Protein 4USO (pdb70)

Solvent-accessible surface area: 22766 Å² total; per-residue (Å²): 180,33,58,60,23,54,9,29,0,0,0,7,0,0,2,32,185,3,53,52,0,0,0,20,26,42,53,153,42,160,24,40,0,29,0,26,40,67,96,75,40,67,75,2,16,0,26,1,101,55,96,74,91,158,58,51,8,17,8,0,0,1,50,60,33,56,120,4,19,0,0,113,7,107,69,76,17,0,13,0,31,70,82,96,90,67,36,6,1,4,35,115,40,116,17,2,22,13,0,21,15,40,177,124,100,26,2,0,6,2,104,93,0,50,60,45,28,82,0,26,8,22,93,71,37,103,19,0,0,44,0,10,20,68,110,119,88,80,67,30,67,16,16,0,0,0,7,0,0,2,33,188,4,61,49,0,0,0,21,20,42,53,146,46,161,26,42,0,31,0,26,40,66,96,74,40,68,77,1,14,0,25,0,99,59,111,59,100,106,50,71,6,18,10,0,1,0,41,58,32,60,112,3,19,0,0,112,7,107,70,74,20,0,12,0,32,70,75,106,98,74,33,5,2,4,30,119,42,115,18,2,26,12,0,18,14,41,78,138,101,25,2,0,6,2,104,94,0,51,60,47,28,84,0,26,7,21,95,70,38,106,17,0,0,41,1,10,18,66,78,125,111,37,86,27,41,8,6,0,6,0,0,1,35,185,2,47,60,0,0,0,21,18,44,53,154,43,157,24,42,0,31,0,27,41,68,97,71,39,68,78,1,24,1,28,18,89,70,117,69,106,70,9,58,11,2,0,0,43,59,29,60,109,4,18,0,0,114,8,106,71,76,17,0,12,0,31,68,79,96,102,68,32,6,8,18,52,117,42,117,18,2,59,14,0,28,14,41,82,67,101,25,2,0,6,1,103,94,0,49,59,47,27,84,0,26,8,23,92,72,36,105,19,0,0,43,1,17,41,77,126,103,75,37,6,0,0,7,0,2,2,38,74,5,66,49,0,0,0,20,18,47,51,159,38,162,22,39,0,30,0,28,41,68,100,71,40,67,78,1,26,1,29,34,97,70,57,68,112,103,47,64,10,75,13,3,0,0,47,58,30,59,110,5,16,0,0,115,7,106,71,75,18,0,13,0,31,76,80,99,127,70,44,6,14,16,49,119,42,115,18,2,59,14,0,29,15,45,83,59,102,20,3,0,6,2,105,94,0,51,59,47,29,86,0,27,8,22,89,70,36,104,18,0,0,42,0,9,37,69,115

Organism: Coprinopsis cinerea (NCBI:txid5346)

Secondary structure (DSSP, 8-state):
---SEEEEEEESBPPTTS--EEEE--SSTTSB-EEEE----GGG-EEEEEEEGGGTEEEEEETTSTT-EEEEETTTEEEEES-S---EEEEEETTEEEEEETTS--EEE-SS--TTPBPEEES--TTTT-EEEEE-/--SEEEEEEESBPPTTS--EEEE--SSTTSB-EEEE----GGG-EEEEEEETTTTEEEEEETTSTT-EEEEETTTEEEEES-S---EEEEEETTEEEEEETTS--EEE-SS--TTPBPEEES--TTTT-EEEEE-/-EEEEEEESBPPTTS--EEEE--SSTTSB-EEEE----GGG-EEEEE----EEEEEETTSTT-EEEEETTTEEEEES-S---EEEEEETTEEEEEETTSS-EEE-SS--TTPBPEEES--TTTT-EEEE-/-BEEEESBPPTTS--EEEE--SSTTSB-EEEE----GGG-EEEEEEEGGGTEEEEEETTSTT-EEEEETTTEEEEES-S---EEEEEETTEEEEEETTSS-EEE-SS--TTPBPEEES--TTTT-EEEE-

B-factor: mean 49.51, std 18.44, range [16.22, 101.84]

Sequence (531 aa):
TLSAGNYIIYNRVLSPRGEKLALTYPGRQRTPVTVSPLDGSSEQAWILRSYDSNSNTWTISPVGSSPNSSQIGWGAGNVPVVLPPNNYVWTLTLTSGGYNIQDGKRTVSWSLNNATAGEEVSIGADATFSGRWVIEKVLSAGNYIIYNRVLSPRGEKLALTYPGRQRTPVTVSPLDGSSEQAWILRSYDSNSNTWTISPVGSPNSQIGWGAGNVPVVLPPNNYVWTLTLTSGGYNIQDGKRTVSWSLNNATAGEEVSIGADATFSGRWVIEKVAGNYIIYNRVLSPRGEKLALTYPGRQRTPVTVSPLDGSSEQAWILRSYDSNTWTISPVGSPNSQIGWGAGNVPVVLPPNNYVWTLTLTSGGYNIQDGKRTVSWSLNNATAGEEVSIGADATFSGRWVIEKNYIIYNRVLSPRGEKLALTYPGRQRTPVTVSPLDGSSEQAWILRSYDSNSNTWTISPVGSPNSQIGWGAGNVPVVLPPNNYVWTLTLTSGGYNIQDGKRTVSWSLNNATAGEEVSIGADATFSGRWVIEK

Structure (mmCIF, N/CA/C/O backbone):
data_4USO
#
_entry.id   4USO
#
_cell.length_a   121.680
_cell.length_b   121.680
_cell.length_c   144.907
_cell.angle_alpha   90.00
_cell.angle_beta   90.00
_cell.angle_gamma   120.00
#
_symmetry.space_group_name_H-M   'P 61 2 2'
#
loop_
_entity.id
_entity.type
_entity.pdbx_description
1 polymer 'CCL2 LECTIN'
2 branched 'N-acetyl-alpha-neuraminic acid-(2-3)-beta-D-galactopyranose-(1-4)-[alpha-L-fucopyranose-(1-3)]2-acetamido-2-deoxy-beta-D-glucopyranose'
3 water water
#
loop_
_atom_site.group_PDB
_atom_site.id
_atom_site.type_symbol
_atom_site.label_atom_id
_atom_site.label_alt_id
_atom_site.label_comp_id
_atom_site.label_asym_id
_atom_site.label_entity_id
_atom_site.label_seq_id
_atom_site.pdbx_PDB_ins_code
_atom_site.Cartn_x
_atom_site.Cartn_y
_atom_site.Cartn_z
_atom_site.occupancy
_atom_site.B_iso_or_equiv
_atom_site.auth_seq_id
_atom_site.auth_comp_id
_atom_site.auth_asym_id
_atom_site.auth_atom_id
_atom_site.pdbx_PDB_model_num
ATOM 1 N N . THR A 1 18 ? -52.909 100.361 26.721 1.00 57.56 7 THR A N 1
ATOM 2 C CA . THR A 1 18 ? -52.341 101.496 25.945 1.00 51.09 7 THR A CA 1
ATOM 3 C C . THR A 1 18 ? -52.464 102.787 26.796 1.00 46.30 7 THR A C 1
ATOM 4 O O . THR A 1 18 ? -53.480 103.063 27.388 1.00 48.37 7 THR A O 1
ATOM 8 N N . LEU A 1 19 ? -51.453 103.594 26.781 1.00 38.26 8 LEU A N 1
ATOM 9 C CA . LEU A 1 19 ? -51.408 104.794 27.626 1.00 35.14 8 LEU A CA 1
ATOM 10 C C . LEU A 1 19 ? -52.553 105.728 27.345 1.00 34.44 8 LEU A C 1
ATOM 11 O O . LEU A 1 19 ? -52.854 105.993 26.208 1.00 35.01 8 LEU A O 1
ATOM 16 N N . SER A 1 20 ? -53.170 106.270 28.375 1.00 31.83 9 SER A N 1
ATOM 17 C CA . SER A 1 20 ? -54.213 107.251 28.188 1.00 31.23 9 SER A CA 1
ATOM 18 C C . SER A 1 20 ? -53.813 108.569 28.879 1.00 27.97 9 SER A C 1
ATOM 19 O O . SER A 1 20 ? -52.970 108.571 29.812 1.00 26.89 9 SER A O 1
ATOM 22 N N . ALA A 1 21 ? -54.411 109.688 28.482 1.00 24.66 10 ALA A N 1
ATOM 23 C CA . ALA A 1 21 ? -54.084 110.981 29.110 1.00 24.20 10 ALA A CA 1
ATOM 24 C C . ALA A 1 21 ? -54.447 110.914 30.597 1.00 25.21 10 ALA A C 1
ATOM 25 O O . ALA A 1 21 ? -55.447 110.301 30.963 1.00 26.05 10 ALA A O 1
ATOM 27 N N . GLY A 1 22 ? -53.689 111.609 31.435 1.00 25.45 11 GLY A N 1
ATOM 28 C CA . GLY A 1 22 ? -54.036 111.638 32.891 1.00 26.68 11 GLY A CA 1
ATOM 29 C C . GLY A 1 22 ? -52.752 111.932 33.658 1.00 24.40 11 GLY A C 1
ATOM 30 O O . GLY A 1 22 ? -51.756 112.390 33.068 1.00 21.15 11 GLY A O 1
ATOM 31 N N . ASN A 1 23 ? -52.778 111.628 34.973 1.00 22.80 12 ASN A N 1
ATOM 32 C CA . ASN A 1 23 ? -51.629 111.919 35.864 1.00 22.26 12 ASN A CA 1
ATOM 33 C C . ASN A 1 23 ? -50.790 110.688 36.194 1.00 21.68 12 ASN A C 1
ATOM 34 O O . ASN A 1 23 ? -51.372 109.644 36.596 1.00 22.11 12 ASN A O 1
ATOM 39 N N . TYR A 1 24 ? -49.492 110.805 36.055 1.00 18.48 13 TYR A N 1
ATOM 40 C CA . TYR A 1 24 ? -48.591 109.696 36.107 1.00 19.80 13 TYR A CA 1
ATOM 41 C C . TYR A 1 24 ? -47.352 110.018 36.937 1.00 19.26 13 TYR A C 1
ATOM 42 O O . TYR A 1 24 ? -46.916 111.149 37.002 1.00 20.57 13 TYR A O 1
ATOM 51 N N . ILE A 1 25 ? -46.719 108.976 37.461 1.00 21.10 14 ILE A N 1
ATOM 52 C CA . ILE A 1 25 ? -45.326 109.029 37.897 1.00 20.62 14 ILE A CA 1
ATOM 53 C C . ILE A 1 25 ? -44.516 108.339 36.785 1.00 21.16 14 ILE A C 1
ATOM 54 O O . ILE A 1 25 ? -45.032 107.417 36.099 1.00 21.63 14 ILE A O 1
ATOM 59 N N . ILE A 1 26 ? -43.312 108.769 36.581 1.00 19.39 15 ILE A N 1
ATOM 60 C CA . ILE A 1 26 ? -42.429 108.258 35.495 1.00 20.32 15 ILE A CA 1
ATOM 61 C C . ILE A 1 26 ? -41.079 107.922 36.155 1.00 20.09 15 ILE A C 1
ATOM 62 O O . ILE A 1 26 ? -40.419 108.824 36.697 1.00 19.66 15 ILE A O 1
ATOM 67 N N . TYR A 1 27 ? -40.729 106.640 36.222 1.00 19.04 16 TYR A N 1
ATOM 68 C CA . TYR A 1 27 ? -39.473 106.279 36.866 1.00 19.48 16 TYR A CA 1
ATOM 69 C C . TYR A 1 27 ? -38.610 105.385 36.041 1.00 19.73 16 TYR A C 1
ATOM 70 O O . TYR A 1 27 ? -39.120 104.701 35.116 1.00 19.41 16 TYR A O 1
ATOM 79 N N . ASN A 1 28 ? -37.330 105.373 36.306 1.00 19.52 17 ASN A N 1
ATOM 80 C CA . ASN A 1 28 ? -36.407 104.646 35.467 1.00 19.60 17 ASN A CA 1
ATOM 81 C C . ASN A 1 28 ? -36.428 103.162 35.711 1.00 20.32 17 ASN A C 1
ATOM 82 O O . ASN A 1 28 ? -36.758 102.711 36.824 1.00 20.38 17 ASN A O 1
ATOM 87 N N . ARG A 1 29 ? -36.084 102.341 34.702 1.00 20.29 18 ARG A N 1
ATOM 88 C CA . ARG A 1 29 ? -35.896 100.930 34.930 1.00 23.57 18 ARG A CA 1
ATOM 89 C C . ARG A 1 29 ? -34.710 100.615 35.845 1.00 22.69 18 ARG A C 1
ATOM 90 O O . ARG A 1 29 ? -34.654 99.555 36.474 1.00 24.20 18 ARG A O 1
ATOM 98 N N . VAL A 1 30 ? -33.754 101.551 35.951 1.00 19.97 19 VAL A N 1
ATOM 99 C CA . VAL A 1 30 ? -32.569 101.293 36.746 1.00 22.24 19 VAL A CA 1
ATOM 100 C C . VAL A 1 30 ? -32.756 101.998 38.102 1.00 22.72 19 VAL A C 1
ATOM 101 O O . VAL A 1 30 ? -32.962 103.211 38.159 1.00 21.79 19 VAL A O 1
ATOM 105 N N . LEU A 1 31 ? -32.687 101.207 39.166 1.00 23.17 20 LEU A N 1
ATOM 106 C CA . LEU A 1 31 ? -32.770 101.719 40.534 1.00 23.54 20 LEU A CA 1
ATOM 107 C C . LEU A 1 31 ? -31.517 102.448 40.942 1.00 24.53 20 LEU A C 1
ATOM 108 O O . LEU A 1 31 ? -30.434 102.232 40.373 1.00 24.15 20 LEU A O 1
ATOM 113 N N . SER A 1 32 ? -31.617 103.283 41.952 1.00 25.14 21 SER A N 1
ATOM 114 C CA . SER A 1 32 ? -30.409 103.832 42.583 1.00 26.77 21 SER A CA 1
ATOM 115 C C . SER A 1 32 ? -29.569 102.735 43.174 1.00 28.62 21 SER A C 1
ATOM 116 O O . SER A 1 32 ? -30.031 101.602 43.362 1.00 27.03 21 SER A O 1
ATOM 119 N N . PRO A 1 33 ? -28.274 103.040 43.481 1.00 31.58 22 PRO A N 1
ATOM 120 C CA . PRO A 1 33 ? -27.466 102.019 44.121 1.00 33.35 22 PRO A CA 1
ATOM 121 C C . PRO A 1 33 ? -28.041 101.377 45.396 1.00 35.32 22 PRO A C 1
ATOM 122 O O . PRO A 1 33 ? -27.654 100.268 45.723 1.00 34.67 22 PRO A O 1
ATOM 126 N N . ARG A 1 34 ? -28.913 102.067 46.101 1.00 33.82 23 ARG A N 1
ATOM 127 C CA . ARG A 1 34 ? -29.540 101.557 47.278 1.00 37.39 23 ARG A CA 1
ATOM 128 C C . ARG A 1 34 ? -30.904 100.908 46.992 1.00 33.75 23 ARG A C 1
ATOM 129 O O . ARG A 1 34 ? -31.616 100.512 47.942 1.00 33.63 23 ARG A O 1
ATOM 137 N N . GLY A 1 35 ? -31.287 100.782 45.742 1.00 30.34 24 GLY A N 1
ATOM 138 C CA . GLY A 1 35 ? -32.498 100.060 45.446 1.00 30.59 24 GLY A CA 1
ATOM 139 C C . GLY A 1 35 ? -33.758 100.920 45.382 1.00 30.89 24 GLY A C 1
ATOM 140 O O . GLY A 1 35 ? -34.883 100.367 45.358 1.00 30.57 24 GLY A O 1
ATOM 141 N N . GLU A 1 36 ? -33.609 102.245 45.270 1.00 28.27 25 GLU A N 1
ATOM 142 C CA . GLU A 1 36 ? -34.781 103.120 45.191 1.00 28.17 25 GLU A CA 1
ATOM 143 C C . GLU A 1 36 ? -35.193 103.355 43.770 1.00 25.90 25 GLU A C 1
ATOM 144 O O . GLU A 1 36 ? -34.339 103.590 42.905 1.00 26.22 25 GLU A O 1
ATOM 150 N N . LYS A 1 37 ? -36.497 103.373 43.516 1.00 23.85 26 LYS A N 1
ATOM 151 C CA . LYS A 1 37 ? -37.028 103.760 42.251 1.00 23.53 26 LYS A CA 1
ATOM 152 C C . LYS A 1 37 ? -36.803 105.241 42.021 1.00 23.44 26 LYS A C 1
ATOM 153 O O . LYS A 1 37 ? -37.023 106.052 42.925 1.00 23.12 26 LYS A O 1
ATOM 159 N N . LEU A 1 38 ? -36.265 105.598 40.863 1.00 21.12 27 LEU A N 1
ATOM 160 C CA . LEU A 1 38 ? -35.859 106.953 40.599 1.00 21.50 27 LEU A CA 1
ATOM 161 C C . LEU A 1 38 ? -36.872 107.645 39.691 1.00 20.95 27 LEU A C 1
ATOM 162 O O . LEU A 1 38 ? -36.926 107.354 38.491 1.00 20.82 27 LEU A O 1
ATOM 167 N N . ALA A 1 39 ? -37.651 108.532 40.255 1.00 20.13 28 ALA A N 1
ATOM 168 C CA . ALA A 1 39 ? -38.772 109.120 39.613 1.00 19.64 28 ALA A CA 1
ATOM 169 C C . ALA A 1 39 ? -38.449 110.540 39.106 1.00 20.18 28 ALA A C 1
ATOM 170 O O . ALA A 1 39 ? -37.790 111.330 39.771 1.00 20.78 28 ALA A O 1
ATOM 172 N N . LEU A 1 40 ? -38.970 110.808 37.917 1.00 18.75 29 LEU A N 1
ATOM 173 C CA . LEU A 1 40 ? -38.860 112.098 37.272 1.00 18.29 29 LEU A CA 1
ATOM 174 C C . LEU A 1 40 ? -39.414 113.179 38.197 1.00 18.80 29 LEU A C 1
ATOM 175 O O . LEU A 1 40 ? -40.515 113.036 38.768 1.00 17.18 29 LEU A O 1
ATOM 180 N N . THR A 1 41 ? -38.600 114.216 38.423 1.00 19.11 30 THR A N 1
ATOM 181 C CA . THR A 1 41 ? -38.845 115.192 39.491 1.00 20.01 30 THR A CA 1
ATOM 182 C C . THR A 1 41 ? -38.764 116.613 38.981 1.00 21.94 30 THR A C 1
ATOM 183 O O . THR A 1 41 ? -37.759 117.017 38.413 1.00 23.69 30 THR A O 1
ATOM 187 N N . TYR A 1 42 ? -39.832 117.385 39.191 1.00 20.33 31 TYR A N 1
ATOM 188 C CA . TYR A 1 42 ? -39.867 118.788 38.827 1.00 22.82 31 TYR A CA 1
ATOM 189 C C . TYR A 1 42 ? -38.965 119.587 39.748 1.00 23.62 31 TYR A C 1
ATOM 190 O O . TYR A 1 42 ? -39.150 119.490 40.957 1.00 23.63 31 TYR A O 1
ATOM 199 N N . PRO A 1 43 ? -38.045 120.435 39.224 1.00 25.24 32 PRO A N 1
ATOM 200 C CA . PRO A 1 43 ? -37.145 121.105 40.171 1.00 28.47 32 PRO A CA 1
ATOM 201 C C . PRO A 1 43 ? -37.730 122.344 40.855 1.00 28.41 32 PRO A C 1
ATOM 202 O O . PRO A 1 43 ? -37.063 122.996 41.629 1.00 29.87 32 PRO A O 1
ATOM 206 N N . GLY A 1 44 ? -38.996 122.620 40.664 1.00 27.99 33 GLY A N 1
ATOM 207 C CA . GLY A 1 44 ? -39.660 123.701 41.439 1.00 31.74 33 GLY A CA 1
ATOM 208 C C . GLY A 1 44 ? -39.783 125.019 40.646 1.00 33.40 33 GLY A C 1
ATOM 209 O O . GLY A 1 44 ? -40.362 125.974 41.149 1.00 31.78 33 GLY A O 1
ATOM 210 N N . ARG A 1 45 ? -39.121 125.111 39.490 1.00 29.80 34 ARG A N 1
ATOM 211 C CA . ARG A 1 45 ? -39.203 126.317 38.683 1.00 31.58 34 ARG A CA 1
ATOM 212 C C . ARG A 1 45 ? -38.799 125.990 37.249 1.00 28.97 34 ARG A C 1
ATOM 213 O O . ARG A 1 45 ? -38.302 124.914 36.989 1.00 26.64 34 ARG A O 1
ATOM 221 N N . GLN A 1 46 ? -39.054 126.910 36.350 1.00 28.67 35 GLN A N 1
ATOM 222 C CA . GLN A 1 46 ? -38.816 126.683 34.936 1.00 29.68 35 GLN A CA 1
ATOM 223 C C . GLN A 1 46 ? -37.358 126.854 34.551 1.00 28.69 35 GLN A C 1
ATOM 224 O O . GLN A 1 46 ? -36.566 127.373 35.349 1.00 27.42 35 GLN A O 1
ATOM 230 N N . ARG A 1 47 ? -37.022 126.342 33.370 1.00 25.47 36 ARG A N 1
ATOM 231 C CA . ARG A 1 47 ? -35.738 126.565 32.703 1.00 27.84 36 ARG A CA 1
ATOM 232 C C . ARG A 1 47 ? -34.563 125.876 33.416 1.00 28.17 36 ARG A C 1
ATOM 233 O O . ARG A 1 47 ? -33.409 126.205 33.147 1.00 28.12 36 ARG A O 1
ATOM 241 N N . THR A 1 48 ? -34.888 124.980 34.321 1.00 26.08 37 THR A N 1
ATOM 242 C CA . THR A 1 48 ? -33.943 124.296 35.178 1.00 27.95 37 THR A CA 1
ATOM 243 C C . THR A 1 48 ? -33.980 122.793 34.939 1.00 25.41 37 THR A C 1
ATOM 244 O O . THR A 1 48 ? -35.092 122.225 34.712 1.00 24.28 37 THR A O 1
ATOM 248 N N . PRO A 1 49 ? -32.796 122.118 34.967 1.00 25.59 38 PRO A N 1
ATOM 249 C CA . PRO A 1 49 ? -32.868 120.710 34.591 1.00 25.23 38 PRO A CA 1
ATOM 250 C C . PRO A 1 49 ? -33.803 119.860 35.433 1.00 24.60 38 PRO A C 1
ATOM 251 O O . PRO A 1 49 ? -33.814 119.927 36.675 1.00 23.94 38 PRO A O 1
ATOM 255 N N . VAL A 1 50 ? -34.522 118.980 34.752 1.00 23.34 39 VAL A N 1
ATOM 256 C CA . VAL A 1 50 ? -35.366 117.971 35.418 1.00 22.62 39 VAL A CA 1
ATOM 257 C C . VAL A 1 50 ? -34.477 116.792 35.822 1.00 23.39 39 VAL A C 1
ATOM 258 O O . VAL A 1 50 ? -33.595 116.352 35.061 1.00 23.60 39 VAL A O 1
ATOM 262 N N . THR A 1 51 ? -34.681 116.304 37.033 1.00 22.04 40 THR A N 1
ATOM 263 C CA . THR A 1 51 ? -33.871 115.274 37.632 1.00 23.45 40 THR A CA 1
ATOM 264 C C . THR A 1 51 ? -34.706 114.066 37.988 1.00 21.29 40 THR A C 1
ATOM 265 O O . THR A 1 51 ? -35.908 114.030 37.718 1.00 21.79 40 THR A O 1
ATOM 269 N N . VAL A 1 52 ? -34.070 113.048 38.506 1.00 22.01 41 VAL A N 1
ATOM 270 C CA . VAL A 1 52 ? -34.762 111.944 39.183 1.00 21.60 41 VAL A CA 1
ATOM 271 C C . VAL A 1 52 ? -34.386 111.890 40.661 1.00 24.71 41 VAL A C 1
ATOM 272 O O . VAL A 1 52 ? -33.326 112.307 41.045 1.00 23.90 41 VAL A O 1
ATOM 276 N N . SER A 1 53 ? -35.335 111.435 41.493 1.00 22.70 42 SER A N 1
ATOM 277 C CA . SER A 1 53 ? -35.104 111.288 42.891 1.00 23.84 42 SER A CA 1
ATOM 278 C C . SER A 1 53 ? -35.924 110.107 43.413 1.00 21.97 42 SER A C 1
ATOM 279 O O . SER A 1 53 ? -36.889 109.682 42.734 1.00 22.12 42 SER A O 1
ATOM 282 N N . PRO A 1 54 ? -35.583 109.588 44.587 1.00 24.17 43 PRO A N 1
ATOM 283 C CA . PRO A 1 54 ? -36.288 108.430 45.085 1.00 24.68 43 PRO A CA 1
ATOM 284 C C . PRO A 1 54 ? -37.768 108.677 45.151 1.00 25.41 43 PRO A C 1
ATOM 285 O O . PRO A 1 54 ? -38.228 109.709 45.608 1.00 24.02 43 PRO A O 1
ATOM 289 N N . LEU A 1 55 ? -38.506 107.694 44.701 1.00 25.84 44 LEU A N 1
ATOM 290 C CA . LEU A 1 55 ? -39.948 107.801 44.679 1.00 28.35 44 LEU A CA 1
ATOM 291 C C . LEU A 1 55 ? -40.481 108.092 46.044 1.00 29.31 44 LEU A C 1
ATOM 292 O O . LEU A 1 55 ? -40.107 107.440 46.997 1.00 29.01 44 LEU A O 1
ATOM 297 N N . ASP A 1 56 ? -41.249 109.168 46.211 1.00 29.16 45 ASP A N 1
ATOM 298 C CA . ASP A 1 56 ? -41.715 109.570 47.549 1.00 30.82 45 ASP A CA 1
ATOM 299 C C . ASP A 1 56 ? -43.118 110.128 47.631 1.00 30.51 45 ASP A C 1
ATOM 300 O O . ASP A 1 56 ? -43.510 110.640 48.662 1.00 31.07 45 ASP A O 1
ATOM 305 N N . GLY A 1 57 ? -43.866 110.046 46.553 1.00 29.22 46 GLY A N 1
ATOM 306 C CA . GLY A 1 57 ? -45.244 110.526 46.613 1.00 32.06 46 GLY A CA 1
ATOM 307 C C . GLY A 1 57 ? -45.441 112.042 46.592 1.00 32.24 46 GLY A C 1
ATOM 308 O O . GLY A 1 57 ? -46.566 112.500 46.673 1.00 31.57 46 GLY A O 1
ATOM 309 N N . SER A 1 58 ? -44.381 112.826 46.399 1.00 28.24 47 SER A N 1
ATOM 310 C CA . SER A 1 58 ? -44.513 114.263 46.401 1.00 27.61 47 SER A CA 1
ATOM 311 C C . SER A 1 58 ? -45.117 114.739 45.073 1.00 24.56 47 SER A C 1
ATOM 312 O O . SER A 1 58 ? -44.957 114.092 43.986 1.00 24.50 47 SER A O 1
ATOM 315 N N . SER A 1 59 ? -45.720 115.906 45.087 1.00 24.07 48 SER A N 1
ATOM 316 C CA . SER A 1 59 ? -46.348 116.437 43.909 1.00 23.75 48 SER A CA 1
ATOM 317 C C . SER A 1 59 ? -45.321 116.705 42.831 1.00 23.54 48 SER A C 1
ATOM 318 O O . SER A 1 59 ? -45.643 116.701 41.631 1.00 20.69 48 SER A O 1
ATOM 321 N N . GLU A 1 60 ? -44.087 116.972 43.242 1.00 22.12 49 GLU A N 1
ATOM 322 C CA . GLU A 1 60 ? -43.013 117.203 42.213 1.00 22.35 49 GLU A CA 1
ATOM 323 C C . GLU A 1 60 ? -42.766 115.993 41.317 1.00 20.97 49 GLU A C 1
ATOM 324 O O . GLU A 1 60 ? -42.147 116.117 40.250 1.00 20.15 49 GLU A O 1
ATOM 330 N N . GLN A 1 61 ? -43.174 114.821 41.762 1.00 20.41 50 GLN A N 1
ATOM 331 C CA . GLN A 1 61 ? -43.045 113.633 41.001 1.00 20.36 50 GLN A CA 1
ATOM 332 C C . GLN A 1 61 ? -44.272 113.243 40.180 1.00 21.40 50 GLN A C 1
ATOM 333 O O . GLN A 1 61 ? -44.273 112.208 39.529 1.00 20.37 50 GLN A O 1
ATOM 339 N N . ALA A 1 62 ? -45.300 114.057 40.220 1.00 20.93 51 ALA A N 1
ATOM 340 C CA . ALA A 1 62 ? -46.550 113.764 39.519 1.00 20.99 51 ALA A CA 1
ATOM 341 C C . ALA A 1 62 ? -46.647 114.651 38.253 1.00 20.76 51 ALA A C 1
ATOM 342 O O . ALA A 1 62 ? -46.386 115.845 38.287 1.00 21.20 51 ALA A O 1
ATOM 344 N N . TRP A 1 63 ? -46.965 114.021 37.115 1.00 18.34 52 TRP A N 1
ATOM 345 C CA . TRP A 1 63 ? -46.926 114.672 35.793 1.00 18.58 52 TRP A CA 1
ATOM 346 C C . TRP A 1 63 ? -48.228 114.403 35.015 1.00 19.43 52 TRP A C 1
ATOM 347 O O . TRP A 1 63 ? -48.837 113.351 35.148 1.00 19.13 52 TRP A O 1
ATOM 358 N N . ILE A 1 64 ? -48.672 115.435 34.306 1.00 18.86 53 ILE A N 1
ATOM 359 C CA . ILE A 1 64 ? -49.877 115.403 33.491 1.00 19.91 53 ILE A CA 1
ATOM 360 C C . ILE A 1 64 ? -49.430 115.089 32.076 1.00 20.72 53 ILE A C 1
ATOM 361 O O . ILE A 1 64 ? -48.663 115.844 31.445 1.00 19.97 53 ILE A O 1
ATOM 366 N N . LEU A 1 65 ? -49.918 113.969 31.582 1.00 20.14 54 LEU A N 1
ATOM 367 C CA . LEU A 1 65 ? -49.670 113.569 30.180 1.00 19.71 54 LEU A CA 1
ATOM 368 C C . LEU A 1 65 ? -50.938 113.907 29.387 1.00 20.26 54 LEU A C 1
ATOM 369 O O . LEU A 1 65 ? -52.042 113.488 29.743 1.00 21.04 54 LEU A O 1
ATOM 374 N N . ARG A 1 66 ? -50.753 114.663 28.338 1.00 17.23 55 ARG A N 1
ATOM 375 C CA . ARG A 1 66 ? -51.828 115.028 27.435 1.00 19.10 55 ARG A CA 1
ATOM 376 C C . ARG A 1 66 ? -51.441 114.586 26.001 1.00 19.57 55 ARG A C 1
ATOM 377 O O . ARG A 1 66 ? -50.334 114.787 25.565 1.00 18.36 55 ARG A O 1
ATOM 385 N N . SER A 1 67 ? -52.379 113.950 25.339 1.00 20.06 56 SER A N 1
ATOM 386 C CA . SER A 1 67 ? -52.170 113.434 23.987 1.00 22.20 56 SER A CA 1
ATOM 387 C C . SER A 1 67 ? -52.155 114.615 23.016 1.00 22.14 56 SER A C 1
ATOM 388 O O . SER A 1 67 ? -53.091 115.361 22.964 1.00 22.60 56 SER A O 1
ATOM 391 N N . TYR A 1 68 ? -51.062 114.791 22.282 1.00 20.37 57 TYR A N 1
ATOM 392 C CA . TYR A 1 68 ? -50.988 115.903 21.342 1.00 21.96 57 TYR A CA 1
ATOM 393 C C . TYR A 1 68 ? -51.388 115.503 19.980 1.00 24.71 57 TYR A C 1
ATOM 394 O O . TYR A 1 68 ? -52.421 115.919 19.457 1.00 25.12 57 TYR A O 1
ATOM 403 N N . ASP A 1 69 ? -50.622 114.623 19.373 1.00 26.69 58 ASP A N 1
ATOM 404 C CA . ASP A 1 69 ? -50.963 114.112 18.035 1.00 32.16 58 ASP A CA 1
ATOM 405 C C . ASP A 1 69 ? -51.065 112.595 18.197 1.00 29.89 58 ASP A C 1
ATOM 406 O O . ASP A 1 69 ? -50.072 111.841 18.279 1.00 29.31 58 ASP A O 1
ATOM 411 N N . SER A 1 70 ? -52.265 112.075 18.411 1.00 34.22 59 SER A N 1
ATOM 412 C CA . SER A 1 70 ? -52.382 110.606 18.731 1.00 37.90 59 SER A CA 1
ATOM 413 C C . SER A 1 70 ? -51.891 109.678 17.615 1.00 42.87 59 SER A C 1
ATOM 414 O O . SER A 1 70 ? -51.455 108.533 17.865 1.00 44.47 59 SER A O 1
ATOM 417 N N . ASN A 1 71 ? -51.910 110.185 16.363 1.00 40.76 60 ASN A N 1
ATOM 418 C CA . ASN A 1 71 ? -51.469 109.413 15.230 1.00 44.66 60 ASN A CA 1
ATOM 419 C C . ASN A 1 71 ? -49.965 109.311 15.163 1.00 43.21 60 ASN A C 1
ATOM 420 O O . ASN A 1 71 ? -49.431 108.439 14.505 1.00 43.97 60 ASN A O 1
ATOM 425 N N . SER A 1 72 ? -49.264 110.201 15.829 1.00 36.69 61 SER A N 1
ATOM 426 C CA . SER A 1 72 ? -47.793 110.122 15.928 1.00 35.09 61 SER A CA 1
ATOM 427 C C . SER A 1 72 ? -47.368 109.644 17.314 1.00 30.53 61 SER A C 1
ATOM 428 O O . SER A 1 72 ? -46.197 109.653 17.627 1.00 29.65 61 SER A O 1
ATOM 431 N N . ASN A 1 73 ? -48.328 109.386 18.205 1.00 29.85 62 ASN A N 1
ATOM 432 C CA . ASN A 1 73 ? -48.002 109.014 19.560 1.00 28.28 62 ASN A CA 1
ATOM 433 C C . ASN A 1 73 ? -47.159 110.011 20.323 1.00 23.28 62 ASN A C 1
ATOM 434 O O . ASN A 1 73 ? -46.246 109.653 21.066 1.00 22.49 62 ASN A O 1
ATOM 439 N N . THR A 1 74 ? -47.492 111.306 20.150 1.00 22.97 63 THR A N 1
ATOM 440 C CA . THR A 1 74 ? -46.792 112.337 20.822 1.00 20.72 63 THR A CA 1
ATOM 441 C C . THR A 1 74 ? -47.663 112.939 21.933 1.00 20.63 63 THR A C 1
ATOM 442 O O . THR A 1 74 ? -48.919 112.959 21.828 1.00 20.83 63 THR A O 1
ATOM 446 N N . TRP A 1 75 ? -46.995 113.432 22.942 1.00 18.62 64 TRP A N 1
ATOM 447 C CA . TRP A 1 75 ? -47.612 113.861 24.236 1.00 18.80 64 TRP A CA 1
ATOM 448 C C . TRP A 1 75 ? -46.934 115.079 24.748 1.00 17.98 64 TRP A C 1
ATOM 449 O O . TRP A 1 75 ? -45.749 115.210 24.608 1.00 18.29 64 TRP A O 1
ATOM 460 N N . THR A 1 76 ? -47.683 115.961 25.399 1.00 18.58 65 THR A N 1
ATOM 461 C CA . THR A 1 76 ? -47.083 116.951 26.266 1.00 18.10 65 THR A CA 1
ATOM 462 C C . THR A 1 76 ? -47.020 116.414 27.673 1.00 20.51 65 THR A C 1
ATOM 463 O O . THR A 1 76 ? -47.827 115.570 28.076 1.00 19.38 65 THR A O 1
ATOM 467 N N . ILE A 1 77 ? -46.027 116.880 28.430 1.00 18.46 66 ILE A N 1
ATOM 468 C CA . ILE A 1 77 ? -45.770 116.428 29.795 1.00 18.55 66 ILE A CA 1
ATOM 469 C C . ILE A 1 77 ? -45.607 117.668 30.686 1.00 18.79 66 ILE A C 1
ATOM 470 O O . ILE A 1 77 ? -44.759 118.500 30.423 1.00 19.22 66 ILE A O 1
ATOM 475 N N . SER A 1 78 ? -46.540 117.800 31.637 1.00 17.90 67 SER A N 1
ATOM 476 C CA . SER A 1 78 ? -46.597 118.992 32.472 1.00 19.03 67 SER A CA 1
ATOM 477 C C . SER A 1 78 ? -46.479 118.610 33.966 1.00 17.94 67 SER A C 1
ATOM 478 O O . SER A 1 78 ? -47.166 117.720 34.417 1.00 16.22 67 SER A O 1
ATOM 481 N N . PRO A 1 79 ? -45.779 119.468 34.764 1.00 19.46 68 PRO A N 1
ATOM 482 C CA . PRO A 1 79 ? -45.775 119.114 36.175 1.00 20.36 68 PRO A CA 1
ATOM 483 C C . PRO A 1 79 ? -47.165 119.406 36.787 1.00 21.84 68 PRO A C 1
ATOM 484 O O . PRO A 1 79 ? -47.795 120.436 36.457 1.00 22.19 68 PRO A O 1
ATOM 488 N N . VAL A 1 80 ? -47.633 118.541 37.700 1.00 20.57 69 VAL A N 1
ATOM 489 C CA . VAL A 1 80 ? -48.949 118.746 38.326 1.00 22.74 69 VAL A CA 1
ATOM 490 C C . VAL A 1 80 ? -49.026 120.069 39.053 1.00 24.37 69 VAL A C 1
ATOM 491 O O . VAL A 1 80 ? -50.083 120.726 39.111 1.00 25.76 69 VAL A O 1
ATOM 495 N N . GLY A 1 81 ? -47.899 120.513 39.618 1.00 22.87 70 GLY A N 1
ATOM 496 C CA . GLY A 1 81 ? -47.832 121.775 40.335 1.00 26.24 70 GLY A CA 1
ATOM 497 C C . GLY A 1 81 ? -47.816 123.000 39.434 1.00 29.20 70 GLY A C 1
ATOM 498 O O . GLY A 1 81 ? -48.068 124.066 39.927 1.00 29.97 70 GLY A O 1
ATOM 499 N N A SER A 1 82 ? -47.538 122.863 38.132 0.70 27.67 71 SER A N 1
ATOM 500 N N B SER A 1 82 ? -47.537 122.876 38.132 0.30 26.51 71 SER A N 1
ATOM 501 C CA A SER A 1 82 ? -47.510 124.041 37.198 0.70 28.25 71 SER A CA 1
ATOM 502 C CA B SER A 1 82 ? -47.544 124.039 37.209 0.30 26.03 71 SER A CA 1
ATOM 503 C C A SER A 1 82 ? -48.108 123.525 35.869 0.70 25.18 71 SER A C 1
ATOM 504 C C B SER A 1 82 ? -48.122 123.518 35.886 0.30 24.40 71 SER A C 1
ATOM 505 O O A SER A 1 82 ? -47.392 123.372 34.884 0.70 24.42 71 SER A O 1
ATOM 506 O O B SER A 1 82 ? -47.412 123.362 34.901 0.30 23.23 71 SER A O 1
ATOM 511 N N . PRO A 1 83 ? -49.425 123.225 35.888 1.00 24.22 72 PRO A N 1
ATOM 512 C CA . PRO A 1 83 ? -50.019 122.358 34.887 1.00 24.84 72 PRO A CA 1
ATOM 513 C C . PRO A 1 83 ? -50.075 122.963 33.480 1.00 25.76 72 PRO A C 1
ATOM 514 O O . PRO A 1 83 ? -50.332 122.221 32.557 1.00 26.16 72 PRO A O 1
ATOM 518 N N . ASN A 1 84 ? -49.823 124.252 33.359 1.00 26.09 73 ASN A N 1
ATOM 519 C CA . ASN A 1 84 ? -49.771 124.941 32.064 1.00 28.73 73 ASN A CA 1
ATOM 520 C C . ASN A 1 84 ? -48.383 124.882 31.383 1.00 26.51 73 ASN A C 1
ATOM 521 O O . ASN A 1 84 ? -48.284 125.164 30.192 1.00 28.72 73 ASN A O 1
ATOM 526 N N A SER A 1 85 ? -47.343 124.535 32.130 0.45 23.54 74 SER A N 1
ATOM 527 N N B SER A 1 85 ? -47.355 124.527 32.123 0.55 22.89 74 SER A N 1
ATOM 528 C CA A SER A 1 85 ? -45.983 124.430 31.585 0.45 22.15 74 SER A CA 1
ATOM 529 C CA B SER A 1 85 ? -46.009 124.446 31.587 0.55 21.42 74 SER A CA 1
ATOM 530 C C A SER A 1 85 ? -45.753 123.084 31.009 0.45 20.23 74 SER A C 1
ATOM 531 C C B SER A 1 85 ? -45.745 123.086 31.024 0.55 19.82 74 SER A C 1
ATOM 532 O O A SER A 1 85 ? -46.506 122.134 31.275 0.45 19.85 74 SER A O 1
ATOM 533 O O B SER A 1 85 ? -46.503 122.129 31.275 0.55 19.51 74 SER A O 1
ATOM 538 N N . GLN A 1 86 ? -44.698 122.983 30.215 1.00 19.75 75 GLN A N 1
ATOM 539 C CA . GLN A 1 86 ? -44.374 121.748 29.474 1.00 18.99 75 GLN A CA 1
ATOM 540 C C . GLN A 1 86 ? -42.896 121.436 29.529 1.00 19.88 75 GLN A C 1
ATOM 541 O O . GLN A 1 86 ? -42.049 122.353 29.542 1.00 20.24 75 GLN A O 1
ATOM 547 N N . ILE A 1 87 ? -42.571 120.161 29.570 1.00 17.58 76 ILE A N 1
ATOM 548 C CA . ILE A 1 87 ? -41.189 119.753 29.488 1.00 18.65 76 ILE A CA 1
ATOM 549 C C . ILE A 1 87 ? -40.727 119.998 28.082 1.00 20.41 76 ILE A C 1
ATOM 550 O O . ILE A 1 87 ? -41.327 119.434 27.107 1.00 19.90 76 ILE A O 1
ATOM 555 N N . GLY A 1 88 ? -39.689 120.792 27.950 1.00 20.53 77 GLY A N 1
ATOM 556 C CA . GLY A 1 88 ? -38.992 120.964 26.670 1.00 23.21 77 GLY A CA 1
ATOM 557 C C . GLY A 1 88 ? -37.503 120.545 26.704 1.00 23.78 77 GLY A C 1
ATOM 558 O O . GLY A 1 88 ? -36.988 119.981 27.664 1.00 22.19 77 GLY A O 1
ATOM 559 N N . TRP A 1 89 ? -36.813 120.796 25.604 1.00 24.60 78 TRP A N 1
ATOM 560 C CA . TRP A 1 89 ? -35.454 120.290 25.436 1.00 25.65 78 TRP A CA 1
ATOM 561 C C . TRP A 1 89 ? -34.499 121.404 25.809 1.00 26.61 78 TRP A C 1
ATOM 562 O O . TRP A 1 89 ? -34.432 122.395 25.138 1.00 28.79 78 TRP A O 1
ATOM 573 N N . GLY A 1 90 ? -33.733 121.220 26.887 1.00 25.32 79 GLY A N 1
ATOM 574 C CA . GLY A 1 90 ? -32.847 122.203 27.385 1.00 26.71 79 GLY A CA 1
ATOM 575 C C . GLY A 1 90 ? -31.481 122.182 26.751 1.00 28.81 79 GLY A C 1
ATOM 576 O O . GLY A 1 90 ? -31.055 121.152 26.241 1.00 29.29 79 GLY A O 1
ATOM 577 N N . ALA A 1 91 ? -30.786 123.294 26.787 1.00 31.73 80 ALA A N 1
ATOM 578 C CA . ALA A 1 91 ? -29.376 123.353 26.397 1.00 33.63 80 ALA A CA 1
ATOM 579 C C . ALA A 1 91 ? -28.532 122.420 27.263 1.00 35.32 80 ALA A C 1
ATOM 580 O O . ALA A 1 91 ? -28.822 122.208 28.443 1.00 34.68 80 ALA A O 1
ATOM 582 N N . GLY A 1 92 ? -27.560 121.794 26.636 1.00 36.16 81 GLY A N 1
ATOM 583 C CA . GLY A 1 92 ? -26.752 120.760 27.287 1.00 37.07 81 GLY A CA 1
ATOM 584 C C . GLY A 1 92 ? -27.496 119.435 27.333 1.00 35.18 81 GLY A C 1
ATOM 585 O O . GLY A 1 92 ? -27.090 118.523 28.032 1.00 35.24 81 GLY A O 1
ATOM 586 N N . ASN A 1 93 ? -28.578 119.316 26.558 1.00 32.90 82 ASN A N 1
ATOM 587 C CA . ASN A 1 93 ? -29.295 118.076 26.397 1.00 31.76 82 ASN A CA 1
ATOM 588 C C . ASN A 1 93 ? -29.814 117.478 27.698 1.00 29.74 82 ASN A C 1
ATOM 589 O O . ASN A 1 93 ? -29.573 116.287 28.016 1.00 27.52 82 ASN A O 1
ATOM 594 N N . VAL A 1 94 ? -30.633 118.280 28.387 1.00 26.79 83 VAL A N 1
ATOM 595 C CA . VAL A 1 94 ? -31.373 117.827 29.564 1.00 25.40 83 VAL A CA 1
ATOM 596 C C . VAL A 1 94 ? -32.786 118.431 29.438 1.00 24.76 83 VAL A C 1
ATOM 597 O O . VAL A 1 94 ? -32.918 119.463 28.809 1.00 23.85 83 VAL A O 1
ATOM 601 N N . PRO A 1 95 ? -33.829 117.725 29.940 1.00 23.23 84 PRO A N 1
ATOM 602 C CA . PRO A 1 95 ? -35.148 118.349 29.856 1.00 23.16 84 PRO A CA 1
ATOM 603 C C . PRO A 1 95 ? -35.267 119.507 30.852 1.00 23.41 84 PRO A C 1
ATOM 604 O O . PRO A 1 95 ? -34.662 119.464 31.934 1.00 22.75 84 PRO A O 1
ATOM 608 N N . VAL A 1 96 ? -35.997 120.536 30.461 1.00 22.65 85 VAL A N 1
ATOM 609 C CA . VAL A 1 96 ? -36.328 121.661 31.343 1.00 22.68 85 VAL A CA 1
ATOM 610 C C . VAL A 1 96 ? -37.797 121.983 31.163 1.00 22.82 85 VAL A C 1
ATOM 611 O O . VAL A 1 96 ? -38.381 121.684 30.108 1.00 23.29 85 VAL A O 1
ATOM 615 N N . VAL A 1 97 ? -38.427 122.592 32.155 1.00 21.32 86 VAL A N 1
ATOM 616 C CA . VAL A 1 97 ? -39.827 122.964 32.036 1.00 21.31 86 VAL A CA 1
ATOM 617 C C . VAL A 1 97 ? -39.931 124.410 31.556 1.00 22.90 86 VAL A C 1
ATOM 618 O O . VAL A 1 97 ? -39.244 125.331 32.063 1.00 22.37 86 VAL A O 1
ATOM 622 N N .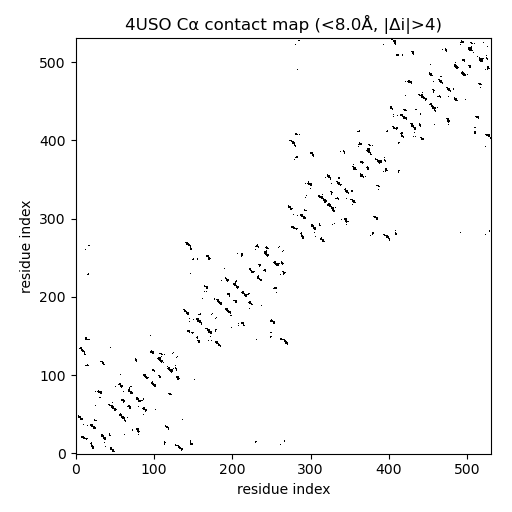 LEU A 1 98 ? -40.810 124.631 30.614 1.00 21.61 87 LEU A N 1
ATOM 623 C CA . LEU A 1 98 ? -40.918 125.861 29.904 1.00 22.94 87 LEU A CA 1
ATOM 624 C C . LEU A 1 98 ? -42.366 126.326 29.722 1.00 23.19 87 LEU A C 1
ATOM 625 O O . LEU A 1 98 ? -43.287 125.516 29.823 1.00 23.43 87 LEU A O 1
ATOM 630 N N . PRO A 1 99 ? -42.554 127.628 29.473 1.00 26.04 88 PRO A N 1
ATOM 631 C CA . PRO A 1 99 ? -43.871 128.098 29.048 1.00 26.02 88 PRO A CA 1
ATOM 632 C C . PRO A 1 99 ? -44.355 127.286 27.853 1.00 25.87 88 PRO A C 1
ATOM 633 O O . PRO A 1 99 ? -43.537 126.795 27.069 1.00 26.19 88 PRO A O 1
ATOM 637 N N . PRO A 1 100 ? -45.686 127.088 27.708 1.00 25.45 89 PRO A N 1
ATOM 638 C CA . PRO A 1 100 ? -46.090 126.145 26.650 1.00 24.04 89 PRO A CA 1
ATOM 639 C C . PRO A 1 100 ? -45.740 126.611 25.244 1.00 24.88 89 PRO A C 1
ATOM 640 O O . PRO A 1 100 ? -45.771 127.801 24.913 1.00 27.28 89 PRO A O 1
ATOM 644 N N . ASN A 1 101 ? -45.375 125.669 24.399 1.00 24.14 90 ASN A N 1
ATOM 645 C CA . ASN A 1 101 ? -45.117 125.954 23.017 1.00 26.29 90 ASN A CA 1
ATOM 646 C C . ASN A 1 101 ? -45.138 124.640 22.236 1.00 26.81 90 ASN A C 1
ATOM 647 O O . ASN A 1 101 ? -44.326 124.429 21.322 1.00 28.04 90 ASN A O 1
ATOM 652 N N . ASN A 1 102 ? -46.117 123.773 22.546 1.00 23.53 91 ASN A N 1
ATOM 653 C CA . ASN A 1 102 ? -46.269 122.531 21.806 1.00 23.42 91 ASN A CA 1
ATOM 654 C C . ASN A 1 102 ? -44.993 121.708 21.846 1.00 21.64 91 ASN A C 1
ATOM 655 O O . ASN A 1 102 ? -44.612 121.102 20.832 1.00 22.52 91 ASN A O 1
ATOM 660 N N . TYR A 1 103 ? -44.347 121.650 22.981 1.00 20.78 92 TYR A N 1
ATOM 661 C CA . TYR A 1 103 ? -43.195 120.741 23.179 1.00 20.77 92 TYR A CA 1
ATOM 662 C C . TYR A 1 103 ? -43.752 119.329 23.413 1.00 21.93 92 TYR A C 1
ATOM 663 O O . TYR A 1 103 ? -44.551 119.107 24.356 1.00 20.20 92 TYR A O 1
ATOM 672 N N . VAL A 1 104 ? -43.403 118.404 22.523 1.00 20.78 93 VAL A N 1
ATOM 673 C CA . VAL A 1 104 ? -43.942 117.073 22.643 1.00 20.74 93 VAL A CA 1
ATOM 674 C C . VAL A 1 104 ? -42.864 116.019 22.633 1.00 21.50 93 VAL A C 1
ATOM 675 O O . VAL A 1 104 ? -41.737 116.238 22.087 1.00 22.31 93 VAL A O 1
ATOM 679 N N . TRP A 1 105 ? -43.237 114.868 23.153 1.00 19.54 94 TRP A N 1
ATOM 680 C CA . TRP A 1 105 ? -42.365 113.689 23.241 1.00 20.01 94 TRP A CA 1
ATOM 681 C C . TRP A 1 105 ? -43.134 112.445 22.780 1.00 20.31 94 TRP A C 1
ATOM 682 O O . TRP A 1 105 ? -44.333 112.315 22.997 1.00 19.29 94 TRP A O 1
ATOM 693 N N . THR A 1 106 ? -42.413 111.563 22.146 1.00 20.21 95 THR A N 1
ATOM 694 C CA . THR A 1 106 ? -42.951 110.295 21.709 1.00 21.75 95 THR A CA 1
ATOM 695 C C . THR A 1 106 ? -42.783 109.343 22.850 1.00 21.47 95 THR A C 1
ATOM 696 O O . THR A 1 106 ? -41.675 109.183 23.366 1.00 21.89 95 THR A O 1
ATOM 700 N N . LEU A 1 107 ? -43.852 108.638 23.204 1.00 21.20 96 LEU A N 1
ATOM 701 C CA . LEU A 1 107 ? -43.811 107.692 24.291 1.00 21.30 96 LEU A CA 1
ATOM 702 C C . LEU A 1 107 ? -44.087 106.276 23.826 1.00 22.93 96 LEU A C 1
ATOM 703 O O . LEU A 1 107 ? -45.239 105.894 23.639 1.00 26.23 96 LEU A O 1
ATOM 708 N N . THR A 1 108 ? -43.044 105.529 23.514 1.00 21.43 97 THR A N 1
ATOM 709 C CA . THR A 1 108 ? -43.204 104.255 22.839 1.00 22.64 97 THR A CA 1
ATOM 710 C C . THR A 1 108 ? -43.047 103.115 23.847 1.00 22.54 97 THR A C 1
ATOM 711 O O . THR A 1 108 ? -41.994 103.009 24.451 1.00 23.96 97 THR A O 1
ATOM 715 N N . LEU A 1 109 ? -44.025 102.260 23.939 1.00 22.64 98 LEU A N 1
ATOM 716 C CA . LEU A 1 109 ? -43.926 101.055 24.804 1.00 23.65 98 LEU A CA 1
ATOM 717 C C . LEU A 1 109 ? -43.287 99.908 24.113 1.00 24.54 98 LEU A C 1
ATOM 718 O O . LEU A 1 109 ? -43.939 99.191 23.314 1.00 25.69 98 LEU A O 1
ATOM 723 N N . THR A 1 110 ? -41.997 99.762 24.338 1.00 23.01 99 THR A N 1
ATOM 724 C CA . THR A 1 110 ? -41.250 98.717 23.789 1.00 25.45 99 THR A CA 1
ATOM 725 C C . THR A 1 110 ? -41.332 97.463 24.717 1.00 27.45 99 THR A C 1
ATOM 726 O O . THR A 1 110 ? -41.826 97.546 25.810 1.00 26.02 99 THR A O 1
ATOM 730 N N . SER A 1 111 ? -40.835 96.351 24.242 1.00 29.01 100 SER A N 1
ATOM 731 C CA . SER A 1 111 ? -40.773 95.133 25.052 1.00 31.73 100 SER A CA 1
ATOM 732 C C . SER A 1 111 ? -39.878 95.365 26.298 1.00 30.63 100 SER A C 1
ATOM 733 O O . SER A 1 111 ? -40.023 94.630 27.267 1.00 30.61 100 SER A O 1
ATOM 736 N N . GLY A 1 112 ? -39.041 96.407 26.293 1.00 27.16 101 GLY A N 1
ATOM 737 C CA . GLY A 1 112 ? -38.190 96.761 27.416 1.00 26.79 101 GLY A CA 1
ATOM 738 C C . GLY A 1 112 ? -38.657 97.922 28.281 1.00 25.24 101 GLY A C 1
ATOM 739 O O . GLY A 1 112 ? -37.921 98.312 29.172 1.00 25.15 101 GLY A O 1
ATOM 740 N N . GLY A 1 113 ? -39.914 98.368 28.111 1.00 23.41 102 GLY A N 1
ATOM 741 C CA . GLY A 1 113 ? -40.443 99.512 28.793 1.00 22.49 102 GLY A CA 1
ATOM 742 C C . GLY A 1 113 ? -40.575 100.717 27.857 1.00 22.18 102 GLY A C 1
ATOM 743 O O . GLY A 1 113 ? -40.406 100.590 26.595 1.00 23.54 102 GLY A O 1
ATOM 744 N N . TYR A 1 114 ? -40.848 101.869 28.412 1.00 20.51 103 TYR A N 1
ATOM 745 C CA . TYR A 1 114 ? -41.099 103.084 27.615 1.00 20.67 103 TYR A CA 1
ATOM 746 C C . TYR A 1 114 ? -39.801 103.711 27.149 1.00 23.07 103 TYR A C 1
ATOM 747 O O . TYR A 1 114 ? -38.854 103.877 27.941 1.00 22.65 103 TYR A O 1
ATOM 756 N N . ASN A 1 115 ? -39.734 104.016 25.837 1.00 22.26 104 ASN A N 1
ATOM 757 C CA . ASN A 1 115 ? -38.656 104.783 25.229 1.00 22.51 104 ASN A CA 1
ATOM 758 C C . ASN A 1 115 ? -39.229 106.210 25.070 1.00 21.82 104 ASN A C 1
ATOM 759 O O . ASN A 1 115 ? -40.186 106.372 24.301 1.00 23.25 104 ASN A O 1
ATOM 764 N N . ILE A 1 116 ? -38.664 107.194 25.751 1.00 18.68 105 ILE A N 1
ATOM 765 C CA . ILE A 1 116 ? -39.145 108.535 25.699 1.00 20.43 105 ILE A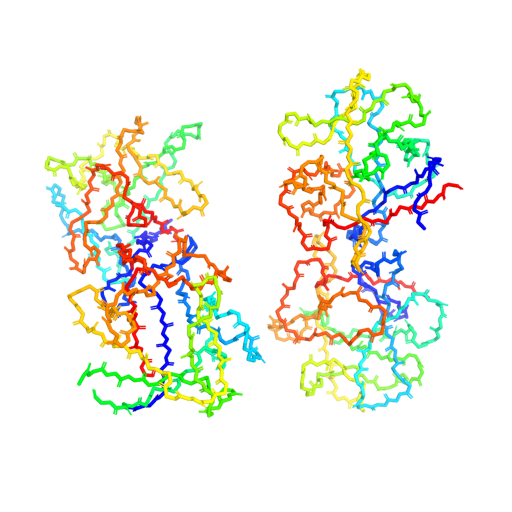 CA 1
ATOM 766 C C . ILE A 1 116 ? -38.220 109.293 24.725 1.00 20.83 105 ILE A C 1
ATOM 767 O O . ILE A 1 116 ? -37.014 109.405 24.971 1.00 20.21 105 ILE A O 1
ATOM 772 N N . GLN A 1 117 ? -38.786 109.731 23.601 1.00 19.74 106 GLN A N 1
ATOM 773 C CA . GLN A 1 117 ? -37.991 110.310 22.499 1.00 20.65 106 GLN A CA 1
ATOM 774 C C . GLN A 1 117 ? -38.565 111.619 22.085 1.00 21.98 106 GLN A C 1
ATOM 775 O O . GLN A 1 117 ? -39.710 111.944 22.402 1.00 20.12 106 GLN A O 1
ATOM 781 N N . ASP A 1 118 ? -37.772 112.365 21.339 1.00 23.22 107 ASP A N 1
ATOM 782 C CA . ASP A 1 118 ? -38.285 113.527 20.618 1.00 24.88 107 ASP A CA 1
ATOM 783 C C . ASP A 1 118 ? -39.327 113.096 19.606 1.00 26.03 107 ASP A C 1
ATOM 784 O O . ASP A 1 118 ? -39.455 111.890 19.261 1.00 26.11 107 ASP A O 1
ATOM 789 N N . GLY A 1 119 ? -39.996 114.068 18.987 1.00 29.42 108 GLY A N 1
ATOM 790 C CA . GLY A 1 119 ? -40.896 113.766 17.835 1.00 27.37 108 GLY A CA 1
ATOM 791 C C . GLY A 1 119 ? -40.356 113.010 16.705 1.00 33.08 108 GLY A C 1
ATOM 792 O O . GLY A 1 119 ? -41.046 112.168 16.128 1.00 34.97 108 GLY A O 1
ATOM 793 N N . LYS A 1 120 ? -39.090 113.247 16.339 1.00 34.43 109 LYS A N 1
ATOM 794 C CA . LYS A 1 120 ? -38.485 112.586 15.252 1.00 35.11 109 LYS A CA 1
ATOM 795 C C . LYS A 1 120 ? -37.753 111.280 15.563 1.00 34.26 109 LYS A C 1
ATOM 796 O O . LYS A 1 120 ? -37.079 110.708 14.688 1.00 36.09 109 LYS A O 1
ATOM 802 N N . ARG A 1 121 ? -37.820 110.859 16.816 1.00 32.01 110 ARG A N 1
ATOM 803 C CA . ARG A 1 121 ? -37.234 109.663 17.305 1.00 31.50 110 ARG A CA 1
ATOM 804 C C . ARG A 1 121 ? -35.723 109.620 17.035 1.00 33.99 110 ARG A C 1
ATOM 805 O O . ARG A 1 121 ? -35.196 108.608 16.505 1.00 33.97 110 ARG A O 1
ATOM 813 N N . THR A 1 122 ? -35.039 110.708 17.308 1.00 33.49 111 THR A N 1
ATOM 814 C CA . THR A 1 122 ? -33.594 110.818 17.035 1.00 34.80 111 THR A CA 1
ATOM 815 C C . THR A 1 122 ? -32.823 110.688 18.364 1.00 33.61 111 THR A C 1
ATOM 816 O O . THR A 1 122 ? -31.648 110.359 18.360 1.00 33.14 111 THR A O 1
ATOM 820 N N . VAL A 1 123 ? -33.477 110.966 19.490 1.00 28.88 112 VAL A N 1
ATOM 821 C CA . VAL A 1 123 ? -32.843 110.943 20.781 1.00 27.72 112 VAL A CA 1
ATOM 822 C C . VAL A 1 123 ? -33.789 110.314 21.817 1.00 27.47 112 VAL A C 1
ATOM 823 O O . VAL A 1 123 ? -35.018 110.376 21.648 1.00 28.00 112 VAL A O 1
ATOM 827 N N . SER A 1 124 ? -33.208 109.773 22.881 1.00 26.35 113 SER A N 1
ATOM 828 C CA . SER A 1 124 ? -33.926 109.188 23.993 1.00 25.29 113 SER A CA 1
ATOM 829 C C . SER A 1 124 ? -33.535 109.768 25.360 1.00 23.61 113 SER A C 1
ATOM 830 O O . SER A 1 124 ? -32.407 110.210 25.544 1.00 23.45 113 SER A O 1
ATOM 833 N N . TRP A 1 125 ? -34.452 109.771 26.301 1.00 20.09 114 TRP A N 1
ATOM 834 C CA . TRP A 1 125 ? -34.116 110.187 27.700 1.00 20.36 114 TRP A CA 1
ATOM 835 C C . TRP A 1 125 ? -33.490 108.994 28.401 1.00 21.43 114 TRP A C 1
ATOM 836 O O . TRP A 1 125 ? -33.963 107.836 28.232 1.00 21.63 114 TRP A O 1
ATOM 847 N N . SER A 1 126 ? -32.384 109.194 29.077 1.00 22.14 115 SER A N 1
ATOM 848 C CA . SER A 1 126 ? -31.749 108.112 29.832 1.00 22.77 115 SER A CA 1
ATOM 849 C C . SER A 1 126 ? -31.096 108.709 31.067 1.00 23.79 115 SER A C 1
ATOM 850 O O . SER A 1 126 ? -31.107 109.927 31.263 1.00 23.38 115 SER A O 1
ATOM 853 N N . LEU A 1 127 ? -30.531 107.849 31.882 1.00 22.87 116 LEU A N 1
ATOM 854 C CA . LEU A 1 127 ? -29.700 108.270 33.023 1.00 23.51 116 LEU A CA 1
ATOM 855 C C . LEU A 1 127 ? -28.309 107.722 32.884 1.00 25.97 116 LEU A C 1
ATOM 856 O O . LEU A 1 127 ? -28.126 106.552 32.475 1.00 26.56 116 LEU A O 1
ATOM 861 N N . ASN A 1 128 ? -27.315 108.570 33.079 1.00 27.15 117 ASN A N 1
ATOM 862 C CA . ASN A 1 128 ? -25.954 108.139 32.925 1.00 30.91 117 ASN A CA 1
ATOM 863 C C . ASN A 1 128 ? -25.524 107.183 34.015 1.00 30.23 117 ASN A C 1
ATOM 864 O O . ASN A 1 128 ? -24.961 106.132 33.724 1.00 28.28 117 ASN A O 1
ATOM 869 N N . ASN A 1 129 ? -25.754 107.527 35.268 1.00 29.19 118 ASN A N 1
ATOM 870 C CA . ASN A 1 129 ? -25.344 106.686 36.381 1.00 32.10 118 ASN A CA 1
ATOM 871 C C . ASN A 1 129 ? -26.525 106.109 37.209 1.00 32.19 118 ASN A C 1
ATOM 872 O O . ASN A 1 129 ? -26.291 105.224 38.040 1.00 30.86 118 ASN A O 1
ATOM 877 N N . ALA A 1 130 ? -27.720 106.618 37.002 1.00 28.82 119 ALA A N 1
ATOM 878 C CA . ALA A 1 130 ? -28.908 106.250 37.774 1.00 27.80 119 ALA A CA 1
ATOM 879 C C . ALA A 1 130 ? -28.708 106.432 39.249 1.00 27.99 119 ALA A C 1
ATOM 880 O O . ALA A 1 130 ? -28.755 105.454 40.024 1.00 26.78 119 ALA A O 1
ATOM 882 N N . THR A 1 131 ? -28.492 107.681 39.644 1.00 28.60 120 THR A N 1
ATOM 883 C CA . THR A 1 131 ? -28.332 108.053 41.031 1.00 29.23 120 THR A CA 1
ATOM 884 C C . THR A 1 131 ? -29.357 109.094 41.463 1.00 28.25 120 THR A C 1
ATOM 885 O O . THR A 1 131 ? -29.825 109.890 40.650 1.00 27.97 120 THR A O 1
ATOM 889 N N . ALA A 1 132 ? -29.653 109.152 42.766 1.00 28.18 121 ALA A N 1
ATOM 890 C CA . ALA A 1 132 ? -30.537 110.200 43.325 1.00 28.94 121 ALA A CA 1
AT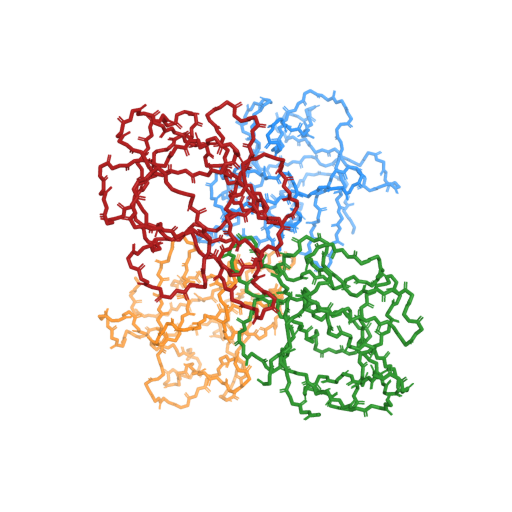OM 891 C C . ALA A 1 132 ? -30.061 111.614 43.005 1.00 28.29 121 ALA A C 1
ATOM 892 O O . ALA A 1 132 ? -28.866 111.934 43.218 1.00 27.50 121 ALA A O 1
ATOM 894 N N . GLY A 1 133 ? -30.939 112.412 42.426 1.00 27.25 122 GLY A N 1
ATOM 895 C CA . GLY A 1 133 ? -30.663 113.773 42.088 1.00 29.62 122 GLY A CA 1
ATOM 896 C C . GLY A 1 133 ? -30.024 113.967 40.732 1.00 30.87 122 GLY A C 1
ATOM 897 O O . GLY A 1 133 ? -29.744 115.074 40.352 1.00 30.56 122 GLY A O 1
ATOM 898 N N . GLU A 1 134 ? -29.822 112.884 39.967 1.00 27.85 123 GLU A N 1
ATOM 899 C CA . GLU A 1 134 ? -29.175 112.999 38.662 1.00 27.08 123 GLU A CA 1
ATOM 900 C C . GLU A 1 134 ? -30.066 113.719 37.664 1.00 24.83 123 GLU A C 1
ATOM 901 O O . GLU A 1 134 ? -31.284 113.494 37.642 1.00 22.70 123 GLU A O 1
ATOM 907 N N . GLU A 1 135 ? -29.487 114.540 36.797 1.00 24.23 124 GLU A N 1
ATOM 908 C CA . GLU A 1 135 ? -30.217 115.079 35.664 1.00 23.93 124 GLU A CA 1
ATOM 909 C C . GLU A 1 135 ? -30.542 114.013 34.625 1.00 23.83 124 GLU A C 1
ATOM 910 O O . GLU A 1 135 ? -29.726 113.160 34.348 1.00 24.96 124 GLU A O 1
ATOM 916 N N . VAL A 1 136 ? -31.694 114.095 34.008 1.00 22.21 125 VAL A N 1
ATOM 917 C CA . VAL A 1 136 ? -32.031 113.255 32.874 1.00 22.16 125 VAL A CA 1
ATOM 918 C C . VAL A 1 136 ? -31.259 113.683 31.620 1.00 23.45 125 VAL A C 1
ATOM 919 O O . VAL A 1 136 ? -31.118 114.878 31.348 1.00 22.52 125 VAL A O 1
ATOM 923 N N . SER A 1 137 ? -30.692 112.719 30.907 1.00 22.81 126 SER A N 1
ATOM 924 C CA . SER A 1 137 ? -29.918 113.022 29.708 1.00 25.14 126 SER A CA 1
ATOM 925 C C . SER A 1 137 ? -30.774 112.797 28.477 1.00 26.29 126 SER A C 1
ATOM 926 O O . SER A 1 137 ? -31.473 111.815 28.403 1.00 26.12 126 SER A O 1
ATOM 929 N N . ILE A 1 138 ? -30.646 113.681 27.487 1.00 25.52 127 ILE A N 1
ATOM 930 C CA . ILE A 1 138 ? -31.301 113.518 26.202 1.00 26.08 127 ILE A CA 1
ATOM 931 C C . ILE A 1 138 ? -30.257 113.179 25.169 1.00 28.22 127 ILE A C 1
ATOM 932 O O . ILE A 1 138 ? -29.382 114.009 24.904 1.00 30.32 127 ILE A O 1
ATOM 937 N N . GLY A 1 139 ? -30.301 111.979 24.614 1.00 27.41 128 GLY A N 1
ATOM 938 C CA . GLY A 1 139 ? -29.294 111.585 23.649 1.00 29.64 128 GLY A CA 1
ATOM 939 C C . GLY A 1 139 ? -29.412 110.130 23.257 1.00 31.37 128 GLY A C 1
ATOM 940 O O . GLY A 1 139 ? -30.483 109.658 22.917 1.00 28.30 128 GLY A O 1
ATOM 941 N N . ALA A 1 140 ? -28.289 109.440 23.227 1.00 34.68 129 ALA A N 1
ATOM 942 C CA . ALA A 1 140 ? -28.227 108.052 22.763 1.00 36.70 129 ALA A CA 1
ATOM 943 C C . ALA A 1 140 ? -29.097 107.154 23.648 1.00 33.59 129 ALA A C 1
ATOM 944 O O . ALA A 1 140 ? -29.304 107.399 24.841 1.00 34.87 129 ALA A O 1
ATOM 946 N N . ASP A 1 141 ? -29.706 106.159 23.031 1.00 35.19 130 ASP A N 1
ATOM 947 C CA . ASP A 1 141 ? -30.580 105.221 23.771 1.00 36.21 130 ASP A CA 1
ATOM 948 C C . ASP A 1 141 ? -29.781 104.185 24.625 1.00 38.68 130 ASP A C 1
ATOM 949 O O . ASP A 1 141 ? -29.369 103.153 24.131 1.00 48.42 130 ASP A O 1
ATOM 954 N N . ALA A 1 142 ? -29.665 104.399 25.906 1.00 35.97 131 ALA A N 1
ATOM 955 C CA . ALA A 1 142 ? -28.810 103.544 26.701 1.00 37.91 131 ALA A CA 1
ATOM 956 C C . ALA A 1 142 ? -29.522 102.287 27.172 1.00 35.85 131 ALA A C 1
ATOM 957 O O . ALA A 1 142 ? -30.714 102.275 27.534 1.00 33.08 131 ALA A O 1
ATOM 959 N N . THR A 1 143 ? -28.761 101.208 27.227 1.00 36.92 132 THR A N 1
ATOM 960 C CA . THR A 1 143 ? -29.332 99.948 27.662 1.00 38.35 132 THR A CA 1
ATOM 961 C C . THR A 1 143 ? -29.764 100.104 29.109 1.00 34.31 132 THR A C 1
ATOM 962 O O . THR A 1 143 ? -28.988 100.639 29.994 1.00 31.06 132 THR A O 1
ATOM 966 N N . PHE A 1 144 ? -31.017 99.720 29.314 1.00 30.81 133 PHE A N 1
ATOM 967 C CA . PHE A 1 144 ? -31.667 99.745 30.613 1.00 28.17 133 PHE A CA 1
ATOM 968 C C . PHE A 1 144 ? -32.029 101.135 31.052 1.00 24.86 133 PHE A C 1
ATOM 969 O O . PHE A 1 144 ? -33.197 101.386 31.285 1.00 25.14 133 PHE A O 1
ATOM 977 N N . SER A 1 145 ? -31.075 102.056 31.218 1.00 24.50 134 SER A N 1
ATOM 978 C CA . SER A 1 145 ? -31.430 103.391 31.778 1.00 24.65 134 SER A CA 1
ATOM 979 C C . SER A 1 145 ? -32.153 104.257 30.758 1.00 23.06 134 SER A C 1
ATOM 980 O O . SER A 1 145 ? -32.666 105.321 31.103 1.00 21.92 134 SER A O 1
ATOM 983 N N . GLY A 1 146 ? -32.191 103.788 29.531 1.00 22.69 135 GLY A N 1
ATOM 984 C CA . GLY A 1 146 ? -33.001 104.455 28.521 1.00 23.71 135 GLY A CA 1
ATOM 985 C C . GLY A 1 146 ? -34.443 103.964 28.504 1.00 24.86 135 GLY A C 1
ATOM 986 O O . GLY A 1 146 ? -35.176 104.288 27.566 1.00 23.99 135 GLY A O 1
ATOM 987 N N . ARG A 1 147 ? -34.847 103.124 29.459 1.00 23.13 136 ARG A N 1
ATOM 988 C CA . ARG A 1 147 ? -36.196 102.649 29.502 1.00 21.15 136 ARG A CA 1
ATOM 989 C C . ARG A 1 147 ? -36.851 103.045 30.808 1.00 22.44 136 ARG A C 1
ATOM 990 O O . ARG A 1 147 ? -36.192 103.087 31.856 1.00 22.13 136 ARG A O 1
ATOM 998 N N . TRP A 1 148 ? -38.149 103.353 30.727 1.00 20.02 137 TRP A N 1
ATOM 999 C CA . TRP A 1 148 ? -38.927 103.951 31.763 1.00 18.42 137 TRP A CA 1
ATOM 1000 C C . TRP A 1 148 ? -40.212 103.203 32.053 1.00 19.67 137 TRP A C 1
ATOM 1001 O O . TRP A 1 148 ? -40.752 102.486 31.204 1.00 20.40 137 TRP A O 1
ATOM 1012 N N . VAL A 1 149 ? -40.751 103.396 33.246 1.00 18.35 138 VAL A N 1
ATOM 1013 C CA . VAL A 1 149 ? -41.966 102.825 33.700 1.00 20.04 138 VAL A CA 1
ATOM 1014 C C . VAL A 1 149 ? -42.895 103.994 33.953 1.00 22.38 138 VAL A C 1
ATOM 1015 O O . VAL A 1 149 ? -42.541 104.968 34.666 1.00 21.35 138 VAL A O 1
ATOM 1019 N N . ILE A 1 150 ? -44.126 103.900 33.449 1.00 21.82 139 ILE A N 1
ATOM 1020 C CA . ILE A 1 150 ? -45.083 105.027 33.580 1.00 22.67 139 ILE A CA 1
ATOM 1021 C C . ILE A 1 150 ? -46.306 104.505 34.251 1.00 26.11 139 ILE A C 1
ATOM 1022 O O . ILE A 1 150 ? -46.958 103.595 33.698 1.00 27.18 139 ILE A O 1
ATOM 1027 N N . GLU A 1 151 ? -46.630 104.965 35.434 1.00 23.01 140 GLU A N 1
ATOM 1028 C CA . GLU A 1 151 ? -47.697 104.401 36.203 1.00 27.09 140 GLU A CA 1
ATOM 1029 C C . GLU A 1 151 ? -48.637 105.476 36.630 1.00 26.51 140 GLU A C 1
ATOM 1030 O O . GLU A 1 151 ? -48.236 106.525 37.067 1.00 23.64 140 GLU A O 1
ATOM 1036 N N . LYS A 1 152 ? -49.908 105.171 36.557 1.00 27.95 141 LYS A N 1
ATOM 1037 C CA . LYS A 1 152 ? -50.968 106.102 36.846 1.00 31.18 141 LYS A CA 1
ATOM 1038 C C . LYS A 1 152 ? -50.951 106.417 38.302 1.00 34.96 141 LYS A C 1
ATOM 1039 O O . LYS A 1 152 ? -50.648 105.573 39.145 1.00 34.21 141 LYS A O 1
ATOM 1045 N N . VAL A 1 153 ? -51.210 107.659 38.641 1.00 34.25 142 VAL A N 1
ATOM 1046 C CA . VAL A 1 153 ? -51.312 107.953 40.051 1.00 40.19 142 VAL A CA 1
ATOM 1047 C C . VAL A 1 153 ? -52.713 107.485 40.456 1.00 49.09 142 VAL A C 1
ATOM 1048 O O . VAL A 1 153 ? -52.897 106.944 41.558 1.00 56.62 142 VAL A O 1
ATOM 1053 N N . LEU B 1 19 ? -21.917 94.807 55.826 1.00 67.46 8 LEU B N 1
ATOM 1054 C CA . LEU B 1 19 ? -22.696 93.559 55.586 1.00 65.35 8 LEU B CA 1
ATOM 1055 C C . LEU B 1 19 ? -22.400 92.546 56.687 1.00 68.25 8 LEU B C 1
ATOM 1056 O O . LEU B 1 19 ? -21.257 92.157 56.879 1.00 71.56 8 LEU B O 1
ATOM 1061 N N . SER B 1 20 ? -23.422 92.121 57.416 1.00 67.47 9 SER B N 1
ATOM 1062 C CA . SER B 1 20 ? -23.232 91.154 58.503 1.00 69.64 9 SER B CA 1
ATOM 1063 C C . SER B 1 20 ? -23.979 89.879 58.102 1.00 66.60 9 SER B C 1
ATOM 1064 O O . SER B 1 20 ? -24.814 89.902 57.200 1.00 65.06 9 SER B O 1
ATOM 1067 N N . ALA B 1 21 ? -23.643 88.773 58.737 1.00 66.95 10 ALA B N 1
ATOM 1068 C CA . ALA B 1 21 ? -24.248 87.460 58.450 1.00 66.90 10 ALA B CA 1
ATOM 1069 C C . ALA B 1 21 ? -25.716 87.396 58.859 1.00 65.63 10 ALA B C 1
ATOM 1070 O O . ALA B 1 21 ? -26.121 88.011 59.831 1.00 68.44 10 ALA B O 1
ATOM 1072 N N . GLY B 1 22 ? -26.509 86.629 58.123 1.00 61.35 11 GLY B N 1
ATOM 1073 C CA . GLY B 1 22 ? -27.965 86.621 58.341 1.00 59.16 11 GLY B CA 1
ATOM 1074 C C . GLY B 1 22 ? -28.679 86.369 57.022 1.00 52.93 11 GLY B C 1
ATOM 1075 O O . GLY B 1 22 ? -28.060 85.908 56.060 1.00 49.30 11 GLY B O 1
ATOM 1076 N N . ASN B 1 23 ? -29.970 86.652 57.021 1.00 52.03 12 ASN B N 1
ATOM 1077 C CA . ASN B 1 23 ? -30.871 86.343 55.915 1.00 49.69 12 ASN B CA 1
ATOM 1078 C C . ASN B 1 23 ? -31.199 87.577 55.084 1.00 47.15 12 ASN B C 1
ATOM 1079 O O . ASN B 1 23 ? -31.605 88.613 55.620 1.00 47.60 12 ASN B O 1
ATOM 1084 N N . TYR B 1 24 ? -31.063 87.425 53.770 1.00 43.36 13 TYR B N 1
ATOM 1085 C CA . TYR B 1 24 ? -31.129 88.542 52.829 1.00 41.54 13 TYR B CA 1
ATOM 1086 C C . TYR B 1 24 ? -31.938 88.210 51.610 1.00 40.05 13 TYR B C 1
ATOM 1087 O O . TYR B 1 24 ? -32.004 87.050 51.224 1.00 38.88 13 TYR B O 1
ATOM 1096 N N . ILE B 1 25 ? -32.514 89.251 50.998 1.00 38.91 14 ILE B N 1
ATOM 1097 C CA . ILE B 1 25 ? -32.964 89.191 49.606 1.00 37.52 14 ILE B CA 1
ATOM 1098 C C . ILE B 1 25 ? -31.929 89.884 48.772 1.00 35.98 14 ILE B C 1
ATOM 1099 O O . ILE B 1 25 ? -31.215 90.784 49.263 1.00 36.88 14 ILE B O 1
ATOM 1104 N N . ILE B 1 26 ? -31.759 89.385 47.559 1.00 33.42 15 ILE B N 1
ATOM 1105 C CA . ILE B 1 26 ? -30.730 89.871 46.643 1.00 33.67 15 ILE B CA 1
ATOM 1106 C C . ILE B 1 26 ? -31.421 90.168 45.334 1.00 31.56 15 ILE B C 1
ATOM 1107 O O . ILE B 1 26 ? -31.956 89.266 44.690 1.00 30.89 15 ILE B O 1
ATOM 1112 N N . TYR B 1 27 ? -31.449 91.435 44.967 1.00 30.30 16 TYR B N 1
ATOM 1113 C CA . TYR B 1 27 ? -32.135 91.783 43.756 1.00 28.48 16 TYR B CA 1
ATOM 1114 C C . TYR B 1 27 ? -31.354 92.726 42.883 1.00 28.65 16 TYR B C 1
ATOM 1115 O O . TYR B 1 27 ? -30.455 93.419 43.346 1.00 28.77 16 TYR B O 1
ATOM 1124 N N . ASN B 1 28 ? -31.689 92.723 41.590 1.00 26.69 17 ASN B N 1
ATOM 1125 C CA . ASN B 1 28 ? -30.859 93.442 40.650 1.00 27.07 17 ASN B CA 1
ATOM 1126 C C . ASN B 1 28 ? -31.147 94.911 40.707 1.00 26.45 17 ASN B C 1
ATOM 1127 O O . ASN B 1 28 ? -32.282 95.299 41.049 1.00 25.97 17 ASN B O 1
ATOM 1132 N N . ARG B 1 29 ? -30.193 95.744 40.296 1.00 26.25 18 ARG B N 1
ATOM 1133 C CA . ARG B 1 29 ? -30.485 97.149 40.094 1.00 27.17 18 ARG B CA 1
ATOM 1134 C C . ARG B 1 29 ? -31.465 97.426 38.934 1.00 26.58 18 ARG B C 1
ATOM 1135 O O . ARG B 1 29 ? -32.099 98.460 38.910 1.00 26.34 18 ARG B O 1
ATOM 1143 N N . VAL B 1 30 ? -31.557 96.514 37.979 1.00 25.09 19 VAL B N 1
ATOM 1144 C CA . VAL B 1 30 ? -32.428 96.730 36.823 1.00 25.59 19 VAL B CA 1
ATOM 1145 C C . VAL B 1 30 ? -33.763 96.040 37.055 1.00 25.16 19 VAL B C 1
ATOM 1146 O O . VAL B 1 30 ? -33.772 94.808 37.280 1.00 25.53 19 VAL B O 1
ATOM 1150 N N . LEU B 1 31 ? -34.842 96.818 37.030 1.00 24.81 20 LEU B N 1
ATOM 1151 C CA . LEU B 1 31 ? -36.205 96.328 37.182 1.00 24.50 20 LEU B CA 1
ATOM 1152 C C . LEU B 1 31 ? -36.632 95.547 35.922 1.00 25.29 20 LEU B C 1
ATOM 1153 O O . LEU B 1 31 ? -36.101 95.774 34.813 1.00 24.31 20 LEU B O 1
ATOM 1158 N N . SER B 1 32 ? -37.657 94.738 36.066 1.00 25.04 21 SER B N 1
ATOM 1159 C CA . SER B 1 32 ? -38.333 94.187 34.922 1.00 25.62 21 SER B CA 1
ATOM 1160 C C . SER B 1 32 ? -38.954 95.303 34.074 1.00 26.24 21 SER B C 1
ATOM 1161 O O . SER B 1 32 ? -39.083 96.415 34.553 1.00 25.28 21 SER B O 1
ATOM 1164 N N . PRO B 1 33 ? -39.359 94.992 32.812 1.00 28.60 22 PRO B N 1
ATOM 1165 C CA . PRO B 1 33 ? -40.007 96.023 32.015 1.00 30.66 22 PRO B CA 1
ATOM 1166 C C . PRO B 1 33 ? -41.239 96.686 32.687 1.00 30.94 22 PRO B C 1
ATOM 1167 O O . PRO B 1 33 ? -41.575 97.799 32.320 1.00 31.86 22 PRO B O 1
ATOM 1171 N N . ARG B 1 34 ? -41.922 95.980 33.567 1.00 31.32 23 ARG B N 1
ATOM 1172 C CA . ARG B 1 34 ? -43.086 96.518 34.219 1.00 33.64 23 ARG B CA 1
ATOM 1173 C C . ARG B 1 34 ? -42.732 97.182 35.546 1.00 30.84 23 ARG B C 1
ATOM 1174 O O . ARG B 1 34 ? -43.591 97.598 36.246 1.00 30.05 23 ARG B O 1
ATOM 1182 N N . GLY B 1 35 ? -41.442 97.290 35.888 1.00 28.59 24 GLY B N 1
ATOM 1183 C CA . GLY B 1 35 ? -41.093 97.974 37.104 1.00 28.00 24 GLY B CA 1
ATOM 1184 C C . GLY B 1 35 ? -40.977 97.094 38.363 1.00 28.80 24 GLY B C 1
ATOM 1185 O O . GLY B 1 35 ? -40.922 97.629 39.465 1.00 28.50 24 GLY B O 1
ATOM 1186 N N . GLU B 1 36 ? -40.836 95.774 38.205 1.00 27.75 25 GLU B N 1
ATOM 1187 C CA . GLU B 1 36 ? -40.695 94.869 39.375 1.00 28.70 25 GLU B CA 1
ATOM 1188 C C . GLU B 1 36 ? -39.228 94.637 39.710 1.00 27.87 25 GLU B C 1
ATOM 1189 O O . GLU B 1 36 ? -38.417 94.434 38.823 1.00 25.90 25 GLU B O 1
ATOM 1195 N N . LYS B 1 37 ? -38.922 94.640 41.007 1.00 27.39 26 LYS B N 1
ATOM 1196 C CA . LYS B 1 37 ? -37.629 94.246 41.465 1.00 27.62 26 LYS B CA 1
ATOM 1197 C C . LYS B 1 37 ? -37.429 92.768 41.183 1.00 28.21 26 LYS B C 1
ATOM 1198 O O . LYS B 1 37 ? -38.320 91.963 41.467 1.00 29.81 26 LYS B O 1
ATOM 1204 N N . LEU B 1 38 ? -36.277 92.403 40.637 1.00 27.24 27 LEU B N 1
ATOM 1205 C CA . LEU B 1 38 ? -36.021 91.066 40.209 1.00 29.23 27 LEU B CA 1
ATOM 1206 C C . LEU B 1 38 ? -35.052 90.399 41.228 1.00 29.80 27 LEU B C 1
ATOM 1207 O O . LEU B 1 38 ? -33.869 90.697 41.237 1.00 27.36 27 LEU B O 1
ATOM 1212 N N . ALA B 1 39 ? -35.602 89.516 42.044 1.00 29.82 28 ALA B N 1
ATOM 1213 C CA . ALA B 1 39 ? -34.901 88.919 43.205 1.00 31.61 28 ALA B CA 1
ATOM 1214 C C . ALA B 1 39 ? -34.433 87.512 42.902 1.00 31.98 28 ALA B C 1
ATOM 1215 O O . ALA B 1 39 ? -35.106 86.732 42.203 1.00 32.08 28 ALA B O 1
ATOM 1217 N N . LEU B 1 40 ? -33.219 87.251 43.345 1.00 32.60 29 LEU B N 1
ATOM 1218 C CA . LEU B 1 40 ? -32.566 85.964 43.193 1.00 34.31 29 LEU B CA 1
ATOM 1219 C C . LEU B 1 40 ? -33.480 84.917 43.790 1.00 35.36 29 LEU B C 1
ATOM 1220 O O . LEU B 1 40 ? -34.001 85.071 44.916 1.00 35.88 29 LEU B O 1
ATOM 1225 N N . THR B 1 41 ? -33.726 83.868 43.015 1.00 37.37 30 THR B N 1
ATOM 1226 C CA . THR B 1 41 ? -34.763 82.884 43.336 1.00 38.91 30 THR B CA 1
ATOM 1227 C C . THR B 1 41 ? -34.212 81.465 43.254 1.00 41.07 30 THR B C 1
ATOM 1228 O O . THR B 1 41 ? -33.666 81.047 42.234 1.00 41.08 30 THR B O 1
ATOM 1232 N N . TYR B 1 42 ? -34.378 80.719 44.345 1.00 42.59 31 TYR B N 1
ATOM 1233 C CA . TYR B 1 42 ? -34.010 79.300 44.396 1.00 44.08 31 TYR B CA 1
ATOM 1234 C C . TYR B 1 42 ? -34.968 78.485 43.538 1.00 45.23 31 TYR B C 1
ATOM 1235 O O . TYR B 1 42 ? -36.156 78.548 43.742 1.00 44.64 31 TYR B O 1
ATOM 1244 N N . PRO B 1 43 ? -34.451 77.740 42.544 1.00 47.81 32 PRO B N 1
ATOM 1245 C CA . PRO B 1 43 ? -35.370 76.958 41.700 1.00 49.38 32 PRO B CA 1
ATOM 1246 C C . PRO B 1 43 ? -36.016 75.701 42.366 1.00 53.56 32 PRO B C 1
ATOM 1247 O O . PRO B 1 43 ? -36.751 74.980 41.708 1.00 54.50 32 PRO B O 1
ATOM 1251 N N . GLY B 1 44 ? -35.749 75.428 43.636 1.00 54.07 33 GLY B N 1
ATOM 1252 C CA . GLY B 1 44 ? -36.457 74.340 44.343 1.00 58.03 33 GLY B CA 1
ATOM 1253 C C . GLY B 1 44 ? -35.655 73.070 44.431 1.00 62.10 33 GLY B C 1
ATOM 1254 O O . GLY B 1 44 ? -36.083 72.107 45.083 1.00 65.51 33 GLY B O 1
ATOM 1255 N N . ARG B 1 45 ? -34.497 73.022 43.774 1.00 62.79 34 ARG B N 1
ATOM 1256 C CA . ARG B 1 45 ? -33.606 71.870 43.944 1.00 64.74 34 ARG B CA 1
ATOM 1257 C C . ARG B 1 45 ? -32.215 72.174 43.454 1.00 62.21 34 ARG B C 1
ATOM 1258 O O . ARG B 1 45 ? -31.983 73.253 42.904 1.00 58.79 34 ARG B O 1
ATOM 1266 N N . GLN B 1 46 ? -31.293 71.247 43.687 1.00 59.64 35 GLN B N 1
ATOM 1267 C CA . GLN B 1 46 ? -29.886 71.484 43.430 1.00 59.02 35 GLN B CA 1
ATOM 1268 C C . GLN B 1 46 ? -29.510 71.212 42.002 1.00 57.71 35 GLN B C 1
ATOM 1269 O O . GLN B 1 46 ? -30.330 70.722 41.222 1.00 55.23 35 GLN B O 1
ATOM 1275 N N . ARG B 1 47 ? -28.317 71.688 41.649 1.00 59.02 36 ARG B N 1
ATOM 1276 C CA . ARG B 1 47 ? -27.694 71.482 40.329 1.00 59.91 36 ARG B CA 1
ATOM 1277 C C . ARG B 1 47 ? -28.428 72.169 39.136 1.00 59.06 36 ARG B C 1
ATOM 1278 O O . ARG B 1 47 ? -28.168 71.850 37.985 1.00 61.97 36 ARG B O 1
ATOM 1286 N N . THR B 1 48 ? -29.316 73.102 39.447 1.00 56.15 37 THR B N 1
ATOM 1287 C CA . THR B 1 48 ? -30.256 73.743 38.497 1.00 56.17 37 THR B CA 1
ATOM 1288 C C . THR B 1 48 ? -30.077 75.267 38.485 1.00 51.50 37 THR B C 1
ATOM 1289 O O . THR B 1 48 ? -29.863 75.887 39.548 1.00 50.57 37 THR B O 1
ATOM 1293 N N . PRO B 1 49 ? -30.145 75.900 37.290 1.00 51.02 38 PRO B N 1
ATOM 1294 C CA . PRO B 1 49 ? -29.845 77.348 37.272 1.00 47.57 38 PRO B CA 1
ATOM 1295 C C . PRO B 1 49 ? -30.693 78.240 38.184 1.00 45.51 38 PRO B C 1
ATOM 1296 O O . PRO B 1 49 ? -31.924 78.140 38.256 1.00 46.93 38 PRO B O 1
ATOM 1300 N N . VAL B 1 50 ? -30.020 79.134 38.873 1.00 44.44 39 VAL B N 1
ATOM 1301 C CA . VAL B 1 50 ? -30.711 80.109 39.698 1.00 42.55 39 VAL B CA 1
ATOM 1302 C C . VAL B 1 50 ? -31.186 81.289 38.795 1.00 41.37 39 VAL B C 1
ATOM 1303 O O . VAL B 1 50 ? -30.427 81.745 37.947 1.00 39.49 39 VAL B O 1
ATOM 1307 N N . THR B 1 51 ? -32.410 81.753 39.036 1.00 40.38 40 THR B N 1
ATOM 1308 C CA . THR B 1 51 ? -33.051 82.753 38.219 1.00 39.90 40 THR B CA 1
ATOM 1309 C C . THR B 1 51 ? -33.408 83.957 39.077 1.00 37.82 40 THR B C 1
ATOM 1310 O O . THR B 1 51 ? -33.081 83.995 40.271 1.00 38.54 40 THR B O 1
ATOM 1314 N N . VAL B 1 52 ? -33.973 84.988 38.443 1.00 35.62 41 VAL B N 1
ATOM 1315 C CA . VAL B 1 52 ? -34.591 86.080 39.149 1.00 33.20 41 VAL B CA 1
ATOM 1316 C C . VAL B 1 52 ? -36.071 86.086 38.856 1.00 35.02 41 VAL B C 1
ATOM 1317 O O . VAL B 1 52 ? -36.495 85.656 37.778 1.00 38.15 41 VAL B O 1
ATOM 1321 N N . SER B 1 53 ? -36.865 86.557 39.799 1.00 35.33 42 SER B N 1
ATOM 1322 C CA . SER B 1 53 ? -38.287 86.692 39.628 1.00 36.95 42 SER B CA 1
ATOM 1323 C C . SER B 1 53 ? -38.767 87.882 40.465 1.00 36.00 42 SER B C 1
ATOM 1324 O O . SER B 1 53 ? -38.086 88.328 41.388 1.00 34.79 42 SER B O 1
ATOM 1327 N N . PRO B 1 54 ? -39.949 88.420 40.156 1.00 37.36 43 PRO B N 1
ATOM 1328 C CA . PRO B 1 54 ? -40.428 89.590 40.901 1.00 35.75 43 PRO B CA 1
ATOM 1329 C C . PRO B 1 54 ? -40.466 89.389 42.378 1.00 37.08 43 PRO B C 1
ATOM 1330 O O . PRO B 1 54 ? -40.908 88.336 42.848 1.00 36.41 43 PRO B O 1
ATOM 1334 N N . LEU B 1 55 ? -40.005 90.380 43.107 1.00 37.09 44 LEU B N 1
ATOM 1335 C CA . LEU B 1 55 ? -39.931 90.300 44.552 1.00 38.51 44 LEU B CA 1
ATOM 1336 C C . LEU B 1 55 ? -41.313 90.016 45.081 1.00 41.49 44 LEU B C 1
ATOM 1337 O O . LEU B 1 55 ? -42.286 90.682 44.709 1.00 38.15 44 LEU B O 1
ATOM 1342 N N . ASP B 1 56 ? -41.425 88.974 45.895 1.00 41.05 45 ASP B N 1
ATOM 1343 C CA . ASP B 1 56 ? -42.737 88.569 46.369 1.00 45.34 45 ASP B CA 1
ATOM 1344 C C . ASP B 1 56 ? -42.769 88.070 47.782 1.00 47.14 45 ASP B C 1
ATOM 1345 O O . ASP B 1 56 ? -43.810 87.661 48.229 1.00 52.62 45 ASP B O 1
ATOM 1350 N N . GLY B 1 57 ? -41.632 88.064 48.476 1.00 45.94 46 GLY B N 1
ATOM 1351 C CA . GLY B 1 57 ? -41.623 87.632 49.883 1.00 49.98 46 GLY B CA 1
ATOM 1352 C C . GLY B 1 57 ? -41.595 86.134 50.099 1.00 50.33 46 GLY B C 1
ATOM 1353 O O . GLY B 1 57 ? -41.652 85.705 51.218 1.00 51.74 46 GLY B O 1
ATOM 1354 N N . SER B 1 58 ? -41.451 85.335 49.047 1.00 50.90 47 SER B N 1
ATOM 1355 C CA . SER B 1 58 ? -41.415 83.897 49.209 1.00 53.57 47 SER B CA 1
ATOM 1356 C C . SER B 1 58 ? -40.060 83.412 49.761 1.00 51.14 47 SER B C 1
ATOM 1357 O O . SER B 1 58 ? -39.013 84.062 49.593 1.00 47.61 47 SER B O 1
ATOM 1360 N N . SER B 1 59 ? -40.068 82.242 50.396 1.00 50.49 48 SER B N 1
ATOM 1361 C CA . SER B 1 59 ? -38.836 81.731 51.024 1.00 50.04 48 SER B CA 1
ATOM 1362 C C . SER B 1 59 ? -37.804 81.401 49.981 1.00 48.15 48 SER B C 1
ATOM 1363 O O . SER B 1 59 ? -36.611 81.408 50.261 1.00 47.08 48 SER B O 1
ATOM 1366 N N . GLU B 1 60 ? -38.242 81.133 48.753 1.00 48.86 49 GLU B N 1
ATOM 1367 C CA . GLU B 1 60 ? -37.297 80.873 47.648 1.00 48.84 49 GLU B CA 1
ATOM 1368 C C . GLU B 1 60 ? -36.424 82.088 47.333 1.00 43.40 49 GLU B C 1
ATOM 1369 O O . GLU B 1 60 ? -35.386 81.971 46.668 1.00 40.88 49 GLU B O 1
ATOM 1375 N N . GLN B 1 61 ? -36.842 83.248 47.810 1.00 41.24 50 GLN B N 1
ATOM 1376 C CA . GLN B 1 61 ? -36.087 84.503 47.562 1.00 39.93 50 GLN B CA 1
ATOM 1377 C C . GLN B 1 61 ? -35.226 84.894 48.743 1.00 39.48 50 GLN B C 1
ATOM 1378 O O . GLN B 1 61 ? -34.597 85.911 48.734 1.00 36.70 50 GLN B O 1
ATOM 1384 N N . ALA B 1 62 ? -35.191 84.040 49.774 1.00 41.45 51 ALA B N 1
ATOM 1385 C CA . ALA B 1 62 ? -34.447 84.336 50.976 1.00 42.29 51 ALA B CA 1
ATOM 1386 C C . ALA B 1 62 ? -33.174 83.509 50.987 1.00 43.25 51 ALA B C 1
ATOM 1387 O O . ALA B 1 62 ? -33.210 82.291 50.771 1.00 43.35 51 ALA B O 1
ATOM 1389 N N . TRP B 1 63 ? -32.062 84.180 51.279 1.00 42.49 52 TRP B N 1
ATOM 1390 C CA . TRP B 1 63 ? -30.751 83.587 51.227 1.00 42.39 52 TRP B CA 1
ATOM 1391 C C . TRP B 1 63 ? -29.960 83.846 52.520 1.00 43.72 52 TRP B C 1
ATOM 1392 O O . TRP B 1 63 ? -30.054 84.911 53.111 1.00 43.59 52 TRP B O 1
ATOM 1403 N N . ILE B 1 64 ? -29.190 82.845 52.935 1.00 44.42 53 ILE B N 1
ATOM 1404 C CA . ILE B 1 64 ? -28.342 82.934 54.122 1.00 46.53 53 ILE B CA 1
ATOM 1405 C C . ILE B 1 64 ? -26.932 83.264 53.697 1.00 45.53 53 ILE B C 1
ATOM 1406 O O . ILE B 1 64 ? -26.334 82.526 52.898 1.00 45.10 53 ILE B O 1
ATOM 1411 N N . LEU B 1 65 ? -26.427 84.391 54.189 1.00 45.26 54 LEU B N 1
ATOM 1412 C CA . LEU B 1 65 ? -25.052 84.816 53.911 1.00 46.18 54 LEU B CA 1
ATOM 1413 C C . LEU B 1 65 ? -24.208 84.512 55.141 1.00 48.70 54 LEU B C 1
ATOM 1414 O O . LEU B 1 65 ? -24.580 84.925 56.239 1.00 49.66 54 LEU B O 1
ATOM 1419 N N . ARG B 1 66 ? -23.116 83.793 54.936 1.00 49.37 55 ARG B N 1
ATOM 1420 C CA . ARG B 1 66 ? -22.177 83.479 56.021 1.00 54.82 55 ARG B CA 1
ATOM 1421 C C . ARG B 1 66 ? -20.791 83.909 55.591 1.00 55.67 55 ARG B C 1
ATOM 1422 O O . ARG B 1 66 ? -20.369 83.639 54.465 1.00 54.66 55 ARG B O 1
ATOM 1430 N N . SER B 1 67 ? -20.135 84.671 56.453 1.00 59.29 56 SER B N 1
ATOM 1431 C CA . SER B 1 67 ? -18.809 85.200 56.151 1.00 62.79 56 SER B CA 1
ATOM 1432 C C . SER B 1 67 ? -17.875 84.017 56.064 1.00 65.44 56 SER B C 1
ATOM 1433 O O . SER B 1 67 ? -17.957 83.113 56.881 1.00 68.10 56 SER B O 1
ATOM 1436 N N . TYR B 1 68 ? -17.009 83.999 55.066 1.00 66.47 57 TYR B N 1
ATOM 1437 C CA . TYR B 1 68 ? -16.050 82.915 54.938 1.00 68.92 57 TYR B CA 1
ATOM 1438 C C . TYR B 1 68 ? -14.630 83.392 55.212 1.00 72.53 57 TYR B C 1
ATOM 1439 O O . TYR B 1 68 ? -13.943 82.828 56.027 1.00 74.20 57 TYR B O 1
ATOM 1448 N N . ASP B 1 69 ? -14.205 84.433 54.511 1.00 73.67 58 ASP B N 1
ATOM 1449 C CA . ASP B 1 69 ? -12.877 84.994 54.669 1.00 77.85 58 ASP B CA 1
ATOM 1450 C C . ASP B 1 69 ? -13.114 86.491 54.684 1.00 76.44 58 ASP B C 1
ATOM 1451 O O . ASP B 1 69 ? -13.135 87.134 53.652 1.00 71.80 58 ASP B O 1
ATOM 1456 N N . SER B 1 70 ? -13.304 87.059 55.867 1.00 78.94 59 SER B N 1
ATOM 1457 C CA . SER B 1 70 ? -13.592 88.492 55.939 1.00 76.66 59 SER B CA 1
ATOM 1458 C C . SER B 1 70 ? -12.407 89.337 55.395 1.00 79.62 59 SER B C 1
ATOM 1459 O O . SER B 1 70 ? -12.627 90.467 54.983 1.00 79.18 59 SER B O 1
ATOM 1462 N N . ASN B 1 71 ? -11.184 88.783 55.342 1.00 84.28 60 ASN B N 1
ATOM 1463 C CA . ASN B 1 71 ? -10.017 89.495 54.766 1.00 86.94 60 ASN B CA 1
ATOM 1464 C C . ASN B 1 71 ? -10.075 89.638 53.220 1.00 85.88 60 ASN B C 1
ATOM 1465 O O . ASN B 1 71 ? -9.509 90.575 52.659 1.00 90.01 60 ASN B O 1
ATOM 1467 N N . SER B 1 72 ? -10.751 88.713 52.546 1.00 79.76 61 SER B N 1
ATOM 1468 C CA . SER B 1 72 ? -10.956 88.771 51.104 1.00 78.25 61 SER B CA 1
ATOM 1469 C C . SER B 1 72 ? -12.438 89.133 50.780 1.00 73.39 61 SER B C 1
ATOM 1470 O O . SER B 1 72 ? -12.832 89.181 49.627 1.00 69.45 61 SER B O 1
ATOM 1473 N N . ASN B 1 73 ? -13.249 89.374 51.811 1.00 70.59 62 ASN B N 1
ATOM 1474 C CA . ASN B 1 73 ? -14.609 89.760 51.617 1.00 69.62 62 ASN B CA 1
ATOM 1475 C C . ASN B 1 73 ? -15.425 88.692 50.881 1.00 63.10 62 ASN B C 1
ATOM 1476 O O . ASN B 1 73 ? -16.235 88.992 50.005 1.00 59.74 62 ASN B O 1
ATOM 1481 N N . THR B 1 74 ? -15.214 87.444 51.269 1.00 60.67 63 THR B N 1
ATOM 1482 C CA . THR B 1 74 ? -15.903 86.339 50.643 1.00 58.26 63 THR B CA 1
ATOM 1483 C C . THR B 1 74 ? -16.947 85.740 51.589 1.00 57.21 63 THR B C 1
ATOM 1484 O O . THR B 1 74 ? -16.796 85.779 52.819 1.00 58.39 63 THR B O 1
ATOM 1488 N N . TRP B 1 75 ? -17.993 85.187 50.972 1.00 54.09 64 TRP B N 1
ATOM 1489 C CA . TRP B 1 75 ? -19.221 84.735 51.635 1.00 52.54 64 TRP B CA 1
ATOM 1490 C C . TRP B 1 75 ? -19.757 83.502 50.963 1.00 50.88 64 TRP B C 1
ATOM 1491 O O . TRP B 1 75 ? -19.587 83.317 49.770 1.00 51.46 64 TRP B O 1
ATOM 1502 N N . THR B 1 76 ? -20.409 82.636 51.718 1.00 52.19 65 THR B N 1
ATOM 1503 C CA . THR B 1 76 ? -21.199 81.549 51.131 1.00 50.78 65 THR B CA 1
ATOM 1504 C C . THR B 1 76 ? -22.621 82.044 51.123 1.00 49.59 65 THR B C 1
ATOM 1505 O O . THR B 1 76 ? -23.004 82.871 51.980 1.00 49.71 65 THR B O 1
ATOM 1509 N N . ILE B 1 77 ? -23.383 81.566 50.145 1.00 47.95 66 ILE B N 1
ATOM 1510 C CA . ILE B 1 77 ? -24.777 81.957 49.974 1.00 46.65 66 ILE B CA 1
ATOM 1511 C C . ILE B 1 77 ? -25.619 80.697 49.854 1.00 46.67 66 ILE B C 1
ATOM 1512 O O . ILE B 1 77 ? -25.385 79.872 48.962 1.00 46.43 66 ILE B O 1
ATOM 1517 N N . SER B 1 78 ? -26.574 80.558 50.757 1.00 46.72 67 SER B N 1
ATOM 1518 C CA . SER B 1 78 ? -27.365 79.339 50.851 1.00 48.72 67 SER B CA 1
ATOM 1519 C C . SER B 1 78 ? -28.849 79.641 50.843 1.00 48.07 67 SER B C 1
ATOM 1520 O O . SER B 1 78 ? -29.286 80.562 51.517 1.00 48.46 67 SER B O 1
ATOM 1523 N N . PRO B 1 79 ? -29.655 78.852 50.105 1.00 49.66 68 PRO B N 1
ATOM 1524 C CA . PRO B 1 79 ? -31.085 79.105 50.221 1.00 49.22 68 PRO B CA 1
ATOM 1525 C C . PRO B 1 79 ? -31.619 78.749 51.571 1.00 53.74 68 PRO B C 1
ATOM 1526 O O . PRO B 1 79 ? -31.210 77.710 52.155 1.00 55.56 68 PRO B O 1
ATOM 1530 N N . VAL B 1 80 ? -32.586 79.512 52.065 1.00 54.18 69 VAL B N 1
ATOM 1531 C CA . VAL B 1 80 ? -33.176 79.109 53.342 1.00 57.67 69 VAL B CA 1
ATOM 1532 C C . VAL B 1 80 ? -33.880 77.755 53.240 1.00 61.60 69 VAL B C 1
ATOM 1533 O O . VAL B 1 80 ? -33.928 77.029 54.231 1.00 62.36 69 VAL B O 1
ATOM 1537 N N . GLY B 1 81 ? -34.379 77.394 52.057 1.00 61.14 70 GLY B N 1
ATOM 1538 C CA . GLY B 1 81 ? -35.023 76.090 51.843 1.00 67.08 70 GLY B CA 1
ATOM 1539 C C . GLY B 1 81 ? -34.089 74.892 51.747 1.00 70.55 70 GLY B C 1
ATOM 1540 O O . GLY B 1 81 ? -34.540 73.781 51.516 1.00 74.88 70 GLY B O 1
ATOM 1541 N N . SER B 1 82 ? -32.786 75.116 51.896 1.00 69.22 71 SER B N 1
ATOM 1542 C CA . SER B 1 82 ? -31.797 74.035 51.948 1.00 69.77 71 SER B CA 1
ATOM 1543 C C . SER B 1 82 ? -30.517 74.636 52.518 1.00 66.11 71 SER B C 1
ATOM 1544 O O . SER B 1 82 ? -29.528 74.829 51.803 1.00 63.62 71 SER B O 1
ATOM 1547 N N . PRO B 1 83 ? -30.551 74.986 53.810 1.00 66.71 72 PRO B N 1
ATOM 1548 C CA . PRO B 1 83 ? -29.572 75.919 54.341 1.00 65.29 72 PRO B CA 1
ATOM 1549 C C . PRO B 1 83 ? -28.122 75.436 54.395 1.00 66.08 72 PRO B C 1
ATOM 1550 O O . PRO B 1 83 ? -27.238 76.238 54.641 1.00 64.17 72 PRO B O 1
ATOM 1554 N N . ASN B 1 84 ? -27.856 74.164 54.152 1.00 68.04 73 ASN B N 1
ATOM 1555 C CA . ASN B 1 84 ? -26.469 73.735 54.112 1.00 70.82 73 ASN B CA 1
ATOM 1556 C C . ASN B 1 84 ? -25.885 73.677 52.727 1.00 69.14 73 ASN B C 1
ATOM 1557 O O . ASN B 1 84 ? -24.691 73.494 52.571 1.00 70.44 73 ASN B O 1
ATOM 1562 N N . SER B 1 85 ? -26.731 73.841 51.711 1.00 67.29 74 SER B N 1
ATOM 1563 C CA . SER B 1 85 ? -26.275 73.886 50.343 1.00 64.75 74 SER B CA 1
ATOM 1564 C C . SER B 1 85 ? -25.780 75.311 50.027 1.00 58.94 74 SER B C 1
ATOM 1565 O O . SER B 1 85 ? -26.063 76.250 50.772 1.00 55.85 74 SER B O 1
ATOM 1568 N N . GLN B 1 86 ? -24.967 75.430 48.977 1.00 56.04 75 GLN B N 1
ATOM 1569 C CA . GLN B 1 86 ? -24.308 76.685 48.636 1.00 54.29 75 GLN B CA 1
ATOM 1570 C C . GLN B 1 86 ? -24.452 76.962 47.143 1.00 52.30 75 GLN B C 1
ATOM 1571 O O . GLN B 1 86 ? -24.448 76.020 46.323 1.00 52.22 75 GLN B O 1
ATOM 1577 N N . ILE B 1 87 ? -24.550 78.254 46.792 1.00 50.29 76 ILE B N 1
ATOM 1578 C CA . ILE B 1 87 ? -24.529 78.625 45.400 1.00 47.80 76 ILE B CA 1
ATOM 1579 C C . ILE B 1 87 ? -23.118 78.459 44.892 1.00 48.79 76 ILE B C 1
ATOM 1580 O O . ILE B 1 87 ? -22.152 78.992 45.489 1.00 49.16 76 ILE B O 1
ATOM 1585 N N . GLY B 1 88 ? -23.002 77.698 43.808 1.00 48.97 77 GLY B N 1
ATOM 1586 C CA . GLY B 1 88 ? -21.730 77.508 43.132 1.00 50.79 77 GLY B CA 1
ATOM 1587 C C . GLY B 1 88 ? -21.796 77.889 41.664 1.00 50.58 77 GLY B C 1
ATOM 1588 O O . GLY B 1 88 ? -22.821 78.305 41.154 1.00 52.22 77 GLY B O 1
ATOM 1589 N N . TRP B 1 89 ? -20.675 77.751 40.985 1.00 52.30 78 TRP B N 1
ATOM 1590 C CA . TRP B 1 89 ? -20.559 78.173 39.601 1.00 52.88 78 TRP B CA 1
ATOM 1591 C C . TRP B 1 89 ? -20.950 77.020 38.682 1.00 55.05 78 TRP B C 1
ATOM 1592 O O . TRP B 1 89 ? -20.259 75.997 38.612 1.00 57.52 78 TRP B O 1
ATOM 1603 N N . GLY B 1 90 ? -22.094 77.129 38.014 1.00 53.34 79 GLY B N 1
ATOM 1604 C CA . GLY B 1 90 ? -22.580 76.063 37.154 1.00 54.53 79 GLY B CA 1
ATOM 1605 C C . GLY B 1 90 ? -21.939 76.089 35.775 1.00 57.22 79 GLY B C 1
ATOM 1606 O O . GLY B 1 90 ? -21.489 77.120 35.283 1.00 55.17 79 GLY B O 1
ATOM 1607 N N . ALA B 1 91 ? -21.919 74.929 35.128 1.00 59.51 80 ALA B N 1
ATOM 1608 C CA . ALA B 1 91 ? -21.538 74.852 33.730 1.00 61.97 80 ALA B CA 1
ATOM 1609 C C . ALA B 1 91 ? -22.468 75.711 32.877 1.00 60.13 80 ALA B C 1
ATOM 1610 O O . ALA B 1 91 ? -23.650 75.849 33.161 1.00 59.50 80 ALA B O 1
ATOM 1612 N N . GLY B 1 92 ? -21.900 76.310 31.840 1.00 61.34 81 GLY B N 1
ATOM 1613 C CA . GLY B 1 92 ? -22.623 77.270 31.015 1.00 61.36 81 GLY B CA 1
ATOM 1614 C C . GLY B 1 92 ? -22.695 78.632 31.701 1.00 58.96 81 GLY B C 1
ATOM 1615 O O . GLY B 1 92 ? -23.439 79.499 31.273 1.00 59.38 81 GLY B O 1
ATOM 1616 N N . ASN B 1 93 ? -21.896 78.815 32.758 1.00 58.69 82 ASN B N 1
ATOM 1617 C CA . ASN B 1 93 ? -21.759 80.102 33.430 1.00 56.99 82 ASN B CA 1
ATOM 1618 C C . ASN B 1 93 ? -23.056 80.699 33.987 1.00 51.38 82 ASN B C 1
ATOM 1619 O O . ASN B 1 93 ? -23.440 81.837 33.666 1.00 47.26 82 ASN B O 1
ATOM 1624 N N . VAL B 1 94 ? -23.726 79.895 34.817 1.00 49.32 83 VAL B N 1
ATOM 1625 C CA . VAL B 1 94 ? -24.900 80.345 35.576 1.00 47.15 83 VAL B CA 1
ATOM 1626 C C . VAL B 1 94 ? -24.728 79.814 36.969 1.00 48.73 83 VAL B C 1
ATOM 1627 O O . VAL B 1 94 ? -24.098 78.740 37.135 1.00 49.15 83 VAL B O 1
ATOM 1631 N N . PRO B 1 95 ? -25.296 80.496 37.980 1.00 46.17 84 PRO B N 1
ATOM 1632 C CA . PRO B 1 95 ? -25.155 79.888 39.327 1.00 45.54 84 PRO B CA 1
ATOM 1633 C C . PRO B 1 95 ? -26.120 78.735 39.558 1.00 47.71 84 PRO B C 1
ATOM 1634 O O . PRO B 1 95 ? -27.208 78.702 38.982 1.00 47.13 84 PRO B O 1
ATOM 1638 N N . VAL B 1 96 ? -25.673 77.753 40.346 1.00 48.57 85 VAL B N 1
ATOM 1639 C CA . VAL B 1 96 ? -26.496 76.611 40.723 1.00 50.71 85 VAL B CA 1
ATOM 1640 C C . VAL B 1 96 ? -26.257 76.311 42.178 1.00 50.07 85 VAL B C 1
ATOM 1641 O O . VAL B 1 96 ? -25.179 76.603 42.692 1.00 52.43 85 VAL B O 1
ATOM 1645 N N . VAL B 1 97 ? -27.243 75.733 42.832 1.00 49.91 86 VAL B N 1
ATOM 1646 C CA . VAL B 1 97 ? -27.083 75.353 44.233 1.00 51.94 86 VAL B CA 1
ATOM 1647 C C . VAL B 1 97 ? -26.544 73.883 44.361 1.00 54.48 86 VAL B C 1
ATOM 1648 O O . VAL B 1 97 ? -27.016 72.964 43.702 1.00 56.08 86 VAL B O 1
ATOM 1652 N N . LEU B 1 98 ? -25.523 73.713 45.199 1.00 56.27 87 LEU B N 1
ATOM 1653 C CA . LEU B 1 98 ? -24.740 72.459 45.280 1.00 59.15 87 LEU B CA 1
ATOM 1654 C C . LEU B 1 98 ? -24.533 71.985 46.699 1.00 61.03 87 LEU B C 1
ATOM 1655 O O . LEU B 1 98 ? -24.621 72.809 47.623 1.00 60.60 87 LEU B O 1
ATOM 1660 N N . PRO B 1 99 ? -24.244 70.654 46.895 1.00 64.90 88 PRO B N 1
ATOM 1661 C CA . PRO B 1 99 ? -23.771 70.232 48.202 1.00 67.02 88 PRO B CA 1
ATOM 1662 C C . PRO B 1 99 ? -22.538 71.035 48.642 1.00 67.55 88 PRO B C 1
ATOM 1663 O O . PRO B 1 99 ? -21.729 71.443 47.777 1.00 68.96 88 PRO B O 1
ATOM 1667 N N . PRO B 1 100 ? -22.413 71.342 49.942 1.00 67.15 89 PRO B N 1
ATOM 1668 C CA . PRO B 1 100 ? -21.376 72.330 50.294 1.00 66.43 89 PRO B CA 1
ATOM 1669 C C . PRO B 1 100 ? -19.970 71.900 49.932 1.00 67.93 89 PRO B C 1
ATOM 1670 O O . PRO B 1 100 ? -19.652 70.723 49.978 1.00 71.86 89 PRO B O 1
ATOM 1674 N N . ASN B 1 101 ? -19.133 72.858 49.575 1.00 66.48 90 ASN B N 1
ATOM 1675 C CA . ASN B 1 101 ? -17.744 72.606 49.304 1.00 69.80 90 ASN B CA 1
ATOM 1676 C C . ASN B 1 101 ? -16.931 73.899 49.315 1.00 67.12 90 ASN B C 1
ATOM 1677 O O . ASN B 1 101 ? -16.047 74.103 48.495 1.00 66.03 90 ASN B O 1
ATOM 1682 N N . ASN B 1 102 ? -17.223 74.768 50.277 1.00 67.20 91 ASN B N 1
ATOM 1683 C CA . ASN B 1 102 ? -16.552 76.057 50.361 1.00 67.75 91 ASN B CA 1
ATOM 1684 C C . ASN B 1 102 ? -16.670 76.842 49.023 1.00 65.26 91 ASN B C 1
ATOM 1685 O O . ASN B 1 102 ? -15.682 77.412 48.548 1.00 64.39 91 ASN B O 1
ATOM 1690 N N . TYR B 1 103 ? -17.859 76.852 48.423 1.00 62.87 92 TYR B N 1
ATOM 1691 C CA . TYR B 1 103 ? -18.127 77.768 47.269 1.00 62.07 92 TYR B CA 1
ATOM 1692 C C . TYR B 1 103 ? -18.374 79.135 47.817 1.00 58.99 92 TYR B C 1
ATOM 1693 O O . TYR B 1 103 ? -19.287 79.342 48.629 1.00 60.57 92 TYR B O 1
ATOM 1702 N N . VAL B 1 104 ? -17.525 80.074 47.421 1.00 57.98 93 VAL B N 1
ATOM 1703 C CA . VAL B 1 104 ? -17.620 81.431 47.958 1.00 56.03 93 VAL B CA 1
ATOM 1704 C C . VAL B 1 104 ? -17.671 82.462 46.848 1.00 53.61 93 VAL B C 1
ATOM 1705 O O . VAL B 1 104 ? -17.219 82.205 45.715 1.00 54.14 93 VAL B O 1
ATOM 1709 N N . TRP B 1 105 ? -18.224 83.614 47.214 1.00 50.64 94 TRP B N 1
ATOM 1710 C CA . TRP B 1 105 ? -18.359 84.764 46.320 1.00 47.70 94 TRP B CA 1
ATOM 1711 C C . TRP B 1 105 ? -17.896 86.002 47.037 1.00 47.46 94 TRP B C 1
ATOM 1712 O O . TRP B 1 105 ? -18.120 86.181 48.266 1.00 46.36 94 TRP B O 1
ATOM 1723 N N . THR B 1 106 ? -17.244 86.869 46.272 1.00 46.21 95 THR B N 1
ATOM 1724 C CA . THR B 1 106 ? -16.832 88.138 46.788 1.00 47.23 95 THR B CA 1
ATOM 1725 C C . THR B 1 106 ? -18.025 89.083 46.644 1.00 46.14 95 THR B C 1
ATOM 1726 O O . THR B 1 106 ? -18.574 89.202 45.557 1.00 44.76 95 THR B O 1
ATOM 1730 N N . LEU B 1 107 ? -18.380 89.773 47.728 1.00 47.33 96 LEU B N 1
ATOM 1731 C CA . LEU B 1 107 ? -19.482 90.724 47.715 1.00 45.82 96 LEU B CA 1
ATOM 1732 C C . LEU B 1 107 ? -18.936 92.124 47.955 1.00 48.24 96 LEU B C 1
ATOM 1733 O O . LEU B 1 107 ? -18.787 92.561 49.088 1.00 53.40 96 LEU B O 1
ATOM 1738 N N . THR B 1 108 ? -18.572 92.814 46.894 1.00 46.58 97 THR B N 1
ATOM 1739 C CA . THR B 1 108 ? -17.922 94.129 47.035 1.00 47.17 97 THR B CA 1
ATOM 1740 C C . THR B 1 108 ? -18.920 95.271 46.893 1.00 45.96 97 THR B C 1
ATOM 1741 O O . THR B 1 108 ? -19.613 95.350 45.888 1.00 43.61 97 THR B O 1
ATOM 1745 N N . LEU B 1 109 ? -19.019 96.130 47.896 1.00 47.00 98 LEU B N 1
ATOM 1746 C CA . LEU B 1 109 ? -19.908 97.253 47.802 1.00 47.30 98 LEU B CA 1
ATOM 1747 C C . LEU B 1 109 ? -19.220 98.361 47.058 1.00 48.92 98 LEU B C 1
ATOM 1748 O O . LEU B 1 109 ? -18.203 98.873 47.522 1.00 52.07 98 LEU B O 1
ATOM 1753 N N . THR B 1 110 ? -19.700 98.658 45.845 1.00 45.88 99 THR B N 1
ATOM 1754 C CA . THR B 1 110 ? -19.175 99.764 45.035 1.00 44.66 99 THR B CA 1
ATOM 1755 C C . THR B 1 110 ? -20.095 100.934 45.095 1.00 43.90 99 THR B C 1
ATOM 1756 O O . THR B 1 110 ? -21.202 100.840 45.641 1.00 41.77 99 THR B O 1
ATOM 1760 N N . SER B 1 111 ? -19.659 102.066 44.536 1.00 44.83 100 SER B N 1
ATOM 1761 C CA . SER B 1 111 ? -20.521 103.238 44.484 1.00 45.71 100 SER B CA 1
ATOM 1762 C C . SER B 1 111 ? -21.803 102.930 43.640 1.00 42.29 100 SER B C 1
ATOM 1763 O O . SER B 1 111 ? -22.796 103.618 43.803 1.00 43.12 100 SER B O 1
ATOM 1766 N N . GLY B 1 112 ? -21.760 101.905 42.787 1.00 39.10 101 GLY B N 1
ATOM 1767 C CA . GLY B 1 112 ? -22.902 101.462 41.994 1.00 38.03 101 GLY B CA 1
ATOM 1768 C C . GLY B 1 112 ? -23.731 100.330 42.571 1.00 36.05 101 GLY B C 1
ATOM 1769 O O . GLY B 1 112 ? -24.641 99.835 41.897 1.00 33.86 101 GLY B O 1
ATOM 1770 N N . GLY B 1 113 ? -23.483 99.932 43.836 1.00 35.44 102 GLY B N 1
ATOM 1771 C CA . GLY B 1 113 ? -24.120 98.753 44.417 1.00 35.65 102 GLY B CA 1
ATOM 1772 C C . GLY B 1 113 ? -23.149 97.574 44.520 1.00 36.30 102 GLY B C 1
ATOM 1773 O O . GLY B 1 113 ? -21.908 97.723 44.339 1.00 38.06 102 GLY B O 1
ATOM 1774 N N . TYR B 1 114 ? -23.698 96.400 44.800 1.00 35.64 103 TYR B N 1
ATOM 1775 C CA . TYR B 1 114 ? -22.841 95.204 45.033 1.00 36.04 103 TYR B CA 1
ATOM 1776 C C . TYR B 1 114 ? -22.420 94.616 43.722 1.00 36.27 103 TYR B C 1
ATOM 1777 O O . TYR B 1 114 ? -23.261 94.348 42.836 1.00 34.12 103 TYR B O 1
ATOM 1786 N N . ASN B 1 115 ? -21.117 94.369 43.613 1.00 37.16 104 ASN B N 1
ATOM 1787 C CA . ASN B 1 115 ? -20.551 93.553 42.552 1.00 37.46 104 ASN B CA 1
ATOM 1788 C C . ASN B 1 115 ? -20.339 92.147 43.136 1.00 39.02 104 ASN B C 1
ATOM 1789 O O . ASN B 1 115 ? -19.565 91.973 44.077 1.00 39.82 104 ASN B O 1
ATOM 1794 N N . ILE B 1 116 ? -21.038 91.167 42.589 1.00 37.84 105 ILE B N 1
ATOM 1795 C CA . ILE B 1 116 ? -20.960 89.801 43.078 1.00 39.06 105 ILE B CA 1
ATOM 1796 C C . ILE B 1 116 ? -20.033 89.065 42.130 1.00 40.27 105 ILE B C 1
ATOM 1797 O O . ILE B 1 116 ? -20.360 88.881 40.953 1.00 37.75 105 ILE B O 1
ATOM 1802 N N . GLN B 1 117 ? -18.869 88.673 42.652 1.00 42.16 106 GLN B N 1
ATOM 1803 C CA . GLN B 1 117 ? -17.838 88.045 41.835 1.00 44.27 106 GLN B CA 1
ATOM 1804 C C . GLN B 1 117 ? -17.365 86.732 42.438 1.00 45.37 106 GLN B C 1
ATOM 1805 O O . GLN B 1 117 ? -17.684 86.416 43.575 1.00 43.86 106 GLN B O 1
ATOM 1811 N N . ASP B 1 118 ? -16.628 85.984 41.630 1.00 46.66 107 ASP B N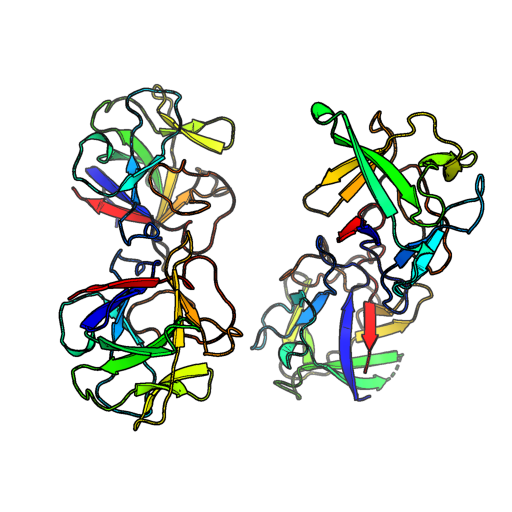 1
ATOM 1812 C CA . ASP B 1 118 ? -15.930 84.772 42.150 1.00 49.36 107 ASP B CA 1
ATOM 1813 C C . ASP B 1 118 ? -14.894 85.192 43.162 1.00 50.38 107 ASP B C 1
ATOM 1814 O O . ASP B 1 118 ? -14.584 86.381 43.305 1.00 48.50 107 ASP B O 1
ATOM 1819 N N . GLY B 1 119 ? -14.327 84.200 43.844 1.00 54.07 108 GLY B N 1
ATOM 1820 C CA . GLY B 1 119 ? -13.267 84.434 44.803 1.00 56.70 108 GLY B CA 1
ATOM 1821 C C . GLY B 1 119 ? -12.076 85.111 44.161 1.00 59.53 108 GLY B C 1
ATOM 1822 O O . GLY B 1 119 ? -11.440 85.937 44.809 1.00 62.69 108 GLY B O 1
ATOM 1823 N N . LYS B 1 120 ? -11.788 84.803 42.892 1.00 60.83 109 LYS B N 1
ATOM 1824 C CA . LYS B 1 120 ? -10.634 85.386 42.203 1.00 62.90 109 LYS B CA 1
ATOM 1825 C C . LYS B 1 120 ? -10.916 86.744 41.561 1.00 62.44 109 LYS B C 1
ATOM 1826 O O . LYS B 1 120 ? -10.019 87.356 40.965 1.00 64.31 109 LYS B O 1
ATOM 1828 N N . ARG B 1 121 ? -12.159 87.212 41.663 1.00 59.61 110 ARG B N 1
ATOM 1829 C CA . ARG B 1 121 ? -12.563 88.487 41.092 1.00 57.52 110 ARG B CA 1
ATOM 1830 C C . ARG B 1 121 ? -12.240 88.581 39.610 1.00 57.48 110 ARG B C 1
ATOM 1831 O O . ARG B 1 121 ? -11.709 89.582 39.144 1.00 61.17 110 ARG B O 1
ATOM 1839 N N . THR B 1 122 ? -12.647 87.565 38.864 1.00 56.77 111 THR B N 1
ATOM 1840 C CA . THR B 1 122 ? -12.506 87.545 37.410 1.00 59.09 111 THR B CA 1
ATOM 1841 C C . THR B 1 122 ? -13.826 87.660 36.660 1.00 56.68 111 THR B C 1
ATOM 1842 O O . THR B 1 122 ? -13.850 88.020 35.488 1.00 58.07 111 THR B O 1
ATOM 1846 N N . VAL B 1 123 ? -14.935 87.359 37.326 1.00 53.89 112 VAL B N 1
ATOM 1847 C CA . VAL B 1 123 ? -16.254 87.376 36.696 1.00 51.06 112 VAL B CA 1
ATOM 1848 C C . VAL B 1 123 ? -17.264 87.935 37.672 1.00 48.05 112 VAL B C 1
ATOM 1849 O O . VAL B 1 123 ? -17.047 87.918 38.883 1.00 47.26 112 VAL B O 1
ATOM 1853 N N . SER B 1 124 ? -18.368 88.442 37.112 1.00 45.89 113 SER B N 1
ATOM 1854 C CA . SER B 1 124 ? -19.463 89.047 37.886 1.00 42.66 113 SER B CA 1
ATOM 1855 C C . SER B 1 124 ? -20.799 88.403 37.531 1.00 39.13 113 SER B C 1
ATOM 1856 O O . SER B 1 124 ? -21.020 87.967 36.399 1.00 38.53 113 SER B O 1
ATOM 1859 N N . TRP B 1 125 ? -21.729 88.399 38.469 1.00 36.68 114 TRP B N 1
ATOM 1860 C CA . TRP B 1 125 ? -23.076 88.029 38.153 1.00 35.78 114 TRP B CA 1
ATOM 1861 C C . TRP B 1 125 ? -23.806 89.229 37.497 1.00 35.33 114 TRP B C 1
ATOM 1862 O O . TRP B 1 125 ? -23.686 90.370 37.963 1.00 35.26 114 TRP B O 1
ATOM 1873 N N . SER B 1 126 ? -24.595 88.962 36.465 1.00 35.16 115 SER B N 1
ATOM 1874 C CA . SER B 1 126 ? -25.420 90.026 35.851 1.00 34.92 115 SER B CA 1
ATOM 1875 C C . SER B 1 126 ? -26.638 89.404 35.235 1.00 35.85 115 SER B C 1
ATOM 1876 O O . SER B 1 126 ? -26.811 88.185 35.257 1.00 34.60 115 SER B O 1
ATOM 1879 N N . LEU B 1 127 ? -27.488 90.243 34.670 1.00 33.92 116 LEU B N 1
ATOM 1880 C CA . LEU B 1 127 ? -28.632 89.818 33.905 1.00 34.88 116 LEU B CA 1
ATOM 1881 C C . LEU B 1 127 ? -28.559 90.369 32.497 1.00 37.98 116 LEU B C 1
ATOM 1882 O O . LEU B 1 127 ? -28.192 91.541 32.279 1.00 36.02 116 LEU B O 1
ATOM 1887 N N . ASN B 1 128 ? -28.860 89.509 31.505 1.00 39.65 117 ASN B N 1
ATOM 1888 C CA . ASN B 1 128 ? -28.738 89.952 30.108 1.00 42.31 117 ASN B CA 1
ATOM 1889 C C . ASN B 1 128 ? -29.851 90.897 29.687 1.00 41.48 117 ASN B C 1
ATOM 1890 O O . ASN B 1 128 ? -29.569 91.948 29.129 1.00 39.07 117 ASN B O 1
ATOM 1895 N N . ASN B 1 129 ? -31.088 90.534 29.976 1.00 39.37 118 ASN B N 1
ATOM 1896 C CA . ASN B 1 129 ? -32.230 91.369 29.612 1.00 42.51 118 ASN B CA 1
ATOM 1897 C C . ASN B 1 129 ? -33.014 91.913 30.787 1.00 37.59 118 ASN B C 1
ATOM 1898 O O . ASN B 1 129 ? -33.839 92.782 30.607 1.00 37.82 118 ASN B O 1
ATOM 1903 N N . ALA B 1 130 ? -32.761 91.395 31.988 1.00 34.27 119 ALA B N 1
ATOM 1904 C CA . ALA B 1 130 ? -33.468 91.780 33.199 1.00 30.89 119 ALA B CA 1
ATOM 1905 C C . ALA B 1 130 ? -34.942 91.590 33.052 1.00 32.27 119 ALA B C 1
ATOM 1906 O O . ALA B 1 130 ? -35.759 92.541 33.182 1.00 30.32 119 ALA B O 1
ATOM 1908 N N . THR B 1 131 ? -35.329 90.329 32.804 1.00 33.33 120 THR B N 1
ATOM 1909 C CA . THR B 1 131 ? -36.745 89.955 32.749 1.00 34.70 120 THR B CA 1
ATOM 1910 C C . THR B 1 131 ? -37.125 88.843 33.767 1.00 36.49 120 THR B C 1
ATOM 1911 O O . THR B 1 131 ? -36.260 88.103 34.220 1.00 36.90 120 THR B O 1
ATOM 1915 N N . ALA B 1 132 ? -38.404 88.782 34.129 1.00 36.04 121 ALA B N 1
ATOM 1916 C CA . ALA B 1 132 ? -38.900 87.788 35.066 1.00 38.76 121 ALA B CA 1
ATOM 1917 C C . ALA B 1 132 ? -38.535 86.389 34.556 1.00 38.68 121 ALA B C 1
ATOM 1918 O O . ALA B 1 132 ? -38.772 86.055 33.388 1.00 39.49 121 ALA B O 1
ATOM 1920 N N . GLY B 1 133 ? -37.898 85.620 35.406 1.00 39.58 122 GLY B N 1
ATOM 1921 C CA . GLY B 1 133 ? -37.567 84.217 35.108 1.00 42.90 122 GLY B CA 1
ATOM 1922 C C . GLY B 1 133 ? -36.217 84.040 34.436 1.00 43.96 122 GLY B C 1
ATOM 1923 O O . GLY B 1 133 ? -35.790 82.918 34.202 1.00 43.83 122 GLY B O 1
ATOM 1924 N N . GLU B 1 134 ? -35.486 85.119 34.219 1.00 39.60 123 GLU B N 1
ATOM 1925 C CA . GLU B 1 134 ? -34.175 84.994 33.561 1.00 41.65 123 GLU B CA 1
ATOM 1926 C C . GLU B 1 134 ? -33.125 84.297 34.432 1.00 42.42 123 GLU B C 1
ATOM 1927 O O . GLU B 1 134 ? -33.095 84.532 35.637 1.00 37.99 123 GLU B O 1
ATOM 1933 N N . GLU B 1 135 ? -32.245 83.482 33.819 1.00 42.91 124 GLU B N 1
ATOM 1934 C CA . GLU B 1 135 ? -31.100 82.909 34.535 1.00 44.14 124 GLU B CA 1
ATOM 1935 C C . GLU B 1 135 ? -30.066 83.975 34.779 1.00 44.25 124 GLU B C 1
ATOM 1936 O O . GLU B 1 135 ? -29.844 84.827 33.944 1.00 42.43 124 GLU B O 1
ATOM 1942 N N . VAL B 1 136 ? -29.445 83.942 35.944 1.00 41.67 125 VAL B N 1
ATOM 1943 C CA . VAL B 1 136 ? -28.311 84.842 36.220 1.00 41.52 125 VAL B CA 1
ATOM 1944 C C . VAL B 1 136 ? -27.077 84.423 35.428 1.00 42.77 125 VAL B C 1
ATOM 1945 O O . VAL B 1 136 ? -26.781 83.220 35.310 1.00 45.93 125 VAL B O 1
ATOM 1949 N N . SER B 1 137 ? -26.383 85.385 34.836 1.00 41.90 126 SER B N 1
ATOM 1950 C CA . SER B 1 137 ? -25.189 85.116 34.026 1.00 43.46 126 SER B CA 1
ATOM 1951 C C . SER B 1 137 ? -23.953 85.368 34.824 1.00 44.45 126 SER B C 1
ATOM 1952 O O . SER B 1 137 ? -23.896 86.348 35.554 1.00 43.61 126 SER B O 1
ATOM 1955 N N . ILE B 1 138 ? -22.957 84.494 34.665 1.00 45.60 127 ILE B N 1
ATOM 1956 C CA . ILE B 1 138 ? -21.664 84.688 35.312 1.00 46.89 127 ILE B CA 1
ATOM 1957 C C . ILE B 1 138 ? -20.690 85.033 34.205 1.00 48.69 127 ILE B C 1
ATOM 1958 O O . ILE B 1 138 ? -20.422 84.207 33.340 1.00 51.55 127 ILE B O 1
ATOM 1963 N N . GLY B 1 139 ? -20.131 86.227 34.231 1.00 48.12 128 GLY B N 1
ATOM 1964 C CA . GLY B 1 139 ? -19.169 86.613 33.226 1.00 51.20 128 GLY B CA 1
ATOM 1965 C C . GLY B 1 139 ? -18.790 88.071 33.318 1.00 49.97 128 GLY B C 1
ATOM 1966 O O . GLY B 1 139 ? -18.518 88.579 34.397 1.00 48.48 128 GLY B O 1
ATOM 1967 N N . ALA B 1 140 ? -18.775 88.742 32.177 1.00 52.67 129 ALA B N 1
ATOM 1968 C CA . ALA B 1 140 ? -18.388 90.147 32.115 1.00 55.43 129 ALA B CA 1
ATOM 1969 C C . ALA B 1 140 ? -19.289 90.998 32.971 1.00 50.39 129 ALA B C 1
ATOM 1970 O O . ALA B 1 140 ? -20.486 90.746 33.151 1.00 50.62 129 ALA B O 1
ATOM 1972 N N . ASP B 1 141 ? -18.698 92.042 33.532 1.00 52.73 130 ASP B N 1
ATOM 1973 C CA . ASP B 1 141 ? -19.421 92.970 34.397 1.00 50.90 130 ASP B CA 1
ATOM 1974 C C . ASP B 1 141 ? -20.264 93.989 33.620 1.00 54.67 130 ASP B C 1
ATOM 1975 O O . ASP B 1 141 ? -19.710 94.899 33.028 1.00 62.52 130 ASP B O 1
ATOM 1980 N N . ALA B 1 142 ? -21.579 93.886 33.654 1.00 48.88 131 ALA B N 1
ATOM 1981 C CA . ALA B 1 142 ? -22.409 94.770 32.810 1.00 47.70 131 ALA B CA 1
ATOM 1982 C C . ALA B 1 142 ? -22.854 96.032 33.573 1.00 44.17 131 ALA B C 1
ATOM 1983 O O . ALA B 1 142 ? -23.169 95.977 34.772 1.00 41.79 131 ALA B O 1
ATOM 1985 N N . THR B 1 143 ? -22.874 97.146 32.873 1.00 42.67 132 THR B N 1
ATOM 1986 C CA . THR B 1 143 ? -23.325 98.372 33.465 1.00 43.52 132 THR B CA 1
ATOM 1987 C C . THR B 1 143 ? -24.797 98.137 33.857 1.00 37.98 132 THR B C 1
ATOM 1988 O O . THR B 1 143 ? -25.625 97.573 33.080 1.00 36.58 132 THR B O 1
ATOM 1992 N N . PHE B 1 144 ? -25.041 98.490 35.098 1.00 34.07 133 PHE B N 1
ATOM 1993 C CA . PHE B 1 144 ? -26.310 98.383 35.730 1.00 31.25 133 PHE B CA 1
ATOM 1994 C C . PHE B 1 144 ? -26.693 96.969 36.124 1.00 30.05 133 PHE B C 1
ATOM 1995 O O . PHE B 1 144 ? -26.901 96.721 37.303 1.00 29.16 133 PHE B O 1
ATOM 2003 N N . SER B 1 145 ? -26.906 96.056 35.172 1.00 30.35 134 SER B N 1
ATOM 2004 C CA . SER B 1 145 ? -27.428 94.743 35.514 1.00 30.52 134 SER B CA 1
ATOM 2005 C C . SER B 1 145 ? -26.365 93.878 36.196 1.00 33.34 134 SER B C 1
ATOM 2006 O O . SER B 1 145 ? -26.705 92.808 36.703 1.00 32.18 134 SER B O 1
ATOM 2009 N N . GLY B 1 146 ? -25.132 94.356 36.223 1.00 33.61 135 GLY B N 1
ATOM 2010 C CA . GLY B 1 146 ? -24.070 93.714 37.003 1.00 35.89 135 GLY B CA 1
ATOM 2011 C C . GLY B 1 146 ? -23.972 94.230 38.404 1.00 35.48 135 GLY B C 1
ATOM 2012 O O . GLY B 1 146 ? -23.016 93.917 39.118 1.00 34.95 135 GLY B O 1
ATOM 2013 N N . ARG B 1 147 ? -24.972 95.016 38.855 1.00 31.46 136 ARG B N 1
ATOM 2014 C CA . ARG B 1 147 ? -24.958 95.496 40.204 1.00 31.64 136 ARG B CA 1
ATOM 2015 C C . ARG B 1 147 ? -26.242 95.085 40.929 1.00 30.71 136 ARG B C 1
ATOM 2016 O O . ARG B 1 147 ? -27.324 95.028 40.324 1.00 29.25 136 ARG B O 1
ATOM 2024 N N . TRP B 1 148 ? -26.104 94.814 42.223 1.00 30.19 137 TRP B N 1
ATOM 2025 C CA . TRP B 1 148 ? -27.134 94.194 43.015 1.00 28.73 137 TRP B CA 1
ATOM 2026 C C . TRP B 1 148 ? -27.358 94.926 44.306 1.00 28.28 137 TRP B C 1
ATOM 2027 O O . TRP B 1 148 ? -26.528 95.687 44.789 1.00 30.64 137 TRP B O 1
ATOM 2038 N N . VAL B 1 149 ? -28.549 94.742 44.845 1.00 27.90 138 VAL B N 1
ATOM 2039 C CA . VAL B 1 149 ? -28.953 95.318 46.105 1.00 29.68 138 VAL B CA 1
ATOM 2040 C C . VAL B 1 149 ? -29.163 94.136 47.071 1.00 32.34 138 VAL B C 1
ATOM 2041 O O . VAL B 1 149 ? -29.867 93.166 46.741 1.00 31.09 138 VAL B O 1
ATOM 2045 N N . ILE B 1 150 ? -28.563 94.230 48.241 1.00 34.58 139 ILE B N 1
ATOM 2046 C CA . ILE B 1 150 ? -28.642 93.129 49.250 1.00 37.05 139 ILE B CA 1
ATOM 2047 C C . ILE B 1 150 ? -29.265 93.649 50.524 1.00 39.43 139 ILE B C 1
ATOM 2048 O O . ILE B 1 150 ? -28.713 94.509 51.166 1.00 41.74 139 ILE B O 1
ATOM 2053 N N . GLU B 1 151 ? -30.488 93.233 50.829 1.00 40.31 140 GLU B N 1
ATOM 2054 C CA . GLU B 1 151 ? -31.236 93.807 51.958 1.00 43.38 140 GLU B CA 1
ATOM 2055 C C . GLU B 1 151 ? -31.563 92.719 52.922 1.00 46.06 140 GLU B C 1
ATOM 2056 O O . GLU B 1 151 ? -31.980 91.644 52.503 1.00 43.82 140 GLU B O 1
ATOM 2062 N N . LYS B 1 152 ? -31.446 93.023 54.214 1.00 51.35 141 LYS B N 1
ATOM 2063 C CA . LYS B 1 152 ? -31.784 92.076 55.253 1.00 56.35 141 LYS B CA 1
ATOM 2064 C C . LYS B 1 152 ? -33.253 91.754 55.116 1.00 58.61 141 LYS B C 1
ATOM 2065 O O . LYS B 1 152 ? -34.050 92.582 54.705 1.00 59.96 141 LYS B O 1
ATOM 2067 N N . VAL B 1 153 ? -33.622 90.537 55.447 1.00 65.99 142 VAL B N 1
ATOM 2068 C CA . VAL B 1 153 ? -35.033 90.223 55.471 1.00 72.60 142 VAL B CA 1
ATOM 2069 C C . VAL B 1 153 ? -35.441 89.460 56.742 1.00 81.68 142 VAL B C 1
ATOM 2070 O O . VAL B 1 153 ? -34.918 89.702 57.847 1.00 88.52 142 VAL B O 1
ATOM 2075 N N . ALA C 1 21 ? -4.371 77.199 4.383 1.00 101.84 10 ALA C N 1
ATOM 2076 C CA . ALA C 1 21 ? -5.650 76.865 5.065 1.00 99.02 10 ALA C CA 1
ATOM 2077 C C . ALA C 1 21 ? -5.376 76.643 6.554 1.00 98.66 10 ALA C C 1
ATOM 2078 O O . ALA C 1 21 ? -4.291 76.210 6.920 1.00 100.05 10 ALA C O 1
ATOM 2080 N N . GLY C 1 22 ? -6.354 76.923 7.408 1.00 93.88 11 GLY C N 1
ATOM 2081 C CA . GLY C 1 22 ? -6.175 76.747 8.856 1.00 93.46 11 GLY C CA 1
ATOM 2082 C C . GLY C 1 22 ? -7.047 77.729 9.613 1.00 87.36 11 GLY C C 1
ATOM 2083 O O . GLY C 1 22 ? -7.931 78.342 9.011 1.00 82.48 11 GLY C O 1
ATOM 2084 N N . ASN C 1 23 ? -6.771 77.880 10.914 1.00 86.78 12 ASN C N 1
ATOM 2085 C CA . ASN C 1 23 ? -7.522 78.757 11.809 1.00 82.76 12 ASN C CA 1
ATOM 2086 C C . ASN C 1 23 ? -6.815 80.078 12.055 1.00 80.89 12 ASN C C 1
ATOM 2087 O O . ASN C 1 23 ? -5.633 80.104 12.424 1.00 81.35 12 ASN C O 1
ATOM 2092 N N . TYR C 1 24 ? -7.578 81.157 11.885 1.00 73.25 13 TYR C N 1
ATOM 2093 C CA . TYR C 1 24 ? -7.061 82.501 11.881 1.00 72.12 13 TYR C CA 1
ATOM 2094 C C . TYR C 1 24 ? -7.940 83.446 12.666 1.00 68.17 13 TYR C C 1
ATOM 2095 O O . TYR C 1 24 ? -9.155 83.244 12.780 1.00 67.37 13 TYR C O 1
ATOM 2098 N N . ILE C 1 25 ? -7.315 84.468 13.232 1.00 67.19 14 ILE C N 1
ATOM 2099 C CA . ILE C 1 25 ? -8.040 85.667 13.656 1.00 64.68 14 ILE C CA 1
ATOM 2100 C C . ILE C 1 25 ? -7.813 86.691 12.552 1.00 63.20 14 ILE C C 1
ATOM 2101 O O . ILE C 1 25 ? -6.775 86.670 11.864 1.00 63.89 14 ILE C O 1
ATOM 2106 N N . ILE C 1 26 ? -8.781 87.576 12.399 1.00 58.83 15 ILE C N 1
ATOM 2107 C CA . ILE C 1 26 ? -8.767 88.576 11.366 1.00 57.86 15 ILE C CA 1
ATOM 2108 C C . ILE C 1 26 ? -9.124 89.862 12.055 1.00 55.56 15 ILE C C 1
ATOM 2109 O O . ILE C 1 26 ? -10.255 90.024 12.557 1.00 54.15 15 ILE C O 1
ATOM 2114 N N . TYR C 1 27 ? -8.186 90.793 12.081 1.00 53.14 16 TYR C N 1
ATOM 2115 C CA . TYR C 1 27 ? -8.445 92.040 12.746 1.00 51.76 16 TYR C CA 1
ATOM 2116 C C . TYR C 1 27 ? -8.015 93.244 11.922 1.00 52.83 16 TYR C C 1
ATOM 2117 O O . TYR C 1 27 ? -7.223 93.144 10.957 1.00 56.40 16 TYR C O 1
ATOM 2119 N N . ASN C 1 28 ? -8.609 94.386 12.230 1.00 51.24 17 ASN C N 1
ATOM 2120 C CA . ASN C 1 28 ? -8.427 95.541 11.363 1.00 51.36 17 ASN C CA 1
ATOM 2121 C C . ASN C 1 28 ? -7.113 96.188 11.625 1.00 52.68 17 ASN C C 1
ATOM 2122 O O . ASN C 1 28 ? -6.603 96.098 12.743 1.00 54.52 17 ASN C O 1
ATOM 2127 N N . ARG C 1 29 ? -6.580 96.903 10.629 1.00 53.89 18 ARG C N 1
ATOM 2128 C CA . ARG C 1 29 ? -5.402 97.765 10.882 1.00 55.76 18 ARG C CA 1
ATOM 2129 C C . ARG C 1 29 ? -5.706 98.928 11.825 1.00 54.34 18 ARG C C 1
ATOM 2130 O O . ARG C 1 29 ? -4.822 99.452 12.464 1.00 55.49 18 ARG C O 1
ATOM 2138 N N . VAL C 1 30 ? -6.973 99.333 11.916 1.00 50.79 19 VAL C N 1
ATOM 2139 C CA . VAL C 1 30 ? -7.317 100.461 12.769 1.00 50.21 19 VAL C CA 1
ATOM 2140 C C . VAL C 1 30 ? -7.842 99.962 14.096 1.00 50.14 19 VAL C C 1
ATOM 2141 O O . VAL C 1 30 ? -8.824 99.208 14.145 1.00 48.23 19 VAL C O 1
ATOM 2145 N N . LEU C 1 31 ? -7.210 100.417 15.165 1.00 52.11 20 LEU C N 1
ATOM 2146 C CA . LEU C 1 31 ? -7.619 100.089 16.523 1.00 53.22 20 LEU C CA 1
ATOM 2147 C C . LEU C 1 31 ? -8.861 100.860 16.952 1.00 52.86 20 LEU C C 1
ATOM 2148 O O . LEU C 1 31 ? -9.183 101.903 16.394 1.00 51.74 20 LEU C O 1
ATOM 2153 N N . SER C 1 32 ? -9.540 100.354 17.973 1.00 52.86 21 SER C N 1
ATOM 2154 C CA . SER C 1 32 ? -10.600 101.122 18.620 1.00 52.48 21 SER C CA 1
ATOM 2155 C C . SER C 1 32 ? -10.009 102.405 19.189 1.00 53.76 21 SER C C 1
ATOM 2156 O O . SER C 1 32 ? -8.794 102.507 19.340 1.00 55.11 21 SER C O 1
ATOM 2159 N N . PRO C 1 33 ? -10.865 103.386 19.521 1.00 54.39 22 PRO C N 1
ATOM 2160 C CA . PRO C 1 33 ? -10.344 104.614 20.103 1.00 57.37 22 PRO C CA 1
ATOM 2161 C C . PRO C 1 33 ? -9.513 104.443 21.352 1.00 61.38 22 PRO C C 1
ATOM 2162 O O . PRO C 1 33 ? -8.681 105.292 21.628 1.00 64.63 22 PRO C O 1
ATOM 2166 N N . ARG C 1 34 ? -9.697 103.355 22.083 1.00 62.43 23 ARG C N 1
ATOM 2167 C CA . ARG C 1 34 ? -8.850 103.110 23.246 1.00 65.96 23 ARG C CA 1
ATOM 2168 C C . ARG C 1 34 ? -7.748 102.061 22.993 1.00 66.16 23 ARG C C 1
ATOM 2169 O O . ARG C 1 34 ? -7.083 101.615 23.924 1.00 68.42 23 ARG C O 1
ATOM 2177 N N . GLY C 1 35 ? -7.498 101.737 21.729 1.00 62.80 24 GLY C N 1
ATOM 2178 C CA . GLY C 1 35 ? -6.296 100.994 21.404 1.00 63.88 24 GLY C CA 1
ATOM 2179 C C . GLY C 1 35 ? -6.467 99.503 21.347 1.00 62.66 24 GLY C C 1
ATOM 2180 O O . GLY C 1 35 ? -5.483 98.777 21.332 1.00 62.90 24 GLY C O 1
ATOM 2181 N N . GLU C 1 36 ? -7.710 99.041 21.279 1.00 61.00 25 GLU C N 1
ATOM 2182 C CA . GLU C 1 36 ? -7.963 97.604 21.200 1.00 60.57 25 GLU C CA 1
ATOM 2183 C C . GLU C 1 36 ? -7.988 97.139 19.746 1.00 57.19 25 GLU C C 1
ATOM 2184 O O . GLU C 1 36 ? -8.531 97.804 18.881 1.00 55.71 25 GLU C O 1
ATOM 2190 N N . LYS C 1 37 ? -7.380 95.992 19.479 1.00 56.61 26 LYS C N 1
ATOM 2191 C CA . LYS C 1 37 ? -7.448 95.377 18.185 1.00 54.97 26 LYS C CA 1
ATOM 2192 C C . LYS C 1 37 ? -8.874 94.882 17.986 1.00 53.41 26 LYS C C 1
ATOM 2193 O O . LYS C 1 37 ? -9.443 94.278 18.873 1.00 54.62 26 LYS C O 1
ATOM 2199 N N . LEU C 1 38 ? -9.408 95.143 16.811 1.00 50.97 27 LEU C N 1
ATOM 2200 C CA . LEU C 1 38 ? -10.771 94.877 16.506 1.00 47.64 27 LEU C CA 1
ATOM 2201 C C . LEU C 1 38 ? -10.849 93.672 15.594 1.00 47.26 27 LEU C C 1
ATOM 2202 O O . LEU C 1 38 ? -10.560 93.761 14.401 1.00 46.20 27 LEU C O 1
ATOM 2207 N N . ALA C 1 39 ? -11.296 92.554 16.163 1.00 48.16 28 ALA C N 1
ATOM 2208 C CA . ALA C 1 39 ? -11.263 91.264 15.496 1.00 48.65 28 ALA C CA 1
ATOM 2209 C C . ALA C 1 39 ? -12.668 90.894 15.010 1.00 47.22 28 ALA C C 1
ATOM 2210 O O . ALA C 1 39 ? -13.668 91.113 15.708 1.00 47.27 28 ALA C O 1
ATOM 2212 N N . LEU C 1 40 ? -12.686 90.283 13.830 1.00 46.86 29 LEU C N 1
ATOM 2213 C CA . LEU C 1 40 ? -13.862 89.803 13.218 1.00 46.70 29 LEU C CA 1
ATOM 2214 C C . LEU C 1 40 ? -14.529 88.824 14.186 1.00 48.26 29 LEU C C 1
ATOM 2215 O O . LEU C 1 40 ? -13.862 87.903 14.687 1.00 47.51 29 LEU C O 1
ATOM 2220 N N . THR C 1 41 ? -15.839 89.004 14.410 1.00 45.16 30 THR C N 1
ATOM 2221 C CA . THR C 1 41 ? -16.559 88.289 15.457 1.00 47.37 30 THR C CA 1
ATOM 2222 C C . THR C 1 41 ? -17.868 87.694 14.940 1.00 48.03 30 THR C C 1
ATOM 2223 O O . THR C 1 41 ? -18.688 88.395 14.345 1.00 46.44 30 THR C O 1
ATOM 2227 N N . TYR C 1 42 ? -18.038 86.392 15.144 1.00 49.31 31 TYR C N 1
ATOM 2228 C CA . TYR C 1 42 ? -19.264 85.684 14.756 1.00 48.90 31 TYR C CA 1
ATOM 2229 C C . TYR C 1 42 ? -20.385 86.099 15.692 1.00 47.55 31 TYR C C 1
ATOM 2230 O O . TYR C 1 42 ? -20.210 86.002 16.895 1.00 48.48 31 TYR C O 1
ATOM 2239 N N . PRO C 1 43 ? -21.545 86.552 15.156 1.00 44.74 32 PRO C N 1
ATOM 2240 C CA . PRO C 1 43 ? -22.581 86.985 16.091 1.00 44.07 32 PRO C CA 1
ATOM 2241 C C . PRO C 1 43 ? -23.352 85.857 16.771 1.00 45.71 32 PRO C C 1
ATOM 2242 O O . PRO C 1 43 ? -24.274 86.127 17.553 1.00 47.56 32 PRO C O 1
ATOM 2246 N N . GLY C 1 44 ? -23.025 84.603 16.493 1.00 45.27 33 GLY C N 1
ATOM 2247 C CA . GLY C 1 44 ? -23.636 83.487 17.254 1.00 48.10 33 GLY C CA 1
ATOM 2248 C C . GLY C 1 44 ? -24.748 82.774 16.499 1.00 47.53 33 GLY C C 1
ATOM 2249 O O . GLY C 1 44 ? -25.268 81.782 16.963 1.00 47.04 33 GLY C O 1
ATOM 2250 N N . ARG C 1 45 ? -25.152 83.314 15.350 1.00 45.85 34 ARG C N 1
ATOM 2251 C CA . ARG C 1 45 ? -26.110 82.646 14.503 1.00 45.46 34 ARG C CA 1
ATOM 2252 C C . ARG C 1 45 ? -25.960 83.102 13.075 1.00 41.84 34 ARG C C 1
ATOM 2253 O O . ARG C 1 45 ? -25.288 84.068 12.832 1.00 40.23 34 ARG C O 1
ATOM 2261 N N . GLN C 1 46 ? -26.627 82.412 12.151 1.00 41.86 35 GLN C N 1
ATOM 2262 C CA . GLN C 1 46 ? -26.522 82.761 10.743 1.00 41.52 35 GLN C CA 1
ATOM 2263 C C . GLN C 1 46 ? -27.405 83.991 10.375 1.00 38.57 35 GLN C C 1
ATOM 2264 O O . GLN C 1 46 ? -28.259 84.394 11.161 1.00 35.90 35 GLN C O 1
ATOM 2270 N N . ARG C 1 47 ? -27.130 84.536 9.188 1.00 36.51 36 ARG C N 1
ATOM 2271 C CA . ARG C 1 47 ? -27.989 85.537 8.504 1.00 35.64 36 ARG C CA 1
ATOM 2272 C C . ARG C 1 47 ? -27.982 86.855 9.248 1.00 35.06 36 ARG C C 1
ATOM 2273 O O . ARG C 1 47 ? -28.807 87.747 8.953 1.00 34.74 36 ARG C O 1
ATOM 2281 N N . THR C 1 48 ? -27.017 87.023 10.142 1.00 34.75 37 THR C N 1
ATOM 2282 C CA . THR C 1 48 ? -26.890 88.146 11.030 1.00 35.01 37 THR C CA 1
ATOM 2283 C C . THR C 1 48 ? -25.556 88.879 10.840 1.00 35.33 37 THR C C 1
ATOM 2284 O O . THR C 1 48 ? -24.531 88.241 10.592 1.00 36.52 37 THR C O 1
ATOM 2288 N N . PRO C 1 49 ? -25.562 90.234 10.857 1.00 34.32 38 PRO C N 1
ATOM 2289 C CA . PRO C 1 49 ? -24.325 90.911 10.513 1.00 34.79 38 PRO C CA 1
ATOM 2290 C C . PRO C 1 49 ? -23.095 90.510 11.360 1.00 36.19 38 PRO C C 1
ATOM 2291 O O . PRO C 1 49 ? -23.158 90.474 12.604 1.00 36.37 38 PRO C O 1
ATOM 2295 N N . VAL C 1 50 ? -22.002 90.315 10.660 1.00 36.56 39 VAL C N 1
ATOM 2296 C CA . VAL C 1 50 ? -20.682 90.090 11.363 1.00 38.59 39 VAL C CA 1
ATOM 2297 C C . VAL C 1 50 ? -20.092 91.409 11.803 1.00 39.02 39 VAL C C 1
ATOM 2298 O O . VAL C 1 50 ? -20.095 92.401 11.027 1.00 39.68 39 VAL C O 1
ATOM 2302 N N . THR C 1 51 ? -19.592 91.445 13.023 1.00 39.12 40 THR C N 1
ATOM 2303 C CA . THR C 1 51 ? -19.081 92.652 13.614 1.00 41.10 40 THR C CA 1
ATOM 2304 C C . THR C 1 51 ? -17.582 92.517 13.947 1.00 41.87 40 THR C C 1
ATOM 2305 O O . THR C 1 51 ? -16.968 91.485 13.677 1.00 43.01 40 THR C O 1
ATOM 2309 N N . VAL C 1 52 ? -17.014 93.570 14.507 1.00 42.82 41 VAL C N 1
ATOM 2310 C CA . VAL C 1 52 ? -15.677 93.460 15.135 1.00 43.46 41 VAL C CA 1
ATOM 2311 C C . VAL C 1 52 ? -15.797 93.784 16.598 1.00 44.72 41 VAL C C 1
ATOM 2312 O O . VAL C 1 52 ? -16.676 94.552 17.005 1.00 43.25 41 VAL C O 1
ATOM 2316 N N . SER C 1 53 ? -14.942 93.152 17.415 1.00 45.88 42 SER C N 1
ATOM 2317 C CA . SER C 1 53 ? -14.926 93.411 18.841 1.00 48.34 42 SER C CA 1
ATOM 2318 C C . SER C 1 53 ? -13.496 93.229 19.354 1.00 50.03 42 SER C C 1
ATOM 2319 O O . SER C 1 53 ? -12.664 92.613 18.669 1.00 51.57 42 SER C O 1
ATOM 2322 N N . PRO C 1 54 ? -13.182 93.837 20.506 1.00 51.96 43 PRO C N 1
ATOM 2323 C CA . PRO C 1 54 ? -11.803 93.761 21.021 1.00 55.45 43 PRO C CA 1
ATOM 2324 C C . PRO C 1 54 ? -11.287 92.341 21.094 1.00 58.32 43 PRO C C 1
ATOM 2325 O O . PRO C 1 54 ? -12.004 91.417 21.539 1.00 59.57 43 PRO C O 1
ATOM 2329 N N . LEU C 1 55 ? -10.073 92.163 20.616 1.00 60.72 44 LEU C N 1
ATOM 2330 C CA . LEU C 1 55 ? -9.450 90.850 20.555 1.00 64.58 44 LEU C CA 1
ATOM 2331 C C . LEU C 1 55 ? -9.435 90.236 21.943 1.00 67.04 44 LEU C C 1
ATOM 2332 O O . LEU C 1 55 ? -9.048 90.899 22.902 1.00 67.65 44 LEU C O 1
ATOM 2337 N N . ASP C 1 56 ? -9.959 89.015 22.068 1.00 68.43 45 ASP C N 1
ATOM 2338 C CA . ASP C 1 56 ? -10.065 88.384 23.375 1.00 72.19 45 ASP C CA 1
ATOM 2339 C C . ASP C 1 56 ? -9.882 86.873 23.379 1.00 75.23 45 ASP C C 1
ATOM 2340 O O . ASP C 1 56 ? -10.080 86.253 24.418 1.00 76.86 45 ASP C O 1
ATOM 2345 N N . GLY C 1 57 ? -9.545 86.273 22.239 1.00 75.51 46 GLY C N 1
ATOM 2346 C CA . GLY C 1 57 ? -9.262 84.844 22.201 1.00 76.16 46 GLY C CA 1
ATOM 2347 C C . GLY C 1 57 ? -10.490 83.967 22.289 1.00 76.06 46 GLY C C 1
ATOM 2348 O O . GLY C 1 57 ? -10.358 82.763 22.462 1.00 79.09 46 GLY C O 1
ATOM 2349 N N . SER C 1 58 ? -11.685 84.544 22.188 1.00 72.54 47 SER C N 1
ATOM 2350 C CA . SER C 1 58 ? -12.919 83.758 22.211 1.00 71.28 47 SER C CA 1
ATOM 2351 C C . SER C 1 58 ? -13.105 83.035 20.873 1.00 68.86 47 SER C C 1
ATOM 2352 O O . SER C 1 58 ? -12.594 83.446 19.823 1.00 70.36 47 SER C O 1
ATOM 2355 N N . SER C 1 59 ? -13.841 81.939 20.898 1.00 69.12 48 SER C N 1
ATOM 2356 C CA . SER C 1 59 ? -13.975 81.120 19.693 1.00 66.74 48 SER C CA 1
ATOM 2357 C C . SER C 1 59 ? -14.782 81.862 18.642 1.00 62.39 48 SER C C 1
ATOM 2358 O O . SER C 1 59 ? -14.649 81.574 17.461 1.00 58.16 48 SER C O 1
ATOM 2361 N N . GLU C 1 60 ? -15.600 82.823 19.073 1.00 60.23 49 GLU C N 1
ATOM 2362 C CA . GLU C 1 60 ? -16.348 83.665 18.111 1.00 59.46 49 GLU C CA 1
ATOM 2363 C C . GLU C 1 60 ? -15.411 84.502 17.211 1.00 57.87 49 GLU C C 1
ATOM 2364 O O . GLU C 1 60 ? -15.815 84.961 16.146 1.00 53.03 49 GLU C O 1
ATOM 2370 N N . GLN C 1 61 ? -14.145 84.649 17.633 1.00 59.42 50 GLN C N 1
ATOM 2371 C CA . GLN C 1 61 ? -13.127 85.388 16.864 1.00 59.86 50 GLN C CA 1
ATOM 2372 C C . GLN C 1 61 ? -12.205 84.492 16.061 1.00 61.85 50 GLN C C 1
ATOM 2373 O O . GLN C 1 61 ? -11.314 84.978 15.387 1.00 62.39 50 GLN C O 1
ATOM 2379 N N . ALA C 1 62 ? -12.489 83.189 16.055 1.00 63.91 51 ALA C N 1
ATOM 2380 C CA . ALA C 1 62 ? -11.676 82.235 15.318 1.00 63.48 51 ALA C CA 1
ATOM 2381 C C . ALA C 1 62 ? -12.386 81.771 14.054 1.00 60.73 51 ALA C C 1
ATOM 2382 O O . ALA C 1 62 ? -13.563 81.415 14.087 1.00 59.76 51 ALA C O 1
ATOM 2384 N N . TRP C 1 63 ? -11.661 81.798 12.942 1.00 60.91 52 TRP C N 1
ATOM 2385 C CA . TRP C 1 63 ? -12.222 81.566 11.623 1.00 59.87 52 TRP C CA 1
ATOM 2386 C C . TRP C 1 63 ? -11.411 80.559 10.873 1.00 62.76 52 TRP C C 1
ATOM 2387 O O . TRP C 1 63 ? -10.161 80.513 10.987 1.00 64.99 52 TRP C O 1
ATOM 2398 N N . ILE C 1 64 ? -12.103 79.735 10.102 1.00 62.56 53 ILE C N 1
ATOM 2399 C CA . ILE C 1 64 ? -11.460 78.697 9.314 1.00 67.45 53 ILE C CA 1
ATOM 2400 C C . ILE C 1 64 ? -11.383 79.219 7.903 1.00 67.14 53 ILE C C 1
ATOM 2401 O O . ILE C 1 64 ? -12.403 79.529 7.270 1.00 62.66 53 ILE C O 1
ATOM 2406 N N . LEU C 1 65 ? -10.157 79.321 7.408 1.00 68.63 54 LEU C N 1
ATOM 2407 C CA . LEU C 1 65 ? -9.919 79.736 6.031 1.00 70.29 54 LEU C CA 1
ATOM 2408 C C . LEU C 1 65 ? -9.649 78.485 5.205 1.00 73.86 54 LEU C C 1
ATOM 2409 O O . LEU C 1 65 ? -8.785 77.672 5.559 1.00 75.28 54 LEU C O 1
ATOM 2411 N N . ARG C 1 66 ? -10.390 78.324 4.110 1.00 73.84 55 ARG C N 1
ATOM 2412 C CA . ARG C 1 66 ? -10.180 77.206 3.200 1.00 78.35 55 ARG C CA 1
ATOM 2413 C C . ARG C 1 66 ? -9.999 77.751 1.798 1.00 78.97 55 ARG C C 1
ATOM 2414 O O . ARG C 1 66 ? -10.786 78.579 1.308 1.00 73.88 55 ARG C O 1
ATOM 2422 N N . SER C 1 67 ? -8.934 77.298 1.149 1.00 81.01 56 SER C N 1
ATOM 2423 C CA . SER C 1 67 ? -8.633 77.739 -0.200 1.00 83.71 56 SER C CA 1
ATOM 2424 C C . SER C 1 67 ? -9.735 77.229 -1.092 1.00 83.83 56 SER C C 1
ATOM 2425 O O . SER C 1 67 ? -10.276 76.158 -0.868 1.00 83.93 56 SER C O 1
ATOM 2427 N N . TYR C 1 68 ? -10.087 78.006 -2.103 1.00 85.78 57 TYR C N 1
ATOM 2428 C CA . TYR C 1 68 ? -11.046 77.540 -3.070 1.00 88.30 57 TYR C CA 1
ATOM 2429 C C . TYR C 1 68 ? -10.531 77.597 -4.536 1.00 92.51 57 TYR C C 1
ATOM 2430 O O . TYR C 1 68 ? -10.850 76.720 -5.310 1.00 95.35 57 TYR C O 1
ATOM 2439 N N . ASP C 1 69 ? -9.727 78.595 -4.910 1.00 95.36 58 ASP C N 1
ATOM 2440 C CA . ASP C 1 69 ? -9.137 78.682 -6.280 1.00 100.02 58 ASP C CA 1
ATOM 2441 C C . ASP C 1 69 ? -8.011 79.738 -6.348 1.00 101.10 58 ASP C C 1
ATOM 2442 O O . ASP C 1 69 ? -8.252 80.896 -6.782 1.00 99.06 58 ASP C O 1
ATOM 2444 N N . SER C 1 72 ? -7.148 82.174 -8.850 1.00 98.02 61 SER C N 1
ATOM 2445 C CA . SER C 1 72 ? -7.999 83.356 -8.540 1.00 93.04 61 SER C CA 1
ATOM 2446 C C . SER C 1 72 ? -7.729 84.032 -7.182 1.00 89.77 61 SER C C 1
ATOM 2447 O O . SER C 1 72 ? -8.197 85.154 -6.907 1.00 91.12 61 SER C O 1
ATOM 2449 N N . ASN C 1 73 ? -7.045 83.320 -6.296 1.00 88.55 62 ASN C N 1
ATOM 2450 C CA . ASN C 1 73 ? -6.839 83.770 -4.933 1.00 85.94 62 ASN C CA 1
ATOM 2451 C C . ASN C 1 73 ? -8.130 83.984 -4.116 1.00 80.38 62 ASN C C 1
ATOM 2452 O O . ASN C 1 73 ? -8.307 85.008 -3.459 1.00 75.04 62 ASN C O 1
ATOM 2457 N N . THR C 1 74 ? -9.002 82.988 -4.143 1.00 77.34 63 THR C N 1
ATOM 2458 C CA . THR C 1 74 ? -10.233 83.062 -3.394 1.00 73.86 63 THR C CA 1
ATOM 2459 C C . THR C 1 74 ? -10.291 81.993 -2.297 1.00 71.94 63 THR C C 1
ATOM 2460 O O . THR C 1 74 ? -9.697 80.910 -2.419 1.00 72.62 63 THR C O 1
ATOM 2464 N N . TRP C 1 75 ? -11.044 82.330 -1.250 1.00 67.37 64 TRP C N 1
ATOM 2465 C CA . TRP C 1 75 ? -11.135 81.545 -0.006 1.00 66.22 64 TRP C CA 1
ATOM 2466 C C . TRP C 1 75 ? -12.579 81.565 0.539 1.00 62.81 64 TRP C C 1
ATOM 2467 O O . TRP C 1 75 ? -13.262 82.547 0.356 1.00 62.63 64 TRP C O 1
ATOM 2478 N N . THR C 1 76 ? -12.988 80.507 1.235 1.00 61.35 65 THR C N 1
ATOM 2479 C CA . THR C 1 76 ? -14.201 80.546 2.029 1.00 60.33 65 THR C CA 1
ATOM 2480 C C . THR C 1 76 ? -13.718 80.811 3.448 1.00 60.38 65 THR C C 1
ATOM 2481 O O . THR C 1 76 ? -12.576 80.454 3.829 1.00 59.72 65 THR C O 1
ATOM 2485 N N . ILE C 1 77 ? -14.570 81.459 4.216 1.00 56.18 66 ILE C N 1
ATOM 2486 C CA . ILE C 1 77 ? -14.276 81.806 5.601 1.00 56.84 66 ILE C CA 1
ATOM 2487 C C . ILE C 1 77 ? -15.430 81.318 6.470 1.00 57.20 66 ILE C C 1
ATOM 2488 O O . ILE C 1 77 ? -16.597 81.748 6.239 1.00 55.08 66 ILE C O 1
ATOM 2493 N N . SER C 1 78 ? -15.136 80.448 7.441 1.00 57.48 67 SER C N 1
ATOM 2494 C CA . SER C 1 78 ? -16.160 79.811 8.257 1.00 56.10 67 SER C CA 1
ATOM 2495 C C . SER C 1 78 ? -15.907 80.024 9.756 1.00 56.90 67 SER C C 1
ATOM 2496 O O . SER C 1 78 ? -14.764 79.915 10.209 1.00 57.02 67 SER C O 1
ATOM 2499 N N . PRO C 1 79 ? -16.957 80.319 10.552 1.00 55.16 68 PRO C N 1
ATOM 2500 C CA . PRO C 1 79 ? -16.676 80.414 11.996 1.00 56.96 68 PRO C CA 1
ATOM 2501 C C . PRO C 1 79 ? -16.394 79.047 12.607 1.00 62.63 68 PRO C C 1
ATOM 2502 O O . PRO C 1 79 ? -17.004 78.041 12.203 1.00 64.20 68 PRO C O 1
ATOM 2506 N N . VAL C 1 80 ? -15.489 78.979 13.581 1.00 67.33 69 VAL C N 1
ATOM 2507 C CA . VAL C 1 80 ? -15.218 77.662 14.209 1.00 72.06 69 VAL C CA 1
ATOM 2508 C C . VAL C 1 80 ? -16.454 77.139 14.926 1.00 73.56 69 VAL C C 1
ATOM 2509 O O . VAL C 1 80 ? -16.631 75.936 15.011 1.00 76.02 69 VAL C O 1
ATOM 2513 N N . GLY C 1 81 ? -17.312 78.045 15.408 1.00 72.60 70 GLY C N 1
ATOM 2514 C CA . GLY C 1 81 ? -18.572 77.675 16.054 1.00 72.23 70 GLY C CA 1
ATOM 2515 C C . GLY C 1 81 ? -19.683 77.195 15.132 1.00 71.76 70 GLY C C 1
ATOM 2516 O O . GLY C 1 81 ? -20.774 76.890 15.595 1.00 76.09 70 GLY C O 1
ATOM 2517 N N . SER C 1 82 ? -19.413 77.118 13.831 1.00 70.04 71 SER C N 1
ATOM 2518 C CA . SER C 1 82 ? -20.356 76.546 12.851 1.00 66.37 71 SER C CA 1
ATOM 2519 C C . SER C 1 82 ? -19.579 76.291 11.567 1.00 63.71 71 SER C C 1
ATOM 2520 O O . SER C 1 82 ? -19.726 76.992 10.566 1.00 59.17 71 SER C O 1
ATOM 2523 N N . PRO C 1 83 ? -18.698 75.283 11.601 1.00 63.54 72 PRO C N 1
ATOM 2524 C CA . PRO C 1 83 ? -17.590 75.262 10.642 1.00 65.56 72 PRO C CA 1
ATOM 2525 C C . PRO C 1 83 ? -17.965 74.955 9.212 1.00 64.33 72 PRO C C 1
ATOM 2526 O O . PRO C 1 83 ? -17.144 75.078 8.328 1.00 65.96 72 PRO C O 1
ATOM 2530 N N . ASN C 1 84 ? -19.184 74.563 8.960 1.00 63.43 73 ASN C N 1
ATOM 2531 C CA . ASN C 1 84 ? -19.576 74.373 7.578 1.00 63.72 73 ASN C CA 1
ATOM 2532 C C . ASN C 1 84 ? -20.255 75.595 6.963 1.00 61.68 73 ASN C C 1
ATOM 2533 O O . ASN C 1 84 ? -20.530 75.602 5.754 1.00 59.73 73 ASN C O 1
ATOM 2538 N N . SER C 1 85 ? -20.573 76.594 7.787 1.00 59.48 74 SER C N 1
ATOM 2539 C CA . SER C 1 85 ? -21.172 77.844 7.271 1.00 57.33 74 SER C CA 1
ATOM 2540 C C . SER C 1 85 ? -20.076 78.717 6.723 1.00 55.42 74 SER C C 1
ATOM 2541 O O . SER C 1 85 ? -18.909 78.479 7.012 1.00 56.10 74 SER C O 1
ATOM 2544 N N . GLN C 1 86 ? -20.468 79.667 5.900 1.00 52.86 75 GLN C N 1
ATOM 2545 C CA . GLN C 1 86 ? -19.544 80.540 5.216 1.00 52.87 75 GLN C CA 1
ATOM 2546 C C . GLN C 1 86 ? -20.010 81.985 5.324 1.00 50.38 75 GLN C C 1
ATOM 2547 O O . GLN C 1 86 ? -21.239 82.275 5.283 1.00 48.79 75 GLN C O 1
ATOM 2553 N N . ILE C 1 87 ? -19.047 82.895 5.400 1.00 47.59 76 ILE C N 1
ATOM 2554 C CA . ILE C 1 87 ? -19.361 84.310 5.303 1.00 46.21 76 ILE C CA 1
ATOM 2555 C C . ILE C 1 87 ? -19.764 84.654 3.885 1.00 45.90 76 ILE C C 1
ATOM 2556 O O . ILE C 1 87 ? -19.038 84.366 2.924 1.00 46.41 76 ILE C O 1
ATOM 2561 N N . GLY C 1 88 ? -20.955 85.239 3.757 1.00 42.02 77 GLY C N 1
ATOM 2562 C CA . GLY C 1 88 ? -21.487 85.740 2.490 1.00 41.58 77 GLY C CA 1
ATOM 2563 C C . GLY C 1 88 ? -21.831 87.241 2.542 1.00 40.71 77 GLY C C 1
ATOM 2564 O O . GLY C 1 88 ? -21.667 87.889 3.546 1.00 40.53 77 GLY C O 1
ATOM 2565 N N . TRP C 1 89 ? -22.320 87.770 1.439 1.00 41.60 78 TRP C N 1
ATOM 2566 C CA . TRP C 1 89 ? -22.606 89.163 1.292 1.00 42.08 78 TRP C CA 1
ATOM 2567 C C . TRP C 1 89 ? -24.092 89.453 1.702 1.00 40.95 78 TRP C C 1
ATOM 2568 O O . TRP C 1 89 ? -25.008 89.022 1.022 1.00 41.74 78 TRP C O 1
ATOM 2579 N N . GLY C 1 90 ? -24.289 90.137 2.822 1.00 37.87 79 GLY C N 1
ATOM 2580 C CA . GLY C 1 90 ? -25.644 90.383 3.305 1.00 36.61 79 GLY C CA 1
ATOM 2581 C C . GLY C 1 90 ? -26.295 91.605 2.720 1.00 35.48 79 GLY C C 1
ATOM 2582 O O . GLY C 1 90 ? -25.599 92.517 2.252 1.00 34.67 79 GLY C O 1
ATOM 2583 N N . ALA C 1 91 ? -27.620 91.642 2.753 1.00 34.56 80 ALA C N 1
ATOM 2584 C CA . ALA C 1 91 ? -28.335 92.852 2.447 1.00 35.48 80 ALA C CA 1
ATOM 2585 C C . ALA C 1 91 ? -27.862 94.017 3.330 1.00 35.12 80 ALA C C 1
ATOM 2586 O O . ALA C 1 91 ? -27.524 93.835 4.494 1.00 33.99 80 ALA C O 1
ATOM 2588 N N . GLY C 1 92 ? -27.833 95.215 2.758 1.00 36.64 81 GLY C N 1
ATOM 2589 C CA . GLY C 1 92 ? -27.311 96.383 3.473 1.00 36.27 81 GLY C 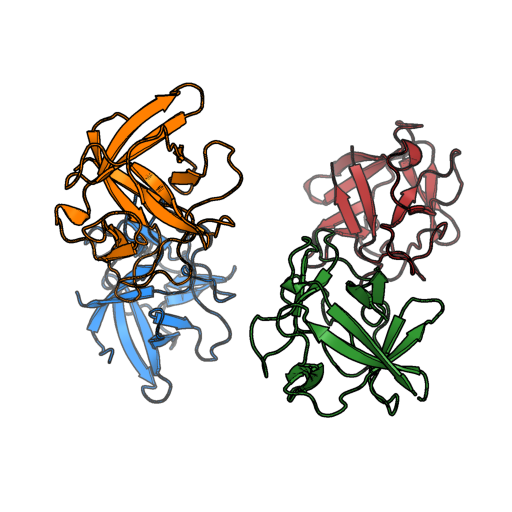CA 1
ATOM 2590 C C . GLY C 1 92 ? -25.802 96.403 3.481 1.00 37.13 81 GLY C C 1
ATOM 2591 O O . GLY C 1 92 ? -25.182 97.209 4.180 1.00 37.81 81 GLY C O 1
ATOM 2592 N N . ASN C 1 93 ? -25.192 95.557 2.650 1.00 37.89 82 ASN C N 1
ATOM 2593 C CA . ASN C 1 93 ? -23.762 95.536 2.478 1.00 39.37 82 ASN C CA 1
ATOM 2594 C C . ASN C 1 93 ? -22.917 95.335 3.725 1.00 38.10 82 ASN C C 1
ATOM 2595 O O . ASN C 1 93 ? -22.016 96.115 4.044 1.00 37.31 82 ASN C O 1
ATOM 2600 N N . VAL C 1 94 ? -23.196 94.210 4.389 1.00 36.42 83 VAL C N 1
ATOM 2601 C CA . VAL C 1 94 ? -22.465 93.773 5.550 1.00 35.00 83 VAL C CA 1
ATOM 2602 C C . VAL C 1 94 ? -22.322 92.270 5.398 1.00 35.89 83 VAL C C 1
ATOM 2603 O O . VAL C 1 94 ? -23.177 91.646 4.769 1.00 34.99 83 VAL C O 1
ATOM 2607 N N . PRO C 1 95 ? -21.233 91.691 5.957 1.00 37.09 84 PRO C N 1
ATOM 2608 C CA . PRO C 1 95 ? -21.144 90.250 5.818 1.00 38.53 84 PRO C CA 1
ATOM 2609 C C . PRO C 1 95 ? -22.093 89.548 6.796 1.00 35.75 84 PRO C C 1
ATOM 2610 O O . PRO C 1 95 ? -22.314 90.024 7.895 1.00 34.94 84 PRO C O 1
ATOM 2614 N N . VAL C 1 96 ? -22.602 88.424 6.364 1.00 36.06 85 VAL C N 1
ATOM 2615 C CA . VAL C 1 96 ? -23.394 87.536 7.221 1.00 37.07 85 VAL C CA 1
ATOM 2616 C C . VAL C 1 96 ? -22.945 86.083 6.998 1.00 39.73 85 VAL C C 1
ATOM 2617 O O . VAL C 1 96 ? -22.449 85.764 5.935 1.00 42.53 85 VAL C O 1
ATOM 2621 N N . VAL C 1 97 ? -23.150 85.228 7.981 1.00 40.55 86 VAL C N 1
ATOM 2622 C CA . VAL C 1 97 ? -22.816 83.811 7.843 1.00 43.44 86 VAL C CA 1
ATOM 2623 C C . VAL C 1 97 ? -24.024 83.043 7.322 1.00 44.54 86 VAL C C 1
ATOM 2624 O O . VAL C 1 97 ? -25.169 83.179 7.837 1.00 42.97 86 VAL C O 1
ATOM 2628 N N . LEU C 1 98 ? -23.787 82.242 6.293 1.00 43.83 87 LEU C N 1
ATOM 2629 C CA . LEU C 1 98 ? -24.841 81.566 5.582 1.00 44.29 87 LEU C CA 1
ATOM 2630 C C . LEU C 1 98 ? -24.599 80.068 5.461 1.00 48.60 87 LEU C C 1
ATOM 2631 O O . LEU C 1 98 ? -23.432 79.620 5.558 1.00 48.48 87 LEU C O 1
ATOM 2636 N N . PRO C 1 99 ? -25.674 79.283 5.240 1.00 50.59 88 PRO C N 1
ATOM 2637 C CA . PRO C 1 99 ? -25.446 77.903 4.847 1.00 53.82 88 PRO C CA 1
ATOM 2638 C C . PRO C 1 99 ? -24.502 77.890 3.636 1.00 55.73 88 PRO C C 1
ATOM 2639 O O . PRO C 1 99 ? -24.564 78.806 2.813 1.00 54.79 88 PRO C O 1
ATOM 2643 N N . PRO C 1 100 ? -23.624 76.867 3.525 1.00 59.43 89 PRO C N 1
ATOM 2644 C CA . PRO C 1 100 ? -22.640 76.954 2.427 1.00 61.51 89 PRO C CA 1
ATOM 2645 C C . PRO C 1 100 ? -23.240 77.003 1.022 1.00 61.71 89 PRO C C 1
ATOM 2646 O O . PRO C 1 100 ? -24.259 76.393 0.738 1.00 63.62 89 PRO C O 1
ATOM 2650 N N . ASN C 1 101 ? -22.601 77.764 0.164 1.00 62.64 90 ASN C N 1
ATOM 2651 C CA . ASN C 1 101 ? -22.978 77.822 -1.233 1.00 64.26 90 ASN C CA 1
ATOM 2652 C C . ASN C 1 101 ? -21.843 78.452 -2.051 1.00 66.18 90 ASN C C 1
ATOM 2653 O O . ASN C 1 101 ? -22.076 79.252 -2.959 1.00 66.45 90 ASN C O 1
ATOM 2658 N N . ASN C 1 102 ? -20.615 78.066 -1.744 1.00 68.09 91 ASN C N 1
ATOM 2659 C CA . ASN C 1 102 ? -19.452 78.606 -2.456 1.00 71.65 91 ASN C CA 1
ATOM 2660 C C . ASN C 1 102 ? -19.392 80.145 -2.404 1.00 68.48 91 ASN C C 1
ATOM 2661 O O . ASN C 1 102 ? -19.156 80.795 -3.422 1.00 71.28 91 ASN C O 1
ATOM 2666 N N . TYR C 1 103 ? -19.624 80.712 -1.230 1.00 63.67 92 TYR C N 1
ATOM 2667 C CA . TYR C 1 103 ? -19.381 82.138 -1.027 1.00 60.34 92 TYR C CA 1
ATOM 2668 C C . TYR C 1 103 ? -17.898 82.291 -0.795 1.00 60.49 92 TYR C C 1
ATOM 2669 O O . TYR C 1 103 ? -17.318 81.712 0.136 1.00 58.77 92 TYR C O 1
ATOM 2678 N N . VAL C 1 104 ? -17.270 83.059 -1.666 1.00 62.55 93 VAL C N 1
ATOM 2679 C CA . VAL C 1 104 ? -15.818 83.241 -1.567 1.00 64.72 93 VAL C CA 1
ATOM 2680 C C . VAL C 1 104 ? -15.425 84.697 -1.586 1.00 63.38 93 VAL C C 1
ATOM 2681 O O . VAL C 1 104 ? -16.169 85.560 -2.093 1.00 63.80 93 VAL C O 1
ATOM 2685 N N . TRP C 1 105 ? -14.221 84.931 -1.055 1.00 62.71 94 TRP C N 1
ATOM 2686 C CA . TRP C 1 105 ? -13.619 86.254 -0.979 1.00 60.21 94 TRP C CA 1
ATOM 2687 C C . TRP C 1 105 ? -12.184 86.188 -1.486 1.00 62.12 94 TRP C C 1
ATOM 2688 O O . TRP C 1 105 ? -11.445 85.206 -1.230 1.00 61.15 94 TRP C O 1
ATOM 2699 N N . THR C 1 106 ? -11.804 87.262 -2.171 1.00 63.26 95 THR C N 1
ATOM 2700 C CA . THR C 1 106 ? -10.432 87.428 -2.634 1.00 64.08 95 THR C CA 1
ATOM 2701 C C . THR C 1 106 ? -9.657 88.042 -1.508 1.00 64.01 95 THR C C 1
ATOM 2702 O O . THR C 1 106 ? -10.065 89.066 -0.945 1.00 60.10 95 THR C O 1
ATOM 2706 N N . LEU C 1 107 ? -8.547 87.409 -1.146 1.00 66.17 96 LEU C N 1
ATOM 2707 C CA . LEU C 1 107 ? -7.699 87.911 -0.066 1.00 67.87 96 LEU C CA 1
ATOM 2708 C C . LEU C 1 107 ? -6.342 88.399 -0.640 1.00 72.97 96 LEU C C 1
ATOM 2709 O O . LEU C 1 107 ? -5.348 87.669 -0.614 1.00 76.65 96 LEU C O 1
ATOM 2714 N N . THR C 1 108 ? -6.310 89.643 -1.131 1.00 75.19 97 THR C N 1
ATOM 2715 C CA . THR C 1 108 ? -5.123 90.171 -1.808 1.00 76.75 97 THR C CA 1
ATOM 2716 C C . THR C 1 108 ? -4.215 90.802 -0.777 1.00 76.97 97 THR C C 1
ATOM 2717 O O . THR C 1 108 ? -4.599 91.697 -0.048 1.00 73.72 97 THR C O 1
ATOM 2721 N N . LEU C 1 109 ? -2.972 90.365 -0.716 1.00 81.29 98 LEU C N 1
ATOM 2722 C CA . LEU C 1 109 ? -2.013 91.020 0.162 1.00 82.39 98 LEU C CA 1
ATOM 2723 C C . LEU C 1 109 ? -1.371 92.193 -0.550 1.00 84.54 98 LEU C C 1
ATOM 2724 O O . LEU C 1 109 ? -0.645 91.987 -1.526 1.00 90.30 98 LEU C O 1
ATOM 2729 N N . THR C 1 110 ? -1.605 93.399 -0.028 1.00 80.83 99 THR C N 1
ATOM 2730 C CA . THR C 1 110 ? -0.957 94.622 -0.510 1.00 82.23 99 THR C CA 1
ATOM 2731 C C . THR C 1 110 ? 0.147 95.091 0.431 1.00 83.33 99 THR C C 1
ATOM 2732 O O . THR C 1 110 ? 0.319 94.540 1.509 1.00 82.51 99 THR C O 1
ATOM 2736 N N . SER C 1 111 ? 0.885 96.125 0.015 1.00 86.44 100 SER C N 1
ATOM 2737 C CA . SER C 1 111 ? 1.895 96.770 0.868 1.00 87.23 100 SER C CA 1
ATOM 2738 C C . SER C 1 111 ? 1.285 97.275 2.173 1.00 82.52 100 SER C C 1
ATOM 2739 O O . SER C 1 111 ? 1.973 97.403 3.191 1.00 80.20 100 SER C O 1
ATOM 2742 N N . GLY C 1 112 ? -0.029 97.533 2.138 1.00 78.93 101 GLY C N 1
ATOM 2743 C CA . GLY C 1 112 ? -0.756 98.024 3.297 1.00 76.21 101 GLY C CA 1
ATOM 2744 C C . GLY C 1 112 ? -1.512 96.990 4.120 1.00 73.72 101 GLY C C 1
ATOM 2745 O O . GLY C 1 112 ? -2.231 97.366 5.037 1.00 70.22 101 GLY C O 1
ATOM 2746 N N . GLY C 1 113 ? -1.323 95.700 3.827 1.00 74.65 102 GLY C N 1
ATOM 2747 C CA . GLY C 1 113 ? -2.069 94.631 4.496 1.00 72.34 102 GLY C CA 1
ATOM 2748 C C . GLY C 1 113 ? -3.072 93.999 3.560 1.00 70.76 102 GLY C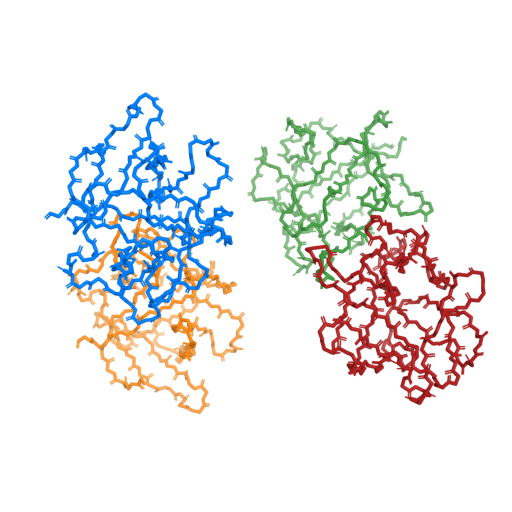 C 1
ATOM 2749 O O . GLY C 1 113 ? -3.031 94.219 2.315 1.00 72.47 102 GLY C O 1
ATOM 2750 N N . TYR C 1 114 ? -4.007 93.233 4.137 1.00 68.41 103 TYR C N 1
ATOM 2751 C CA . TYR C 1 114 ? -4.945 92.471 3.304 1.00 65.35 103 TYR C CA 1
ATOM 2752 C C . TYR C 1 114 ? -6.100 93.312 2.847 1.00 63.23 103 TYR C C 1
ATOM 2753 O O . TYR C 1 114 ? -6.694 93.971 3.688 1.00 60.89 103 TYR C O 1
ATOM 2762 N N . ASN C 1 115 ? -6.388 93.272 1.536 1.00 62.64 104 ASN C N 1
ATOM 2763 C CA . ASN C 1 115 ? -7.601 93.809 0.947 1.00 62.25 104 ASN C CA 1
ATOM 2764 C C . ASN C 1 115 ? -8.581 92.646 0.742 1.00 62.07 104 ASN C C 1
ATOM 2765 O O . ASN C 1 115 ? -8.306 91.712 -0.021 1.00 64.01 104 ASN C O 1
ATOM 2770 N N . ILE C 1 116 ? -9.689 92.658 1.471 1.00 60.59 105 ILE C N 1
ATOM 2771 C CA . ILE C 1 116 ? -10.683 91.555 1.412 1.00 60.19 105 ILE C CA 1
ATOM 2772 C C . ILE C 1 116 ? -11.788 92.012 0.488 1.00 59.68 105 ILE C C 1
ATOM 2773 O O . ILE C 1 116 ? -12.493 92.966 0.807 1.00 62.33 105 ILE C O 1
ATOM 2778 N N . GLN C 1 117 ? -11.920 91.365 -0.659 1.00 59.90 106 GLN C N 1
ATOM 2779 C CA . GLN C 1 117 ? -12.889 91.780 -1.675 1.00 58.75 106 GLN C CA 1
ATOM 2780 C C . GLN C 1 117 ? -13.727 90.601 -2.109 1.00 58.17 106 GLN C C 1
ATOM 2781 O O . GLN C 1 117 ? -13.456 89.465 -1.753 1.00 55.37 106 GLN C O 1
ATOM 2787 N N . ASP C 1 118 ? -14.761 90.910 -2.891 1.00 60.54 107 ASP C N 1
ATOM 2788 C CA . ASP C 1 118 ? -15.579 89.875 -3.525 1.00 62.37 107 ASP C CA 1
ATOM 2789 C C . ASP C 1 118 ? -14.748 89.202 -4.613 1.00 66.59 107 ASP C C 1
ATOM 2790 O O . ASP C 1 118 ? -13.656 89.658 -4.952 1.00 66.97 107 ASP C O 1
ATOM 2795 N N . GLY C 1 119 ? -15.270 88.090 -5.130 1.00 67.55 108 GLY C N 1
ATOM 2796 C CA . GLY C 1 119 ? -14.618 87.343 -6.193 1.00 69.60 108 GLY C CA 1
ATOM 2797 C C . GLY C 1 119 ? -14.393 88.176 -7.420 1.00 71.92 108 GLY C C 1
ATOM 2798 O O . GLY C 1 119 ? -13.363 88.022 -8.065 1.00 73.96 108 GLY C O 1
ATOM 2799 N N . LYS C 1 120 ? -15.319 89.091 -7.721 1.00 71.18 109 LYS C N 1
ATOM 2800 C CA . LYS C 1 120 ? -15.193 89.938 -8.921 1.00 73.18 109 LYS C CA 1
ATOM 2801 C C . LYS C 1 120 ? -14.416 91.259 -8.629 1.00 73.09 109 LYS C C 1
ATOM 2802 O O . LYS C 1 120 ? -14.262 92.093 -9.519 1.00 74.04 109 LYS C O 1
ATOM 2804 N N . ARG C 1 121 ? -13.893 91.418 -7.401 1.00 71.49 110 ARG C N 1
ATOM 2805 C CA . ARG C 1 121 ? -13.034 92.568 -7.000 1.00 71.73 110 ARG C CA 1
ATOM 2806 C C . ARG C 1 121 ? -13.684 93.916 -7.326 1.00 72.13 110 ARG C C 1
ATOM 2807 O O . ARG C 1 121 ? -13.062 94.801 -7.897 1.00 74.82 110 ARG C O 1
ATOM 2810 N N . THR C 1 122 ? -14.946 94.047 -6.938 1.00 71.14 111 THR C N 1
ATOM 2811 C CA . THR C 1 122 ? -15.715 95.276 -7.122 1.00 70.20 111 THR C CA 1
ATOM 2812 C C . THR C 1 122 ? -15.859 96.032 -5.791 1.00 65.68 111 THR C C 1
ATOM 2813 O O . THR C 1 122 ? -16.114 97.226 -5.791 1.00 66.65 111 THR C O 1
ATOM 2817 N N . VAL C 1 123 ? -15.732 95.333 -4.665 1.00 62.12 112 VAL C N 1
ATOM 2818 C CA . VAL C 1 123 ? -15.940 95.929 -3.346 1.00 57.59 112 VAL C CA 1
ATOM 2819 C C . VAL C 1 123 ? -14.931 95.368 -2.345 1.00 56.32 112 VAL C C 1
ATOM 2820 O O . VAL C 1 123 ? -14.396 94.273 -2.552 1.00 54.73 112 VAL C O 1
ATOM 2824 N N . SER C 1 124 ? -14.742 96.098 -1.234 1.00 53.35 113 SER C N 1
ATOM 2825 C CA . SER C 1 124 ? -13.839 95.715 -0.131 1.00 52.76 113 SER C CA 1
ATOM 2826 C C . SER C 1 124 ? -14.507 95.769 1.249 1.00 49.21 113 SER C C 1
ATOM 2827 O O . SER C 1 124 ? -15.408 96.555 1.465 1.00 47.46 113 SER C O 1
ATOM 2830 N N . TRP C 1 125 ? -14.010 94.993 2.200 1.00 48.22 114 TRP C N 1
ATOM 2831 C CA . TRP C 1 125 ? -14.443 95.112 3.587 1.00 45.95 114 TRP C CA 1
ATOM 2832 C C . TRP C 1 125 ? -13.701 96.226 4.245 1.00 44.96 114 TRP C C 1
ATOM 2833 O O . TRP C 1 125 ? -12.478 96.324 4.110 1.00 44.39 114 TRP C O 1
ATOM 2844 N N . SER C 1 126 ? -14.404 97.024 5.027 1.00 41.82 115 SER C N 1
ATOM 2845 C CA . SER C 1 126 ? -13.745 98.049 5.806 1.00 42.48 115 SER C CA 1
ATOM 2846 C C . SER C 1 126 ? -14.571 98.330 7.039 1.00 41.11 115 SER C C 1
ATOM 2847 O O . SER C 1 126 ? -15.631 97.714 7.253 1.00 38.99 115 SER C O 1
ATOM 2850 N N . LEU C 1 127 ? -14.094 99.250 7.856 1.00 41.04 116 LEU C N 1
ATOM 2851 C CA . LEU C 1 127 ? -14.822 99.716 9.008 1.00 41.30 116 LEU C CA 1
ATOM 2852 C C . LEU C 1 127 ? -15.009 101.203 8.870 1.00 42.28 116 LEU C C 1
ATOM 2853 O O . LEU C 1 127 ? -14.082 101.919 8.501 1.00 41.68 116 LEU C O 1
ATOM 2858 N N . ASN C 1 128 ? -16.229 101.679 9.129 1.00 41.29 117 ASN C N 1
ATOM 2859 C CA . ASN C 1 128 ? -16.478 103.108 8.992 1.00 43.52 117 ASN C CA 1
ATOM 2860 C C . ASN C 1 128 ? -15.828 103.917 10.052 1.00 43.65 117 ASN C C 1
ATOM 2861 O O . ASN C 1 128 ? -15.192 104.890 9.762 1.00 46.43 117 ASN C O 1
ATOM 2866 N N . ASN C 1 129 ? -15.998 103.535 11.298 1.00 43.97 118 ASN C N 1
ATOM 2867 C CA . ASN C 1 129 ? -15.435 104.289 12.422 1.00 46.50 118 ASN C CA 1
ATOM 2868 C C . ASN C 1 129 ? -14.404 103.519 13.255 1.00 47.35 118 ASN C C 1
ATOM 2869 O O . ASN C 1 129 ? -13.739 104.123 14.096 1.00 51.70 118 ASN C O 1
ATOM 2874 N N . ALA C 1 130 ? -14.304 102.214 13.027 1.00 46.11 119 ALA C N 1
ATOM 2875 C CA . ALA C 1 130 ? -13.415 101.333 13.759 1.00 47.99 119 ALA C CA 1
ATOM 2876 C C . ALA C 1 130 ? -13.681 101.396 15.261 1.00 49.65 119 ALA C C 1
ATOM 2877 O O . ALA C 1 130 ? -12.797 101.784 16.054 1.00 47.40 119 ALA C O 1
ATOM 2879 N N . THR C 1 131 ? -14.910 101.014 15.641 1.00 46.59 120 THR C N 1
ATOM 2880 C CA . THR C 1 131 ? -15.299 100.961 17.043 1.00 48.78 120 THR C CA 1
ATOM 2881 C C . THR C 1 131 ? -15.754 99.575 17.450 1.00 49.45 120 THR C C 1
ATOM 2882 O O . THR C 1 131 ? -16.200 98.781 16.622 1.00 49.48 120 THR C O 1
ATOM 2886 N N . ALA C 1 132 ? -15.650 99.278 18.741 1.00 49.01 121 ALA C N 1
ATOM 2887 C CA . ALA C 1 132 ? -16.118 98.004 19.275 1.00 48.92 121 ALA C CA 1
ATOM 2888 C C . ALA C 1 132 ? -17.609 97.766 18.934 1.00 46.86 121 ALA C C 1
ATOM 2889 O O . ALA C 1 132 ? -18.440 98.647 19.147 1.00 45.33 121 ALA C O 1
ATOM 2891 N N . GLY C 1 133 ? -17.892 96.579 18.395 1.00 44.68 122 GLY C N 1
ATOM 2892 C CA . GLY C 1 133 ? -19.243 96.176 18.086 1.00 44.74 122 GLY C CA 1
ATOM 2893 C C . GLY C 1 133 ? -19.694 96.646 16.709 1.00 43.85 122 GLY C C 1
ATOM 2894 O O . GLY C 1 133 ? -20.811 96.368 16.325 1.00 40.87 122 GLY C O 1
ATOM 2895 N N . GLU C 1 134 ? -18.846 97.362 15.957 1.00 42.13 123 GLU C N 1
ATOM 2896 C CA . GLU C 1 134 ? -19.236 97.887 14.639 1.00 41.77 123 GLU C CA 1
ATOM 2897 C C . GLU C 1 134 ? -19.435 96.770 13.641 1.00 39.76 123 GLU C C 1
ATOM 2898 O O . GLU C 1 134 ? -18.696 95.804 13.626 1.00 39.04 123 GLU C O 1
ATOM 2904 N N . GLU C 1 135 ? -20.461 96.884 12.793 1.00 37.83 124 GLU C N 1
ATOM 2905 C CA . GLU C 1 135 ? -20.609 95.979 11.665 1.00 36.86 124 GLU C CA 1
ATOM 2906 C C . GLU C 1 135 ? -19.532 96.232 10.616 1.00 37.75 124 GLU C C 1
ATOM 2907 O O . GLU C 1 135 ? -19.186 97.366 10.355 1.00 37.36 124 GLU C O 1
ATOM 2913 N N . VAL C 1 136 ? -19.045 95.178 9.978 1.00 37.55 125 VAL C N 1
ATOM 2914 C CA . VAL C 1 136 ? -18.139 95.323 8.856 1.00 38.25 125 VAL C CA 1
ATOM 2915 C C . VAL C 1 136 ? -18.895 95.826 7.625 1.00 38.23 125 VAL C C 1
ATOM 2916 O O . VAL C 1 136 ? -20.011 95.366 7.347 1.00 37.45 125 VAL C O 1
ATOM 2920 N N . SER C 1 137 ? -18.319 96.785 6.910 1.00 38.64 126 SER C N 1
ATOM 2921 C CA . SER C 1 137 ? -18.967 97.332 5.720 1.00 39.91 126 SER C CA 1
ATOM 2922 C C . SER C 1 137 ? -18.391 96.683 4.474 1.00 41.09 126 SER C C 1
ATOM 2923 O O . SER C 1 137 ? -17.170 96.552 4.369 1.00 41.36 126 SER C O 1
ATOM 2926 N N . ILE C 1 138 ? -19.248 96.418 3.495 1.00 40.39 127 ILE C N 1
ATOM 2927 C CA . ILE C 1 138 ? -18.819 95.962 2.171 1.00 42.69 127 ILE C CA 1
ATOM 2928 C C . ILE C 1 138 ? -19.061 97.055 1.136 1.00 43.69 127 ILE C C 1
ATOM 2929 O O . ILE C 1 138 ? -20.182 97.460 0.916 1.00 43.44 127 ILE C O 1
ATOM 2934 N N . GLY C 1 139 ? -17.985 97.587 0.540 1.00 44.45 128 GLY C N 1
ATOM 2935 C CA . GLY C 1 139 ? -18.125 98.668 -0.402 1.00 45.84 128 GLY C CA 1
ATOM 2936 C C . GLY C 1 139 ? -16.775 99.282 -0.807 1.00 48.90 128 GLY C C 1
ATOM 2937 O O . GLY C 1 139 ? -15.842 98.564 -1.114 1.00 47.20 128 GLY C O 1
ATOM 2938 N N . ALA C 1 140 ? -16.692 100.605 -0.707 1.00 50.61 129 ALA C N 1
ATOM 2939 C CA . ALA C 1 140 ? -15.487 101.342 -1.110 1.00 56.23 129 ALA C CA 1
ATOM 2940 C C . ALA C 1 140 ? -14.291 100.946 -0.274 1.00 55.83 129 ALA C C 1
ATOM 2941 O O . ALA C 1 140 ? -14.387 100.638 0.917 1.00 54.43 129 ALA C O 1
ATOM 2943 N N . ASP C 1 141 ? -13.145 100.958 -0.910 1.00 62.33 130 ASP C N 1
ATOM 2944 C CA . ASP C 1 141 ? -11.906 100.615 -0.236 1.00 64.13 130 ASP C CA 1
ATOM 2945 C C . ASP C 1 141 ? -11.360 101.777 0.602 1.00 66.13 130 ASP C C 1
ATOM 2946 O O . ASP C 1 141 ? -10.807 102.717 0.061 1.00 73.40 130 ASP C O 1
ATOM 2951 N N . ALA C 1 142 ? -11.457 101.706 1.925 1.00 64.62 131 ALA C N 1
ATOM 2952 C CA . ALA C 1 142 ? -11.093 102.867 2.749 1.00 64.56 131 ALA C CA 1
ATOM 2953 C C . ALA C 1 142 ? -9.640 102.833 3.182 1.00 66.05 131 ALA C C 1
ATOM 2954 O O . ALA C 1 142 ? -9.077 101.769 3.482 1.00 66.38 131 ALA C O 1
ATOM 2956 N N . THR C 1 143 ? -9.013 104.001 3.201 1.00 67.68 132 THR C N 1
ATOM 2957 C CA . THR C 1 143 ? -7.636 104.067 3.638 1.00 68.13 132 THR C CA 1
ATOM 2958 C C . THR C 1 143 ? -7.607 103.616 5.093 1.00 63.52 132 THR C C 1
ATOM 2959 O O . THR C 1 143 ? -8.448 104.038 5.938 1.00 59.77 132 THR C O 1
ATOM 2963 N N . PHE C 1 144 ? -6.680 102.701 5.338 1.00 59.43 133 PHE C N 1
ATOM 2964 C CA . PHE C 1 144 ? -6.424 102.122 6.638 1.00 56.38 133 PHE C CA 1
ATOM 2965 C C . PHE C 1 144 ? -7.470 101.115 7.085 1.00 55.26 133 PHE C C 1
ATOM 2966 O O . PHE C 1 144 ? -7.133 99.950 7.265 1.00 55.84 133 PHE C O 1
ATOM 2974 N N . SER C 1 145 ? -8.736 101.512 7.262 1.00 51.91 134 SER C N 1
ATOM 2975 C CA . SER C 1 145 ? -9.725 100.567 7.778 1.00 50.23 134 SER C CA 1
ATOM 2976 C C . SER C 1 145 ? -10.143 99.551 6.749 1.00 50.05 134 SER C C 1
ATOM 2977 O O . SER C 1 145 ? -10.864 98.611 7.082 1.00 49.94 134 SER C O 1
ATOM 2980 N N . GLY C 1 146 ? -9.771 99.773 5.497 1.00 50.84 135 GLY C N 1
ATOM 2981 C CA . GLY C 1 146 ? -9.969 98.789 4.454 1.00 51.40 135 GLY C CA 1
ATOM 2982 C C . GLY C 1 146 ? -8.841 97.782 4.365 1.00 53.54 135 GLY C C 1
ATOM 2983 O O . GLY C 1 146 ? -8.787 97.003 3.414 1.00 55.79 135 GLY C O 1
ATOM 2984 N N . ARG C 1 147 ? -7.946 97.778 5.350 1.00 54.62 136 ARG C N 1
ATOM 2985 C CA . ARG C 1 147 ? -6.876 96.804 5.374 1.00 56.95 136 ARG C CA 1
ATOM 2986 C C . ARG C 1 147 ? -6.873 96.003 6.653 1.00 56.30 136 ARG C C 1
ATOM 2987 O O . ARG C 1 147 ? -7.191 96.505 7.747 1.00 56.14 136 ARG C O 1
ATOM 2995 N N . TRP C 1 148 ? -6.500 94.733 6.517 1.00 57.33 137 TRP C N 1
ATOM 2996 C CA . TRP C 1 148 ? -6.651 93.762 7.596 1.00 56.98 137 TRP C CA 1
ATOM 2997 C C . TRP C 1 148 ? -5.395 92.986 7.869 1.00 61.01 137 TRP C C 1
ATOM 2998 O O . TRP C 1 148 ? -4.518 92.883 6.995 1.00 63.16 137 TRP C O 1
ATOM 3009 N N . VAL C 1 149 ? -5.332 92.422 9.078 1.00 62.73 138 VAL C N 1
ATOM 3010 C CA . VAL C 1 149 ? -4.229 91.554 9.511 1.00 66.51 138 VAL C CA 1
ATOM 3011 C C . VAL C 1 149 ? -4.817 90.165 9.766 1.00 67.57 138 VAL C C 1
ATOM 3012 O O . VAL C 1 149 ? -5.818 90.025 10.475 1.00 64.65 138 VAL C O 1
ATOM 3016 N N . ILE C 1 150 ? -4.193 89.146 9.196 1.00 70.04 139 ILE C N 1
ATOM 3017 C CA . ILE C 1 150 ? -4.666 87.756 9.322 1.00 71.23 139 ILE C CA 1
ATOM 3018 C C . ILE C 1 150 ? -3.582 86.934 10.000 1.00 75.27 139 ILE C C 1
ATOM 3019 O O . ILE C 1 150 ? -2.504 86.784 9.436 1.00 78.87 139 ILE C O 1
ATOM 3023 N N . GLU C 1 151 ? -3.828 86.445 11.217 1.00 75.04 140 GLU C N 1
ATOM 3024 C CA . GLU C 1 151 ? -2.803 85.697 11.975 1.00 77.95 140 GLU C CA 1
ATOM 3025 C C . GLU C 1 151 ? -3.336 84.323 12.301 1.00 77.60 140 GLU C C 1
ATOM 3026 O O . GLU C 1 151 ? -4.480 84.220 12.741 1.00 73.15 140 GLU C O 1
ATOM 3032 N N . LYS C 1 152 ? -2.506 83.291 12.157 1.00 78.99 141 LYS C N 1
ATOM 3033 C CA . LYS C 1 152 ? -2.880 81.889 12.492 1.00 81.05 141 LYS C CA 1
ATOM 3034 C C . LYS C 1 152 ? -3.325 81.622 13.942 1.00 81.81 141 LYS C C 1
ATOM 3035 O O . LYS C 1 152 ? -2.967 82.345 14.876 1.00 83.44 141 LYS C O 1
ATOM 3037 N N . ASN D 1 23 ? 3.875 109.744 33.056 1.00 80.56 12 ASN D N 1
ATOM 3038 C CA . ASN D 1 23 ? 4.770 108.986 32.107 1.00 78.79 12 ASN D CA 1
ATOM 3039 C C . ASN D 1 23 ? 3.970 108.008 31.277 1.00 76.73 12 ASN D C 1
ATOM 3040 O O . ASN D 1 23 ? 3.285 107.131 31.807 1.00 75.75 12 ASN D O 1
ATOM 3045 N N . TYR D 1 24 ? 4.078 108.197 29.967 1.00 75.11 13 TYR D N 1
ATOM 3046 C CA . TYR D 1 24 ? 3.139 107.630 29.014 1.00 73.41 13 TYR D CA 1
ATOM 3047 C C . TYR D 1 24 ? 3.826 107.068 27.812 1.00 70.64 13 TYR D C 1
ATOM 3048 O O . TYR D 1 24 ? 4.917 107.520 27.448 1.00 69.23 13 TYR D O 1
ATOM 3057 N N . ILE D 1 25 ? 3.201 106.066 27.221 1.00 68.25 14 ILE D N 1
ATOM 3058 C CA . ILE D 1 25 ? 3.496 105.700 25.850 1.00 67.75 14 ILE D CA 1
ATOM 3059 C C . ILE D 1 25 ? 2.408 106.318 24.999 1.00 66.26 14 ILE D C 1
ATOM 3060 O O . ILE D 1 25 ? 1.271 106.511 25.469 1.00 67.86 14 ILE D O 1
ATOM 3065 N N . ILE D 1 26 ? 2.763 106.642 23.759 1.00 65.33 15 ILE D N 1
ATOM 3066 C CA . ILE D 1 26 ? 1.878 107.325 22.834 1.00 63.16 15 ILE D CA 1
ATOM 3067 C C . ILE D 1 26 ? 1.958 106.578 21.537 1.00 62.14 15 ILE D C 1
ATOM 3068 O O . ILE D 1 26 ? 3.030 106.522 20.900 1.00 59.26 15 ILE D O 1
ATOM 3073 N N . TYR D 1 27 ? 0.840 105.982 21.131 1.00 59.17 16 TYR D N 1
ATOM 3074 C CA . TYR D 1 27 ? 0.864 105.206 19.912 1.00 58.57 16 TYR D CA 1
ATOM 3075 C C . TYR D 1 27 ? -0.349 105.484 19.017 1.00 56.78 16 TYR D C 1
ATOM 3076 O O . TYR D 1 27 ? -1.341 105.988 19.472 1.00 55.07 16 TYR D O 1
ATOM 3085 N N . ASN D 1 28 ? -0.202 105.150 17.744 1.00 55.57 17 ASN D N 1
ATOM 3086 C CA . ASN D 1 28 ? -1.181 105.543 16.752 1.00 54.36 17 ASN D CA 1
ATOM 3087 C C . ASN D 1 28 ? -2.350 104.586 16.773 1.00 54.11 17 ASN D C 1
ATOM 3088 O O . ASN D 1 28 ? -2.194 103.432 17.152 1.00 53.75 17 ASN D O 1
ATOM 3093 N N . ARG D 1 29 ? -3.526 105.073 16.367 1.00 52.98 18 ARG D N 1
ATOM 3094 C CA . ARG D 1 29 ? -4.646 104.167 16.167 1.00 53.26 18 ARG D CA 1
ATOM 3095 C C . ARG D 1 29 ? -4.429 103.210 15.009 1.00 52.89 18 ARG D C 1
ATOM 3096 O O . ARG D 1 29 ? -5.033 102.148 14.976 1.00 52.44 18 ARG D O 1
ATOM 3104 N N . VAL D 1 30 ? -3.543 103.556 14.073 1.00 52.29 19 VAL D N 1
ATOM 3105 C CA . VAL D 1 30 ? -3.318 102.702 12.920 1.00 53.04 19 VAL D CA 1
ATOM 3106 C C . VAL D 1 30 ? -2.070 101.846 13.156 1.00 55.35 19 VAL D C 1
ATOM 3107 O O . VAL D 1 30 ? -0.976 102.374 13.387 1.00 55.27 19 VAL D O 1
ATOM 3111 N N . LEU D 1 31 ? -2.261 100.527 13.066 1.00 57.29 20 LEU D N 1
ATOM 3112 C CA . LEU D 1 31 ? -1.181 99.565 13.196 1.00 59.24 20 LEU D CA 1
ATOM 3113 C C . LEU D 1 31 ? -0.301 99.522 11.953 1.00 60.17 20 LEU D C 1
ATOM 3114 O O . LEU D 1 31 ? -0.714 99.905 10.870 1.00 58.53 20 LEU D O 1
ATOM 3119 N N . SER D 1 32 ? 0.919 99.008 12.121 1.00 61.08 21 SER D N 1
ATOM 3120 C CA . SER D 1 32 ? 1.744 98.695 10.972 1.00 62.80 21 SER D CA 1
ATOM 3121 C C . SER D 1 32 ? 1.044 97.650 10.099 1.00 63.24 21 SER D C 1
ATOM 3122 O O . SER D 1 32 ? 0.113 96.987 10.576 1.00 63.55 21 SER D O 1
ATOM 3125 N N . PRO D 1 33 ? 1.483 97.489 8.829 1.00 63.77 22 PRO D N 1
ATOM 3126 C CA . PRO D 1 33 ? 0.834 96.490 8.004 1.00 65.51 22 PRO D CA 1
ATOM 3127 C C . PRO D 1 33 ? 0.830 95.085 8.587 1.00 68.06 22 PRO D C 1
ATOM 3128 O O . PRO D 1 33 ? -0.022 94.281 8.210 1.00 69.52 22 PRO D O 1
ATOM 3132 N N . ARG D 1 34 ? 1.760 94.788 9.493 1.00 67.84 23 ARG D N 1
ATOM 3133 C CA . ARG D 1 34 ? 1.830 93.466 10.113 1.00 68.71 23 ARG D CA 1
ATOM 3134 C C . ARG D 1 34 ? 1.149 93.437 11.492 1.00 67.99 23 ARG D C 1
ATOM 3135 O O . ARG D 1 34 ? 1.221 92.440 12.198 1.00 68.99 23 ARG D O 1
ATOM 3137 N N . GLY D 1 35 ? 0.470 94.515 11.884 1.00 66.65 24 GLY D N 1
ATOM 3138 C CA . GLY D 1 35 ? -0.333 94.480 13.098 1.00 64.39 24 GLY D CA 1
ATOM 3139 C C . GLY D 1 35 ? 0.337 94.965 14.361 1.00 64.44 24 GLY D C 1
ATOM 3140 O O . GLY D 1 35 ? -0.168 94.723 15.454 1.00 64.13 24 GLY D O 1
ATOM 3141 N N . GLU D 1 36 ? 1.460 95.673 14.234 1.00 63.17 25 GLU D N 1
ATOM 3142 C CA . GLU D 1 36 ? 2.134 96.183 15.408 1.00 63.03 25 GLU D CA 1
ATOM 3143 C C . GLU D 1 36 ? 1.619 97.568 15.775 1.00 58.97 25 GLU D C 1
ATOM 3144 O O . GLU D 1 36 ? 1.500 98.416 14.912 1.00 58.38 25 GLU D O 1
ATOM 3150 N N . LYS D 1 37 ? 1.451 97.817 17.071 1.00 58.06 26 LYS D N 1
ATOM 3151 C CA . LYS D 1 37 ? 1.222 99.157 17.588 1.00 56.61 26 LYS D CA 1
ATOM 3152 C C . LYS D 1 37 ? 2.438 100.037 17.380 1.00 57.19 26 LYS D C 1
ATOM 3153 O O . LYS D 1 37 ? 3.594 99.609 17.662 1.00 56.75 26 LYS D O 1
ATOM 3159 N N . LEU D 1 38 ? 2.226 101.243 16.858 1.00 55.62 27 LEU D N 1
ATOM 3160 C CA . LEU D 1 38 ? 3.319 102.101 16.443 1.00 56.82 27 LEU D CA 1
ATOM 3161 C C . LEU D 1 38 ? 3.465 103.238 17.438 1.00 57.34 27 LEU D C 1
ATOM 3162 O O . LEU D 1 38 ? 2.647 104.153 17.459 1.00 55.78 27 LEU D O 1
ATOM 3167 N N . ALA D 1 39 ? 4.508 103.158 18.267 1.00 57.09 28 ALA D N 1
ATOM 3168 C CA . ALA D 1 39 ? 4.690 104.046 19.404 1.00 57.60 28 ALA D CA 1
ATOM 3169 C C . ALA D 1 39 ? 5.737 105.126 19.112 1.00 57.56 28 ALA D C 1
ATOM 3170 O O . ALA D 1 39 ? 6.744 104.885 18.446 1.00 57.44 28 ALA D O 1
ATOM 3172 N N . LEU D 1 40 ? 5.456 106.319 19.619 1.00 57.00 29 LEU D N 1
ATOM 3173 C CA . LEU D 1 40 ? 6.288 107.474 19.458 1.00 57.29 29 LEU D CA 1
ATOM 3174 C C . LEU D 1 40 ? 7.645 107.160 20.084 1.00 59.45 29 LEU D C 1
ATOM 3175 O O . LEU D 1 40 ? 7.697 106.645 21.205 1.00 59.36 29 LEU D O 1
ATOM 3180 N N . THR D 1 41 ? 8.705 107.428 19.321 1.00 59.95 30 THR D N 1
ATOM 3181 C CA . THR D 1 41 ? 10.017 106.948 19.649 1.00 63.47 30 THR D CA 1
ATOM 3182 C C . THR D 1 41 ? 11.044 108.078 19.574 1.00 64.27 30 THR D C 1
ATOM 3183 O O . THR D 1 41 ? 11.188 108.750 18.546 1.00 65.51 30 THR D O 1
ATOM 3187 N N . TYR D 1 42 ? 11.756 108.272 20.665 1.00 67.16 31 TYR D N 1
ATOM 3188 C CA . TYR D 1 42 ? 12.876 109.247 20.730 1.00 68.34 31 TYR D CA 1
ATOM 3189 C C . TYR D 1 42 ? 14.044 108.773 19.868 1.00 67.86 31 TYR D C 1
ATOM 3190 O O . TYR D 1 42 ? 14.487 107.661 20.067 1.00 68.87 31 TYR D O 1
ATOM 3199 N N . PRO D 1 43 ? 14.510 109.589 18.892 1.00 67.40 32 PRO D N 1
ATOM 3200 C CA . PRO D 1 43 ? 15.600 109.095 18.037 1.00 69.75 32 PRO D CA 1
ATOM 3201 C C . PRO D 1 43 ? 17.005 109.106 18.692 1.00 72.26 32 PRO D C 1
ATOM 3202 O O . PRO D 1 43 ? 17.964 108.682 18.049 1.00 73.54 32 PRO D O 1
ATOM 3206 N N . GLY D 1 44 ? 17.121 109.534 19.956 1.00 73.04 33 GLY D N 1
ATOM 3207 C CA . GLY D 1 44 ? 18.392 109.478 20.702 1.00 75.95 33 GLY D CA 1
ATOM 3208 C C . GLY D 1 44 ? 19.050 110.825 20.964 1.00 77.09 33 GLY D C 1
ATOM 3209 O O . GLY D 1 44 ? 19.667 111.070 22.032 1.00 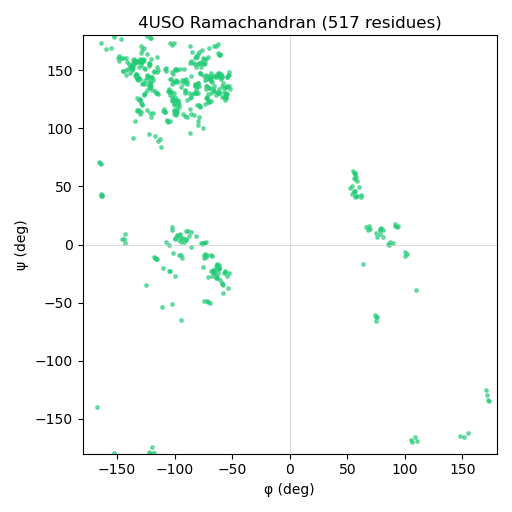84.53 33 GLY D O 1
ATOM 3210 N N . ARG D 1 45 ? 18.972 111.682 19.956 1.00 75.23 34 ARG D N 1
ATOM 3211 C CA . ARG D 1 45 ? 19.590 112.987 20.002 1.00 75.19 34 ARG D CA 1
ATOM 3212 C C . ARG D 1 45 ? 18.537 114.038 19.738 1.00 70.92 34 ARG D C 1
ATOM 3213 O O . ARG D 1 45 ? 17.424 113.731 19.245 1.00 67.45 34 ARG D O 1
ATOM 3221 N N . GLN D 1 46 ? 18.870 115.270 20.071 1.00 68.39 35 GLN D N 1
ATOM 3222 C CA . GLN D 1 46 ? 17.998 116.374 19.799 1.00 67.80 35 GLN D CA 1
ATOM 3223 C C . GLN D 1 46 ? 18.036 116.760 18.321 1.00 67.09 35 GLN D C 1
ATOM 3224 O O . GLN D 1 46 ? 18.931 116.313 17.554 1.00 65.94 35 GLN D O 1
ATOM 3230 N N . ARG D 1 47 ? 17.065 117.596 17.954 1.00 63.84 36 ARG D N 1
ATOM 3231 C CA . ARG D 1 47 ? 17.031 118.295 16.658 1.00 64.55 36 ARG D CA 1
ATOM 3232 C C . ARG D 1 47 ? 16.800 117.342 15.463 1.00 63.66 36 ARG D C 1
ATOM 3233 O O . ARG D 1 47 ? 16.973 117.727 14.303 1.00 63.68 36 ARG D O 1
ATOM 3241 N N . THR D 1 48 ? 16.416 116.120 15.780 1.00 63.07 37 THR D N 1
ATOM 3242 C CA . THR D 1 48 ? 16.264 115.032 14.825 1.00 63.89 37 THR D CA 1
ATOM 3243 C C . THR D 1 48 ? 14.805 114.497 14.800 1.00 61.45 37 THR D C 1
ATOM 3244 O O . THR D 1 48 ? 14.149 114.439 15.850 1.00 60.87 37 THR D O 1
ATOM 3248 N N . PRO D 1 49 ? 14.307 114.096 13.616 1.00 61.51 38 PRO D N 1
ATOM 3249 C CA . PRO D 1 49 ? 12.846 113.759 13.580 1.00 60.84 38 PRO D CA 1
ATOM 3250 C C . PRO D 1 49 ? 12.399 112.613 14.486 1.00 60.54 38 PRO D C 1
ATOM 3251 O O . PRO D 1 49 ? 13.054 111.582 14.567 1.00 62.89 38 PRO D O 1
ATOM 3255 N N . VAL D 1 50 ? 11.314 112.841 15.200 1.00 60.63 39 VAL D N 1
ATOM 3256 C CA . VAL D 1 50 ? 10.727 111.804 16.027 1.00 60.92 39 VAL D CA 1
ATOM 3257 C C . VAL D 1 50 ? 9.918 110.859 15.135 1.00 60.65 39 VAL D C 1
ATOM 3258 O O . VAL D 1 50 ? 9.180 111.304 14.221 1.00 61.23 39 VAL D O 1
ATOM 3262 N N . THR D 1 51 ? 10.070 109.566 15.372 1.00 60.75 40 THR D N 1
ATOM 3263 C CA . THR D 1 51 ? 9.466 108.547 14.527 1.00 61.10 40 THR D CA 1
ATOM 3264 C C . THR D 1 51 ? 8.513 107.687 15.350 1.00 60.04 40 THR D C 1
ATOM 3265 O O . THR D 1 51 ? 8.304 107.928 16.551 1.00 59.99 40 THR D O 1
ATOM 3269 N N . VAL D 1 52 ? 7.904 106.701 14.688 1.00 58.30 41 VAL D N 1
ATOM 3270 C CA . VAL D 1 52 ? 7.195 105.643 15.409 1.00 57.50 41 VAL D CA 1
ATOM 3271 C C . VAL D 1 52 ? 7.844 104.323 15.123 1.00 58.50 41 VAL D C 1
ATOM 3272 O O . VAL D 1 52 ? 8.406 104.124 14.036 1.00 60.32 41 VAL D O 1
ATOM 3276 N N . SER D 1 53 ? 7.785 103.424 16.103 1.00 58.81 42 SER D N 1
ATOM 3277 C CA . SER D 1 53 ? 8.301 102.083 15.920 1.00 60.52 42 SER D CA 1
ATOM 3278 C C . SER D 1 53 ? 7.440 101.107 16.731 1.00 62.16 42 SER D C 1
ATOM 3279 O O . SER D 1 53 ? 6.713 101.509 17.645 1.00 61.00 42 SER D O 1
ATOM 3282 N N . PRO D 1 54 ? 7.503 99.802 16.387 1.00 64.89 43 PRO D N 1
ATOM 3283 C CA . PRO D 1 54 ? 6.682 98.828 17.109 1.00 65.34 43 PRO D CA 1
ATOM 3284 C C . PRO D 1 54 ? 6.868 98.900 18.605 1.00 66.59 43 PRO D C 1
ATOM 3285 O O . PRO D 1 54 ? 7.992 98.992 19.105 1.00 65.89 43 PRO D O 1
ATOM 3289 N N . LEU D 1 55 ? 5.760 98.831 19.312 1.00 65.93 44 LEU D N 1
ATOM 3290 C CA . LEU D 1 55 ? 5.759 98.937 20.753 1.00 67.99 44 LEU D CA 1
ATOM 3291 C C . LEU D 1 55 ? 6.643 97.830 21.294 1.00 73.28 44 LEU D C 1
ATOM 3292 O O . LEU D 1 55 ? 6.475 96.667 20.942 1.00 73.36 44 LEU D O 1
ATOM 3297 N N . ASP D 1 56 ? 7.608 98.198 22.125 1.00 75.87 45 ASP D N 1
ATOM 3298 C CA . ASP D 1 56 ? 8.518 97.194 22.681 1.00 80.62 45 ASP D CA 1
ATOM 3299 C C . ASP D 1 56 ? 8.947 97.442 24.113 1.00 83.57 45 ASP D C 1
ATOM 3300 O O . ASP D 1 56 ? 9.805 96.729 24.614 1.00 86.02 45 ASP D O 1
ATOM 3305 N N . GLY D 1 57 ? 8.403 98.471 24.764 1.00 83.37 46 GLY D N 1
ATOM 3306 C CA . GLY D 1 57 ? 8.721 98.736 26.164 1.00 83.94 46 GLY D CA 1
ATOM 3307 C C . GLY D 1 57 ? 10.061 99.409 26.403 1.00 83.33 46 GLY D C 1
ATOM 3308 O O . GLY D 1 57 ? 10.475 99.526 27.547 1.00 83.16 46 GLY D O 1
ATOM 3309 N N . SER D 1 58 ? 10.742 99.865 25.352 1.00 81.29 47 SER D N 1
ATOM 3310 C CA . SER D 1 58 ? 12.018 100.544 25.527 1.00 81.49 47 SER D CA 1
ATOM 3311 C C . SER D 1 58 ? 11.801 101.966 26.091 1.00 78.60 47 SER D C 1
ATOM 3312 O O . SER D 1 58 ? 10.746 102.580 25.928 1.00 74.54 47 SER D O 1
ATOM 3315 N N . SER D 1 59 ? 12.827 102.498 26.745 1.00 78.61 48 SER D N 1
ATOM 3316 C CA . SER D 1 59 ? 12.730 103.826 27.349 1.00 77.09 48 SER D CA 1
ATOM 3317 C C . SER D 1 59 ? 12.577 104.904 26.286 1.00 74.77 48 SER D C 1
ATOM 3318 O O . SER D 1 59 ? 12.055 105.980 26.579 1.00 74.29 48 SER D O 1
ATOM 3321 N N . GLU D 1 60 ? 13.036 104.627 25.064 1.00 73.13 49 GLU D N 1
ATOM 3322 C CA . GLU D 1 60 ? 12.883 105.586 23.966 1.00 71.25 49 GLU D CA 1
ATOM 3323 C C . GLU D 1 60 ? 11.395 105.813 23.619 1.00 68.18 49 GLU D C 1
ATOM 3324 O O . GLU D 1 60 ? 11.053 106.808 22.989 1.00 66.47 49 GLU D O 1
ATOM 3330 N N . GLN D 1 61 ? 10.540 104.892 24.052 1.00 66.59 50 GLN D N 1
ATOM 3331 C CA . GLN D 1 61 ? 9.087 105.005 23.831 1.00 65.16 50 GLN D CA 1
ATOM 3332 C C . GLN D 1 61 ? 8.348 105.601 25.025 1.00 65.42 50 GLN D C 1
ATOM 3333 O O . GLN D 1 61 ? 7.145 105.711 24.993 1.00 63.18 50 GLN D O 1
ATOM 3339 N N . ALA D 1 62 ? 9.072 106.009 26.067 1.00 66.53 51 ALA D N 1
ATOM 3340 C CA . ALA D 1 62 ? 8.442 106.559 27.255 1.00 67.29 51 ALA D CA 1
ATOM 3341 C C . ALA D 1 62 ? 8.608 108.072 27.290 1.00 67.04 51 ALA D C 1
ATOM 3342 O O . ALA D 1 62 ? 9.719 108.595 27.084 1.00 66.87 51 ALA D O 1
ATOM 3344 N N . TRP D 1 63 ? 7.512 108.765 27.579 1.00 66.23 52 TRP D N 1
ATOM 3345 C CA . TRP D 1 63 ? 7.454 110.225 27.504 1.00 66.18 52 TRP D CA 1
ATOM 3346 C C . TRP D 1 63 ? 6.824 110.836 28.750 1.00 68.67 52 TRP D C 1
ATOM 3347 O O . TRP D 1 63 ? 5.896 110.265 29.337 1.00 69.81 52 TRP D O 1
ATOM 3358 N N . ILE D 1 64 ? 7.315 112.009 29.128 1.00 69.53 53 ILE D N 1
ATOM 3359 C CA . ILE D 1 64 ? 6.823 112.734 30.287 1.00 71.52 53 ILE D CA 1
ATOM 3360 C C . ILE D 1 64 ? 5.920 113.856 29.810 1.00 70.80 53 ILE D C 1
ATOM 3361 O O . ILE D 1 64 ? 6.366 114.720 29.064 1.00 71.48 53 ILE D O 1
ATOM 3366 N N . LEU D 1 65 ? 4.682 113.854 30.297 1.00 71.28 54 LEU D N 1
ATOM 3367 C CA . LEU D 1 65 ? 3.708 114.929 30.021 1.00 70.98 54 LEU D CA 1
ATOM 3368 C C . LEU D 1 65 ? 3.577 115.834 31.246 1.00 72.59 54 LEU D C 1
ATOM 3369 O O . LEU D 1 65 ? 3.390 115.341 32.361 1.00 73.44 54 LEU D O 1
ATOM 3371 N N . ARG D 1 66 ? 3.716 117.140 31.034 1.00 72.64 55 ARG D N 1
ATOM 3372 C CA . ARG D 1 66 ? 3.539 118.142 32.095 1.00 75.11 55 ARG D CA 1
ATOM 3373 C C . ARG D 1 66 ? 2.511 119.156 31.634 1.00 74.85 55 ARG D C 1
ATOM 3374 O O . ARG D 1 66 ? 2.600 119.639 30.511 1.00 72.56 55 ARG D O 1
ATOM 3382 N N . SER D 1 67 ? 1.518 119.430 32.480 1.00 76.68 56 SER D N 1
ATOM 3383 C CA . SER D 1 67 ? 0.456 120.373 32.134 1.00 77.33 56 SER D CA 1
ATOM 3384 C C . SER D 1 67 ? 1.102 121.735 32.014 1.00 78.42 56 SER D C 1
ATOM 3385 O O . SER D 1 67 ? 1.895 122.110 32.863 1.00 80.22 56 SER D O 1
ATOM 3387 N N . TYR D 1 68 ? 0.814 122.457 30.944 1.00 77.97 57 TYR D N 1
ATOM 3388 C CA . TYR D 1 68 ? 1.322 123.812 30.807 1.00 80.32 57 TYR D CA 1
ATOM 3389 C C . TYR D 1 68 ? 0.210 124.810 31.131 1.00 82.41 57 TYR D C 1
ATOM 3390 O O . TYR D 1 68 ? 0.399 125.677 31.947 1.00 85.00 57 TYR D O 1
ATOM 3392 N N . ASP D 1 69 ? -0.951 124.664 30.508 1.00 83.03 58 ASP D N 1
ATOM 3393 C CA . ASP D 1 69 ? -2.090 125.577 30.715 1.00 84.19 58 ASP D CA 1
ATOM 3394 C C . ASP D 1 69 ? -3.351 124.740 30.885 1.00 83.68 58 ASP D C 1
ATOM 3395 O O . ASP D 1 69 ? -3.861 124.204 29.899 1.00 82.40 58 ASP D O 1
ATOM 3400 N N . SER D 1 70 ? -3.871 124.631 32.107 1.00 84.48 59 SER D N 1
ATOM 3401 C CA . SER D 1 70 ? -5.024 123.758 32.326 1.00 84.68 59 SER D CA 1
ATOM 3402 C C . SER D 1 70 ? -6.216 124.143 31.442 1.00 85.38 59 SER D C 1
ATOM 3403 O O . SER D 1 70 ? -6.852 123.269 30.853 1.00 85.90 59 SER D O 1
ATOM 3406 N N . ASN D 1 71 ? -6.483 125.443 31.310 1.00 86.29 60 ASN D N 1
ATOM 3407 C CA . ASN D 1 71 ? -7.666 125.896 30.567 1.00 86.49 60 ASN D CA 1
ATOM 3408 C C . ASN D 1 71 ? -7.569 125.607 29.064 1.00 84.12 60 ASN D C 1
ATOM 3409 O O . ASN D 1 71 ? -8.591 125.457 28.391 1.00 84.06 60 ASN D O 1
ATOM 3411 N N . SER D 1 72 ? -6.343 125.530 28.547 1.00 81.85 61 SER D N 1
ATOM 3412 C CA . SER D 1 72 ? -6.125 125.435 27.116 1.00 79.83 61 SER D CA 1
ATOM 3413 C C . SER D 1 72 ? -5.822 123.997 26.741 1.00 77.78 61 SER D C 1
ATOM 3414 O O . SER D 1 72 ? -5.719 123.670 25.567 1.00 75.84 61 SER D O 1
ATOM 3416 N N . ASN D 1 73 ? -5.655 123.133 27.742 1.00 78.87 62 ASN D N 1
ATOM 3417 C CA . ASN D 1 73 ? -5.363 121.735 27.490 1.00 77.34 62 ASN D CA 1
ATOM 3418 C C . ASN D 1 73 ? -4.031 121.568 26.752 1.00 74.25 62 ASN D C 1
ATOM 3419 O O . ASN D 1 73 ? -3.916 120.764 25.845 1.00 71.13 62 ASN D O 1
ATOM 3424 N N . THR D 1 74 ? -3.032 122.354 27.143 1.00 73.71 63 THR D N 1
ATOM 3425 C CA . THR D 1 74 ? -1.700 122.277 26.530 1.00 70.89 63 THR D CA 1
ATOM 3426 C C . THR D 1 74 ? -0.722 121.637 27.499 1.00 70.38 63 THR D C 1
ATOM 3427 O O . THR D 1 74 ? -0.857 121.759 28.735 1.00 70.94 63 THR D O 1
ATOM 3431 N N . TRP D 1 75 ? 0.259 120.956 26.915 1.00 68.43 64 TRP D N 1
ATOM 3432 C CA . TRP D 1 75 ? 1.197 120.096 27.631 1.00 68.87 64 TRP D CA 1
ATOM 3433 C C . TRP D 1 75 ? 2.583 120.163 26.996 1.00 68.14 64 TRP D C 1
ATOM 3434 O O . TRP D 1 75 ? 2.685 120.344 25.807 1.00 67.57 64 TRP D O 1
ATOM 3445 N N . THR D 1 76 ? 3.637 119.997 27.791 1.00 69.00 65 THR D N 1
ATOM 3446 C CA . THR D 1 76 ? 4.960 119.735 27.252 1.00 68.57 65 THR D CA 1
ATOM 3447 C C . THR D 1 76 ? 5.144 118.226 27.263 1.00 67.97 65 THR D C 1
ATOM 3448 O O . THR D 1 76 ? 4.567 117.521 28.116 1.00 68.33 65 THR D O 1
ATOM 3452 N N . ILE D 1 77 ? 5.943 117.739 26.318 1.00 65.64 66 ILE D N 1
ATOM 3453 C CA . ILE D 1 77 ? 6.232 116.318 26.168 1.00 64.02 66 ILE D CA 1
ATOM 3454 C C . ILE D 1 77 ? 7.754 116.137 26.102 1.00 64.75 66 ILE D C 1
ATOM 3455 O O . ILE D 1 77 ? 8.397 116.674 25.194 1.00 63.00 66 ILE D O 1
ATOM 3460 N N . SER D 1 78 ? 8.310 115.371 27.046 1.00 66.10 67 SER D N 1
ATOM 3461 C CA . SER D 1 78 ? 9.759 115.188 27.149 1.00 67.00 67 SER D CA 1
ATOM 3462 C C . SER D 1 78 ? 10.158 113.708 27.148 1.00 68.15 67 SER D C 1
ATOM 3463 O O . SER D 1 78 ? 9.467 112.885 27.766 1.00 67.96 67 SER D O 1
ATOM 3466 N N . PRO D 1 79 ? 11.272 113.348 26.475 1.00 68.11 68 PRO D N 1
ATOM 3467 C CA . PRO D 1 79 ? 11.640 111.920 26.535 1.00 69.68 68 PRO D CA 1
ATOM 3468 C C . PRO D 1 79 ? 12.222 111.579 27.895 1.00 72.90 68 PRO D C 1
ATOM 3469 O O . PRO D 1 79 ? 12.918 112.413 28.486 1.00 74.43 68 PRO D O 1
ATOM 3473 N N . VAL D 1 80 ? 11.964 110.380 28.409 1.00 74.09 69 VAL D N 1
ATOM 3474 C CA . VAL D 1 80 ? 12.545 110.033 29.714 1.00 76.47 69 VAL D CA 1
ATOM 3475 C C . VAL D 1 80 ? 14.079 110.002 29.637 1.00 79.29 69 VAL D C 1
ATOM 3476 O O . VAL D 1 80 ? 14.729 110.279 30.628 1.00 80.37 69 VAL D O 1
ATOM 3480 N N . GLY D 1 81 ? 14.633 109.691 28.457 1.00 79.02 70 GLY D N 1
ATOM 3481 C CA . GLY D 1 81 ? 16.075 109.677 28.232 1.00 80.81 70 GLY D CA 1
ATOM 3482 C C . GLY D 1 81 ? 16.729 111.038 28.121 1.00 81.53 70 GLY D C 1
ATOM 3483 O O . GLY D 1 81 ? 17.927 111.130 27.890 1.00 81.95 70 GLY D O 1
ATOM 3484 N N . SER D 1 82 ? 15.941 112.101 28.265 1.00 80.70 71 SER D N 1
ATOM 3485 C CA . SER D 1 82 ? 16.474 113.469 28.316 1.00 81.10 71 SER D CA 1
ATOM 3486 C C . SER D 1 82 ? 15.347 114.359 28.860 1.00 80.44 71 SER D C 1
ATOM 3487 O O . SER D 1 82 ? 14.756 115.167 28.124 1.00 78.62 71 SER D O 1
ATOM 3490 N N . PRO D 1 83 ? 15.030 114.192 30.157 1.00 82.43 72 PRO D N 1
ATOM 3491 C CA . PRO D 1 83 ? 13.744 114.653 30.652 1.00 82.13 72 PRO D CA 1
ATOM 3492 C C . PRO D 1 83 ? 13.553 116.160 30.690 1.00 82.37 72 PRO D C 1
ATOM 3493 O O . PRO D 1 83 ? 12.431 116.630 30.907 1.00 83.30 72 PRO D O 1
ATOM 3497 N N . ASN D 1 84 ? 14.596 116.930 30.455 1.00 80.94 73 ASN D N 1
ATOM 3498 C CA . ASN D 1 84 ? 14.407 118.365 30.412 1.00 80.35 73 ASN D CA 1
ATOM 3499 C C . ASN D 1 84 ? 14.154 118.911 29.018 1.00 77.96 73 ASN D C 1
ATOM 3500 O O . ASN D 1 84 ? 13.791 120.081 28.883 1.00 79.20 73 ASN D O 1
ATOM 3505 N N . SER D 1 85 ? 14.363 118.085 27.993 1.00 73.83 74 SER D N 1
ATOM 3506 C CA . SER D 1 85 ? 14.119 118.501 26.629 1.00 71.53 74 SER D CA 1
ATOM 3507 C C . SER D 1 85 ? 12.643 118.370 26.341 1.00 69.12 74 SER D C 1
ATOM 3508 O O . SER D 1 85 ? 11.930 117.674 27.049 1.00 67.53 74 SER D O 1
ATOM 3511 N N . GLN D 1 86 ? 12.198 119.048 25.291 1.00 68.53 75 GLN D N 1
ATOM 3512 C CA . GLN D 1 86 ? 10.776 119.081 24.923 1.00 66.74 75 GLN D CA 1
ATOM 3513 C C . GLN D 1 86 ? 10.616 118.837 23.436 1.00 65.87 75 GLN D C 1
ATOM 3514 O O . GLN D 1 86 ? 11.489 119.226 22.603 1.00 63.96 75 GLN D O 1
ATOM 3520 N N . ILE D 1 87 ? 9.517 118.173 23.082 1.00 63.73 76 ILE D N 1
ATOM 3521 C CA . ILE D 1 87 ? 9.197 118.011 21.679 1.00 63.44 76 ILE D CA 1
ATOM 3522 C C . ILE D 1 87 ? 8.743 119.357 21.147 1.00 64.16 76 ILE D C 1
ATOM 3523 O O . ILE D 1 87 ? 7.813 119.971 21.687 1.00 65.83 76 ILE D O 1
ATOM 3528 N N . GLY D 1 88 ? 9.395 119.785 20.071 1.00 64.65 77 GLY D N 1
ATOM 3529 C CA . GLY D 1 88 ? 9.014 120.999 19.346 1.00 63.97 77 GLY D CA 1
ATOM 3530 C C . GLY D 1 88 ? 8.704 120.736 17.889 1.00 62.25 77 GLY D C 1
ATOM 3531 O O . GLY D 1 88 ? 8.786 119.623 17.389 1.00 61.10 77 GLY D O 1
ATOM 3532 N N . TRP D 1 89 ? 8.378 121.798 17.185 1.00 62.87 78 TRP D N 1
ATOM 3533 C CA . TRP D 1 89 ? 7.973 121.698 15.801 1.00 63.55 78 TRP D CA 1
ATOM 3534 C C . TRP D 1 89 ? 9.218 121.876 14.906 1.00 63.60 78 TRP D C 1
ATOM 3535 O O . TRP D 1 89 ? 9.779 122.943 14.830 1.00 65.14 78 TRP D O 1
ATOM 3546 N N . GLY D 1 90 ? 9.623 120.810 14.221 1.00 62.32 79 GLY D N 1
ATOM 3547 C CA . GLY D 1 90 ? 10.790 120.852 13.365 1.00 61.78 79 GLY D CA 1
ATOM 3548 C C . GLY D 1 90 ? 10.496 121.396 11.986 1.00 61.64 79 GLY D C 1
ATOM 3549 O O . GLY D 1 90 ? 9.355 121.311 11.484 1.00 60.13 79 GLY D O 1
ATOM 3550 N N . ALA D 1 91 ? 11.520 121.923 11.339 1.00 61.05 80 ALA D N 1
ATOM 3551 C CA . ALA D 1 91 ? 11.433 122.267 9.926 1.00 62.27 80 ALA D CA 1
ATOM 3552 C C . ALA D 1 91 ? 11.082 121.040 9.098 1.00 61.94 80 ALA D C 1
ATOM 3553 O O . ALA D 1 91 ? 11.481 119.918 9.416 1.00 61.46 80 ALA D O 1
ATOM 3555 N N . GLY D 1 92 ? 10.283 121.243 8.048 1.00 62.56 81 GLY D N 1
ATOM 3556 C CA . GLY D 1 92 ? 9.796 120.150 7.233 1.00 61.93 81 GLY D CA 1
ATOM 3557 C C . GLY D 1 92 ? 8.599 119.477 7.897 1.00 61.00 81 GLY D C 1
ATOM 3558 O O . GLY D 1 92 ? 8.186 118.393 7.495 1.00 60.63 81 GLY D O 1
ATOM 3559 N N . ASN D 1 93 ? 8.046 120.126 8.923 1.00 60.87 82 ASN D N 1
ATOM 3560 C CA . ASN D 1 93 ? 6.834 119.668 9.604 1.00 59.55 82 ASN D CA 1
ATOM 3561 C C . ASN D 1 93 ? 6.880 118.268 10.178 1.00 57.19 82 ASN D C 1
ATOM 3562 O O . ASN D 1 93 ? 6.013 117.400 9.881 1.00 55.58 82 ASN D O 1
ATOM 3567 N N . VAL D 1 94 ? 7.870 118.053 11.044 1.00 55.35 83 VAL D N 1
ATOM 3568 C CA . VAL D 1 94 ? 7.983 116.825 11.817 1.00 54.20 83 VAL D CA 1
ATOM 3569 C C . VAL D 1 94 ? 8.388 117.244 13.215 1.00 54.99 83 VAL D C 1
ATOM 3570 O O . VAL D 1 94 ? 9.026 118.278 13.369 1.00 56.52 83 VAL D O 1
ATOM 3574 N N . PRO D 1 95 ? 8.049 116.440 14.234 1.00 55.14 84 PRO D N 1
ATOM 3575 C CA . PRO D 1 95 ? 8.468 116.855 15.555 1.00 55.42 84 PRO D CA 1
ATOM 3576 C C . PRO D 1 95 ? 9.958 116.540 15.768 1.00 56.08 84 PRO D C 1
ATOM 3577 O O . PRO D 1 95 ? 10.463 115.543 15.252 1.00 54.72 84 PRO D O 1
ATOM 3581 N N . VAL D 1 96 ? 10.597 117.382 16.545 1.00 56.96 85 VAL D N 1
ATOM 3582 C CA . VAL D 1 96 ? 12.005 117.152 16.979 1.00 59.14 85 VAL D CA 1
ATOM 3583 C C . VAL D 1 96 ? 12.129 117.504 18.450 1.00 60.26 85 VAL D C 1
ATOM 3584 O O . VAL D 1 96 ? 11.357 118.317 18.956 1.00 62.01 85 VAL D O 1
ATOM 3588 N N . VAL D 1 97 ? 13.077 116.889 19.136 1.00 62.74 86 VAL D N 1
ATOM 3589 C CA . VAL D 1 97 ? 13.318 117.206 20.547 1.00 63.76 86 VAL D CA 1
ATOM 3590 C C . VAL D 1 97 ? 14.362 118.331 20.668 1.00 64.53 86 VAL D C 1
ATOM 3591 O O . VAL D 1 97 ? 15.418 118.303 20.023 1.00 64.63 86 VAL D O 1
ATOM 3595 N N . LEU D 1 98 ? 14.046 119.317 21.499 1.00 64.04 87 LEU D N 1
ATOM 3596 C CA . LEU D 1 98 ? 14.797 120.550 21.586 1.00 65.16 87 LEU D CA 1
ATOM 3597 C C . LEU D 1 98 ? 15.103 120.930 23.021 1.00 66.65 87 LEU D C 1
ATOM 3598 O O . LEU D 1 98 ? 14.395 120.495 23.940 1.00 65.54 87 LEU D O 1
ATOM 3603 N N . PRO D 1 99 ? 16.155 121.754 23.223 1.00 69.60 88 PRO D N 1
ATOM 3604 C CA . PRO D 1 99 ? 16.321 122.345 24.546 1.00 71.29 88 PRO D CA 1
ATOM 3605 C C . PRO D 1 99 ? 15.012 123.052 24.952 1.00 71.74 88 PRO D C 1
ATOM 3606 O O . PRO D 1 99 ? 14.318 123.594 24.087 1.00 69.56 88 PRO D O 1
ATOM 3610 N N . PRO D 1 100 ? 14.666 123.052 26.256 1.00 74.20 89 PRO D N 1
ATOM 3611 C CA . PRO D 1 100 ? 13.317 123.577 26.596 1.00 75.51 89 PRO D CA 1
ATOM 3612 C C . PRO D 1 100 ? 13.113 125.059 26.262 1.00 76.65 89 PRO D C 1
ATOM 3613 O O . PRO D 1 100 ? 14.034 125.866 26.352 1.00 76.98 89 PRO D O 1
ATOM 3617 N N . ASN D 1 101 ? 11.902 125.381 25.847 1.00 76.26 90 ASN D N 1
ATOM 3618 C CA . ASN D 1 101 ? 11.510 126.751 25.617 1.00 77.33 90 ASN D CA 1
ATOM 3619 C C . ASN D 1 101 ? 9.972 126.864 25.536 1.00 75.51 90 ASN D C 1
ATOM 3620 O O . ASN D 1 101 ? 9.418 127.566 24.678 1.00 74.43 90 ASN D O 1
ATOM 3625 N N . ASN D 1 102 ? 9.295 126.179 26.444 1.00 73.25 91 ASN D N 1
ATOM 3626 C CA . ASN D 1 102 ? 7.836 126.229 26.492 1.00 73.03 91 ASN D CA 1
ATOM 3627 C C . ASN D 1 102 ? 7.182 125.784 25.183 1.00 70.34 91 ASN D C 1
ATOM 3628 O O . ASN D 1 102 ? 6.249 126.430 24.710 1.00 70.75 91 ASN D O 1
ATOM 3633 N N . TYR D 1 103 ? 7.712 124.722 24.577 1.00 67.75 92 TYR D N 1
ATOM 3634 C CA . TYR D 1 103 ? 7.081 124.137 23.412 1.00 66.34 92 TYR D CA 1
ATOM 3635 C C . TYR D 1 103 ? 5.925 123.295 23.933 1.00 65.17 92 TYR D C 1
ATOM 3636 O O . TYR D 1 103 ? 6.130 122.363 24.731 1.00 64.69 92 TYR D O 1
ATOM 3645 N N . VAL D 1 104 ? 4.709 123.643 23.505 1.00 63.76 93 VAL D N 1
ATOM 3646 C CA . VAL D 1 104 ? 3.533 122.940 24.009 1.00 63.48 93 VAL D CA 1
ATOM 3647 C C . VAL D 1 104 ? 2.671 122.410 22.880 1.00 62.00 93 VAL D C 1
ATOM 3648 O O . VAL D 1 104 ? 2.735 122.905 21.743 1.00 61.06 93 VAL D O 1
ATOM 3652 N N . TRP D 1 105 ? 1.866 121.407 23.240 1.00 61.28 94 TRP D N 1
ATOM 3653 C CA . TRP D 1 105 ? 0.905 120.753 22.341 1.00 60.51 94 TRP D CA 1
ATOM 3654 C C . TRP D 1 105 ? -0.446 120.615 23.021 1.00 61.42 94 TRP D C 1
ATOM 3655 O O . TRP D 1 105 ? -0.530 120.353 24.235 1.00 61.41 94 TRP D O 1
ATOM 3666 N N . THR D 1 106 ? -1.493 120.774 22.224 1.00 61.84 95 THR D N 1
ATOM 3667 C CA . THR D 1 106 ? -2.865 120.574 22.698 1.00 62.91 95 THR D CA 1
ATOM 3668 C C . THR D 1 106 ? -3.184 119.101 22.558 1.00 61.69 95 THR D C 1
ATOM 3669 O O . THR D 1 106 ? -2.986 118.519 21.504 1.00 59.48 95 THR D O 1
ATOM 3673 N N . LEU D 1 107 ? -3.617 118.484 23.651 1.00 64.21 96 LEU D N 1
ATOM 3674 C CA . LEU D 1 107 ? -3.962 117.064 23.668 1.00 64.81 96 LEU D CA 1
ATOM 3675 C C . LEU D 1 107 ? -5.475 116.923 23.884 1.00 67.26 96 LEU D C 1
ATOM 3676 O O . LEU D 1 107 ? -5.946 116.821 25.017 1.00 70.45 96 LEU D O 1
ATOM 3681 N N . THR D 1 108 ? -6.234 116.887 22.800 1.00 68.21 97 THR D N 1
ATOM 3682 C CA . THR D 1 108 ? -7.691 116.860 22.895 1.00 69.72 97 THR D CA 1
ATOM 3683 C C . THR D 1 108 ? -8.220 115.439 22.789 1.00 70.87 97 THR D C 1
ATOM 3684 O O . THR D 1 108 ? -7.960 114.750 21.813 1.00 71.40 97 THR D O 1
ATOM 3688 N N . LEU D 1 109 ? -8.992 114.997 23.772 1.00 73.63 98 LEU D N 1
ATOM 3689 C CA . LEU D 1 109 ? -9.591 113.670 23.685 1.00 73.96 98 LEU D CA 1
ATOM 3690 C C . LEU D 1 109 ? -10.878 113.793 22.906 1.00 74.58 98 LEU D C 1
ATOM 3691 O O . LEU D 1 109 ? -11.807 114.444 23.367 1.00 77.89 98 LEU D O 1
ATOM 3696 N N . THR D 1 110 ? -10.908 113.211 21.709 1.00 72.50 99 THR D N 1
ATOM 3697 C CA . THR D 1 110 ? -12.126 113.137 20.898 1.00 72.56 99 THR D CA 1
ATOM 3698 C C . THR D 1 110 ? -12.769 111.756 21.011 1.00 72.00 99 THR D C 1
ATOM 3699 O O . THR D 1 110 ? -12.178 110.845 21.574 1.00 70.60 99 THR D O 1
ATOM 3703 N N . SER D 1 111 ? -13.957 111.591 20.438 1.00 72.04 100 SER D N 1
ATOM 3704 C CA . SER D 1 111 ? -14.584 110.275 20.405 1.00 72.32 100 SER D CA 1
ATOM 3705 C C . SER D 1 111 ? -13.738 109.267 19.626 1.00 69.01 100 SER D C 1
ATOM 3706 O O . SER D 1 111 ? -13.875 108.060 19.821 1.00 68.67 100 SER D O 1
ATOM 3709 N N . GLY D 1 112 ? -12.854 109.759 18.757 1.00 65.73 101 GLY D N 1
ATOM 3710 C CA . GLY D 1 112 ? -11.946 108.902 17.988 1.00 63.08 101 GLY D CA 1
ATOM 3711 C C . GLY D 1 112 ? -10.539 108.726 18.559 1.00 60.82 101 GLY D C 1
ATOM 3712 O O . GLY D 1 112 ? -9.690 108.129 17.897 1.00 57.80 101 GLY D O 1
ATOM 3713 N N . GLY D 1 113 ? -10.296 109.221 19.776 1.00 61.05 102 GLY D N 1
ATOM 3714 C CA . GLY D 1 113 ? -8.950 109.187 20.387 1.00 59.82 102 GLY D CA 1
ATOM 3715 C C . GLY D 1 113 ? -8.348 110.593 20.482 1.00 59.24 102 GLY D C 1
ATOM 3716 O O . GLY D 1 113 ? -9.046 111.607 20.297 1.00 59.43 102 GLY D O 1
ATOM 3717 N N . TYR D 1 114 ? -7.052 110.653 20.801 1.00 58.27 103 TYR D N 1
ATOM 3718 C CA . TYR D 1 114 ? -6.394 111.940 21.044 1.00 58.18 103 TYR D CA 1
ATOM 3719 C C . TYR D 1 114 ? -6.022 112.571 19.740 1.00 56.12 103 TYR D C 1
ATOM 3720 O O . TYR D 1 114 ? -5.419 111.918 18.865 1.00 53.82 103 TYR D O 1
ATOM 3729 N N . ASN D 1 115 ? -6.389 113.834 19.618 1.00 56.94 104 ASN D N 1
ATOM 3730 C CA . ASN D 1 115 ? -5.914 114.695 18.551 1.00 58.08 104 ASN D CA 1
ATOM 3731 C C . ASN D 1 115 ? -4.753 115.540 19.134 1.00 58.44 104 ASN D C 1
ATOM 3732 O O . ASN D 1 115 ? -4.971 116.344 20.044 1.00 59.22 104 ASN D O 1
ATOM 3737 N N . ILE D 1 116 ? -3.544 115.341 18.621 1.00 57.67 105 ILE D N 1
ATOM 3738 C CA . ILE D 1 116 ? -2.354 116.060 19.119 1.00 57.82 105 ILE D CA 1
ATOM 3739 C C . ILE D 1 116 ? -2.059 117.230 18.180 1.00 57.70 105 ILE D C 1
ATOM 3740 O O . ILE D 1 116 ? -1.762 117.025 17.003 1.00 56.85 105 ILE D O 1
ATOM 3745 N N . GLN D 1 117 ? -2.256 118.447 18.673 1.00 58.75 106 GLN D N 1
ATOM 3746 C CA . GLN D 1 117 ? -2.143 119.635 17.834 1.00 61.10 106 GLN D CA 1
ATOM 3747 C C . GLN D 1 117 ? -1.179 120.643 18.441 1.00 63.43 106 GLN D C 1
ATOM 3748 O O . GLN D 1 117 ? -0.816 120.532 19.601 1.00 62.58 106 GLN D O 1
ATOM 3754 N N . ASP D 1 118 ? -0.830 121.651 17.648 1.00 65.53 107 ASP D N 1
ATOM 3755 C CA . ASP D 1 118 ? -0.098 122.803 18.160 1.00 68.36 107 ASP D CA 1
ATOM 3756 C C . ASP D 1 118 ? -0.968 123.562 19.139 1.00 70.58 107 ASP D C 1
ATOM 3757 O O . ASP D 1 118 ? -2.179 123.291 19.280 1.00 69.96 107 ASP D O 1
ATOM 3762 N N . GLY D 1 119 ? -0.351 124.527 19.811 1.00 71.25 108 GLY D N 1
ATOM 3763 C CA . GLY D 1 119 ? -1.040 125.352 20.774 1.00 72.82 108 GLY D CA 1
ATOM 3764 C C . GLY D 1 119 ? -2.172 126.137 20.166 1.00 73.83 108 GLY D C 1
ATOM 3765 O O . GLY D 1 119 ? -3.154 126.425 20.855 1.00 77.88 108 GLY D O 1
ATOM 3766 N N . LYS D 1 120 ? -2.045 126.492 18.887 1.00 72.26 109 LYS D N 1
ATOM 3767 C CA . LYS D 1 120 ? -3.069 127.271 18.186 1.00 73.75 109 LYS D CA 1
ATOM 3768 C C . LYS D 1 120 ? -4.110 126.403 17.449 1.00 72.97 109 LYS D C 1
ATOM 3769 O O . LYS D 1 120 ? -5.003 126.939 16.795 1.00 74.61 109 LYS D O 1
ATOM 3771 N N . ARG D 1 121 ? -3.993 125.075 17.562 1.00 71.83 110 ARG D N 1
ATOM 3772 C CA . ARG D 1 121 ? -4.929 124.121 16.940 1.00 71.83 110 ARG D CA 1
ATOM 3773 C C . ARG D 1 121 ? -5.044 124.349 15.408 1.00 73.27 110 ARG D C 1
ATOM 3774 O O . ARG D 1 121 ? -6.137 124.412 14.846 1.00 72.28 110 ARG D O 1
ATOM 3776 N N . THR D 1 122 ? -3.905 124.511 14.755 1.00 72.93 111 THR D N 1
ATOM 3777 C CA . THR D 1 122 ? -3.818 124.726 13.316 1.00 76.09 111 THR D CA 1
ATOM 3778 C C . THR D 1 122 ? -3.463 123.431 12.601 1.00 72.40 111 THR D C 1
ATOM 3779 O O . THR D 1 122 ? -3.760 123.257 11.429 1.00 72.94 111 THR D O 1
ATOM 3783 N N . VAL D 1 123 ? -2.778 122.547 13.306 1.00 70.32 112 VAL D N 1
ATOM 3784 C CA . VAL D 1 123 ? -2.199 121.353 12.708 1.00 67.53 112 VAL D CA 1
ATOM 3785 C C . VAL D 1 123 ? -2.257 120.197 13.693 1.00 63.20 112 VAL D C 1
ATOM 3786 O O . VAL D 1 123 ? -2.372 120.417 14.894 1.00 62.04 112 VAL D O 1
ATOM 3790 N N . SER D 1 124 ? -2.144 118.988 13.157 1.00 60.24 113 SER D N 1
ATOM 3791 C CA . SER D 1 124 ? -2.222 117.756 13.929 1.00 58.94 113 SER D CA 1
ATOM 3792 C C . SER D 1 124 ? -1.081 116.830 13.599 1.00 56.64 113 SER D C 1
ATOM 3793 O O . SER D 1 124 ? -0.605 116.808 12.481 1.00 56.04 113 SER D O 1
ATOM 3796 N N . TRP D 1 125 ? -0.701 115.989 14.543 1.00 55.58 114 TRP D N 1
ATOM 3797 C CA . TRP D 1 125 ? 0.195 114.913 14.225 1.00 55.50 114 TRP D CA 1
ATOM 3798 C C . TRP D 1 125 ? -0.529 113.757 13.563 1.00 54.60 114 TRP D C 1
ATOM 3799 O O . TRP D 1 125 ? -1.578 113.331 14.057 1.00 53.58 114 TRP D O 1
ATOM 3810 N N . SER D 1 126 ? 0.085 113.171 12.544 1.00 53.75 115 SER D N 1
ATOM 3811 C CA . SER D 1 126 ? -0.452 111.972 11.968 1.00 53.74 115 SER D CA 1
ATOM 3812 C C . SER D 1 126 ? 0.652 111.166 11.370 1.00 53.82 115 SER D C 1
ATOM 3813 O O . SER D 1 126 ? 1.830 111.554 11.418 1.00 53.64 115 SER D O 1
ATOM 3816 N N . LEU D 1 127 ? 0.289 110.038 10.789 1.00 53.79 116 LEU D N 1
ATOM 3817 C CA . LEU D 1 127 ? 1.217 109.221 10.038 1.00 55.11 116 LEU D CA 1
ATOM 3818 C C . LEU D 1 127 ? 0.708 109.103 8.630 1.00 57.30 116 LEU D C 1
ATOM 3819 O O . LEU D 1 127 ? -0.490 108.842 8.415 1.00 54.97 116 LEU D O 1
ATOM 3824 N N . ASN D 1 128 ? 1.604 109.240 7.663 1.00 58.40 117 ASN D N 1
ATOM 3825 C CA . ASN D 1 128 ? 1.175 109.119 6.259 1.00 62.60 117 ASN D CA 1
ATOM 3826 C C . ASN D 1 128 ? 0.827 107.696 5.854 1.00 62.33 117 ASN D C 1
ATOM 3827 O O . ASN D 1 128 ? -0.219 107.472 5.275 1.00 65.01 117 ASN D O 1
ATOM 3832 N N . ASN D 1 129 ? 1.696 106.746 6.160 1.00 61.48 118 ASN D N 1
ATOM 3833 C CA . ASN D 1 129 ? 1.488 105.352 5.780 1.00 62.31 118 ASN D CA 1
ATOM 3834 C C . ASN D 1 129 ? 1.368 104.399 6.953 1.00 60.70 118 ASN D C 1
ATOM 3835 O O . ASN D 1 129 ? 0.984 103.252 6.759 1.00 63.74 118 ASN D O 1
ATOM 3840 N N . ALA D 1 130 ? 1.680 104.872 8.154 1.00 58.02 119 ALA D N 1
ATOM 3841 C CA . ALA D 1 130 ? 1.650 104.064 9.369 1.00 57.49 119 ALA D CA 1
ATOM 3842 C C . ALA D 1 130 ? 2.520 102.837 9.239 1.00 59.12 119 ALA D C 1
ATOM 3843 O O . ALA D 1 130 ? 2.039 101.699 9.326 1.00 59.42 119 ALA D O 1
ATOM 3845 N N . THR D 1 131 ? 3.822 103.079 9.036 1.00 59.03 120 THR D N 1
ATOM 3846 C CA . THR D 1 131 ? 4.809 102.010 8.935 1.00 61.26 120 THR D CA 1
ATOM 3847 C C . THR D 1 131 ? 5.916 102.163 9.967 1.00 60.81 120 THR D C 1
ATOM 3848 O O . T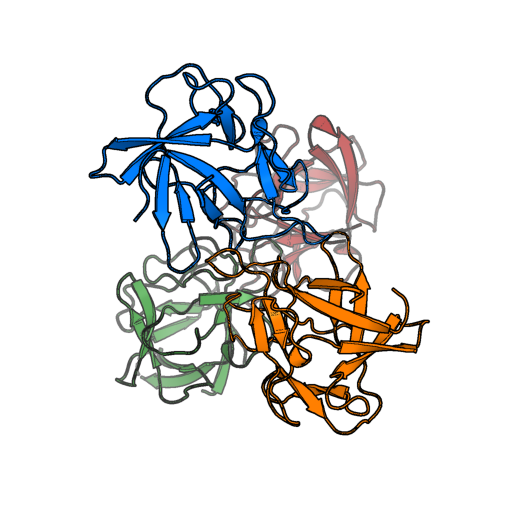HR D 1 131 ? 6.197 103.263 10.458 1.00 59.18 120 THR D O 1
ATOM 3852 N N . ALA D 1 132 ? 6.524 101.044 10.331 1.00 62.65 121 ALA D N 1
ATOM 3853 C CA . ALA D 1 132 ? 7.640 101.056 11.280 1.00 62.57 121 ALA D CA 1
ATOM 3854 C C . ALA D 1 132 ? 8.747 102.013 10.805 1.00 62.28 121 ALA D C 1
ATOM 3855 O O . ALA D 1 132 ? 9.147 101.972 9.637 1.00 62.69 121 ALA D O 1
ATOM 3857 N N . GLY D 1 133 ? 9.183 102.897 11.708 1.00 60.74 122 GLY D N 1
ATOM 3858 C CA . GLY D 1 133 ? 10.275 103.831 11.416 1.00 60.84 122 GLY D CA 1
ATOM 3859 C C . GLY D 1 133 ? 9.828 105.105 10.730 1.00 60.27 122 GLY D C 1
ATOM 3860 O O . GLY D 1 133 ? 10.628 105.965 10.495 1.00 60.22 122 GLY D O 1
ATOM 3861 N N . GLU D 1 134 ? 8.523 105.275 10.469 1.00 58.10 123 GLU D N 1
ATOM 3862 C CA . GLU D 1 134 ? 8.030 106.476 9.805 1.00 58.14 123 GLU D CA 1
ATOM 3863 C C . GLU D 1 134 ? 8.170 107.715 10.689 1.00 58.25 123 GLU D C 1
ATOM 3864 O O . GLU D 1 134 ? 7.939 107.648 11.892 1.00 56.43 123 GLU D O 1
ATOM 3870 N N . GLU D 1 135 ? 8.544 108.850 10.088 1.00 60.16 124 GLU D N 1
ATOM 3871 C CA . GLU D 1 135 ? 8.498 110.136 10.806 1.00 59.50 124 GLU D CA 1
ATOM 3872 C C . GLU D 1 135 ? 7.035 110.555 11.040 1.00 58.07 124 GLU D C 1
ATOM 3873 O O . GLU D 1 135 ? 6.220 110.379 10.183 1.00 56.41 124 GLU D O 1
ATOM 3879 N N . VAL D 1 136 ? 6.762 111.144 12.193 1.00 56.70 125 VAL D N 1
ATOM 3880 C CA . VAL D 1 136 ? 5.501 111.750 12.454 1.00 56.25 125 VAL D CA 1
ATOM 3881 C C . VAL D 1 136 ? 5.342 113.009 11.614 1.00 56.64 125 VAL D C 1
ATOM 3882 O O . VAL D 1 136 ? 6.258 113.838 11.540 1.00 55.51 125 VAL D O 1
ATOM 3886 N N . SER D 1 137 ? 4.170 113.167 10.990 1.00 54.00 126 SER D N 1
ATOM 3887 C CA . SER D 1 137 ? 3.892 114.367 10.200 1.00 55.13 126 SER D CA 1
ATOM 3888 C C . SER D 1 137 ? 3.111 115.363 11.021 1.00 54.87 126 SER D C 1
ATOM 3889 O O . SER D 1 137 ? 2.164 114.995 11.708 1.00 55.08 126 SER D O 1
ATOM 3892 N N . ILE D 1 138 ? 3.447 116.635 10.885 1.00 54.87 127 ILE D N 1
ATOM 3893 C CA . ILE D 1 138 ? 2.678 117.720 11.501 1.00 55.08 127 ILE D CA 1
ATOM 3894 C C . ILE D 1 138 ? 1.949 118.451 10.380 1.00 56.04 127 ILE D C 1
ATOM 3895 O O . ILE D 1 138 ? 2.572 119.052 9.512 1.00 56.34 127 ILE D O 1
ATOM 3900 N N . GLY D 1 139 ? 0.617 118.384 10.376 1.00 55.66 128 GLY D N 1
ATOM 3901 C CA . GLY D 1 139 ? -0.118 119.033 9.340 1.00 56.98 128 GLY D CA 1
ATOM 3902 C C . GLY D 1 139 ? -1.590 118.633 9.390 1.00 57.77 128 GLY D C 1
ATOM 3903 O O . GLY D 1 139 ? -2.233 118.754 10.435 1.00 57.61 128 GLY D O 1
ATOM 3904 N N . ALA D 1 140 ? -2.084 118.142 8.265 1.00 58.18 129 ALA D N 1
ATOM 3905 C CA . ALA D 1 140 ? -3.519 117.841 8.126 1.00 60.24 129 ALA D CA 1
ATOM 3906 C C . ALA D 1 140 ? -3.952 116.744 9.079 1.00 59.63 129 ALA D C 1
ATOM 3907 O O . ALA D 1 140 ? -3.186 115.829 9.394 1.00 57.20 129 ALA D O 1
ATOM 3909 N N . ASP D 1 141 ? -5.176 116.869 9.558 1.00 63.48 130 ASP D N 1
ATOM 3910 C CA . ASP D 1 141 ? -5.753 115.883 10.449 1.00 64.41 130 ASP D CA 1
ATOM 3911 C C . ASP D 1 141 ? -6.253 114.675 9.675 1.00 64.95 130 ASP D C 1
ATOM 3912 O O . ASP D 1 141 ? -7.333 114.706 9.094 1.00 70.36 130 ASP D O 1
ATOM 3917 N N . ALA D 1 142 ? -5.517 113.582 9.689 1.00 63.20 131 ALA D N 1
ATOM 3918 C CA . ALA D 1 142 ? -5.891 112.453 8.848 1.00 62.92 131 ALA D CA 1
ATOM 3919 C C . ALA D 1 142 ? -6.823 111.497 9.563 1.00 62.43 131 ALA D C 1
ATOM 3920 O O . ALA D 1 142 ? -6.723 111.258 10.773 1.00 61.28 131 ALA D O 1
ATOM 3922 N N . THR D 1 143 ? -7.790 110.959 8.818 1.00 64.11 132 THR D N 1
ATOM 3923 C CA . THR D 1 143 ? -8.697 110.020 9.406 1.00 63.02 132 THR D CA 1
ATOM 3924 C C . THR D 1 143 ? -7.864 108.807 9.852 1.00 59.99 132 THR D C 1
ATOM 3925 O O . THR D 1 143 ? -7.009 108.291 9.101 1.00 60.99 132 THR D O 1
ATOM 3929 N N . PHE D 1 144 ? -8.101 108.428 11.104 1.00 56.94 133 PHE D N 1
ATOM 3930 C CA . PHE D 1 144 ? -7.508 107.297 11.755 1.00 54.00 133 PHE D CA 1
ATOM 3931 C C . PHE D 1 144 ? -6.030 107.545 12.178 1.00 53.97 133 PHE D C 1
ATOM 3932 O O . PHE D 1 144 ? -5.768 107.566 13.364 1.00 52.62 133 PHE D O 1
ATOM 3940 N N . SER D 1 145 ? -5.127 107.796 11.239 1.00 52.99 134 SER D N 1
ATOM 3941 C CA . SER D 1 145 ? -3.714 107.993 11.616 1.00 54.24 134 SER D CA 1
ATOM 3942 C C . SER D 1 145 ? -3.469 109.326 12.296 1.00 53.56 134 SER D C 1
ATOM 3943 O O . SER D 1 145 ? -2.386 109.552 12.826 1.00 53.90 134 SER D O 1
ATOM 3946 N N . GLY D 1 146 ? -4.453 110.212 12.277 1.00 52.95 135 GLY D N 1
ATOM 3947 C CA . GLY D 1 146 ? -4.382 111.443 13.047 1.00 53.08 135 GLY D CA 1
ATOM 3948 C C . GLY D 1 146 ? -4.908 111.293 14.453 1.00 53.03 135 GLY D C 1
ATOM 3949 O O . GLY D 1 146 ? -5.081 112.296 15.171 1.00 54.31 135 GLY D O 1
ATOM 3950 N N . ARG D 1 147 ? -5.146 110.063 14.893 1.00 52.36 136 ARG D N 1
ATOM 3951 C CA . ARG D 1 147 ? -5.612 109.845 16.257 1.00 54.17 136 ARG D CA 1
ATOM 3952 C C . ARG D 1 147 ? -4.708 108.903 17.011 1.00 53.74 136 ARG D C 1
ATOM 3953 O O . ARG D 1 147 ? -4.167 107.950 16.426 1.00 53.98 136 ARG D O 1
ATOM 3961 N N . TRP D 1 148 ? -4.555 109.199 18.302 1.00 54.53 137 TRP D N 1
ATOM 3962 C CA . TRP D 1 148 ? -3.553 108.555 19.119 1.00 55.65 137 TRP D CA 1
ATOM 3963 C C . TRP D 1 148 ? -4.109 108.016 20.417 1.00 57.87 137 TRP D C 1
ATOM 3964 O O . TRP D 1 148 ? -5.181 108.436 20.882 1.00 60.47 137 TRP D O 1
ATOM 3975 N N . VAL D 1 149 ? -3.394 107.047 20.969 1.00 59.20 138 VAL D N 1
ATOM 3976 C CA . VAL D 1 149 ? -3.720 106.424 22.247 1.00 62.83 138 VAL D CA 1
ATOM 3977 C C . VAL D 1 149 ? -2.611 106.748 23.229 1.00 64.39 138 VAL D C 1
ATOM 3978 O O . VAL D 1 149 ? -1.424 106.584 22.901 1.00 64.35 138 VAL D O 1
ATOM 3982 N N . ILE D 1 150 ? -2.982 107.224 24.412 1.00 66.95 139 ILE D N 1
ATOM 3983 C CA . ILE D 1 150 ? -1.996 107.649 25.409 1.00 69.97 139 ILE D CA 1
ATOM 3984 C C . ILE D 1 150 ? -2.208 106.833 26.677 1.00 73.77 139 ILE D C 1
ATOM 3985 O O . ILE D 1 150 ? -3.242 106.970 27.304 1.00 76.41 139 ILE D O 1
ATOM 3990 N N . GLU D 1 151 ? -1.253 105.978 27.029 1.00 75.06 140 GLU D N 1
ATOM 3991 C CA . GLU D 1 151 ? -1.382 105.071 28.173 1.00 77.28 140 GLU D CA 1
ATOM 3992 C C . GLU D 1 151 ? -0.263 105.265 29.178 1.00 78.94 140 GLU D C 1
ATOM 3993 O O . GLU D 1 151 ? 0.885 105.354 28.746 1.00 79.85 140 GLU D O 1
ATOM 3999 N N . LYS D 1 152 ? -0.610 105.283 30.475 1.00 79.51 141 LYS D N 1
ATOM 4000 C CA . LYS D 1 152 ? 0.309 105.319 31.627 1.00 81.35 141 LYS D CA 1
ATOM 4001 C C . LYS D 1 152 ? 0.813 103.909 31.924 1.00 81.64 141 LYS D C 1
ATOM 4002 O O . LYS D 1 152 ? 1.739 103.433 31.272 1.00 82.36 141 LYS D O 1
#

CATH classification: 2.80.10.50

InterPro domains:
  IPR035992 Ricin B-like lectins [SSF50370] (8-107)
  IPR048746 CCL2-like, lectin domain [PF21595] (11-137)

Radius of gyration: 27.67 Å; Cα contacts (8 Å, |Δi|>4): 1521; chains: 4; bounding box: 74×58×67 Å

Nearest PDB structures (foldseek):
  4usp-assembly1_A  TM=1.006E+00  e=7.447E-25  Coprinopsis cinerea
  4uso-assembly2_C  TM=1.007E+00  e=1.836E-24  Coprinopsis cinerea
  2liq-assembly1_A  TM=9.601E-01  e=1.527E-20  Coprinopsis cinerea
  3ah1-assembly2_B  TM=8.179E-01  e=2.664E-05  Clostridium botulinum
  2e4m-assembly1_B  TM=8.236E-01  e=3.294E-05  Clostridium botulinum

Foldseek 3Di:
DDDWAKKWKWFLDAAPVRFTWTWFAPPDWLDFIGTAGDDPDQRRMWTWDQDPVVLQKTFIARPVGRQWTWAAHPVAFTTIGHDDPFIWHWDQDPLATFTAGSVRQWTWFFDRNHGGGTIGIHDQDPRRRHMHIGHD/DAWAKKWKFFLDAAPVRFTWTWFAPLDWLDFIGTAGDDPDQRRMWTWDADDVVLQKTFIARPVGRQWTWAAHPVAFITTGHDDPFIWHFDQDPLATFTAGSVRQWTWFFDRNHGGGGIGIGDQDPRRRHMHIGHD/DAKKWKWFLDAAPVRFTWTWFAPLDFLDFIGTAGDDPDQRRIWTWDDDDLQKTFIARPNGRQWTWAAHPVAFITTGRDDPFIWHFDQDPLATFTAGSVRQWTWFFDRNHGGGTIGIHDQDPRRRHMDIDD/DKWKFFLDAAPVRFTWTWFAPLDFLDFIGTAGDDPDQRRDWDWDQDDVVLQKTWIARPNGRQWTWAAHPVAFITTGHDDPFIWHFDQDPLATFTAGSVRQWTWFFDRNHGGGGIGTHDQDPRRRHMDIGD